Protein AF-0000000084460247 (afdb_homodimer)

Radius of gyration: 27.48 Å; Cα contacts (8 Å, |Δi|>4): 1563; chains: 2; bounding box: 56×88×72 Å

Organism: NCBI:txid458

Solvent-accessible surface area (backbone atoms only — not comparable to full-atom values): 35738 Å² total; per-residue (Å²): 128,86,71,79,63,74,90,69,46,42,48,32,32,41,36,27,16,28,26,54,42,41,45,51,18,54,56,51,49,74,68,36,86,52,44,43,71,75,30,36,29,19,20,28,38,36,36,52,22,66,37,10,37,25,32,49,51,37,50,30,58,66,68,67,41,83,84,51,49,64,23,38,36,39,69,45,34,77,76,51,73,68,58,39,40,34,26,64,42,28,23,87,48,13,36,55,73,69,58,46,87,65,86,66,83,84,46,52,62,54,23,27,56,55,54,35,51,50,26,61,76,37,72,57,28,34,37,42,40,71,22,33,38,40,40,59,27,48,19,42,70,76,35,47,77,40,34,40,52,30,34,35,39,35,62,38,51,40,60,37,35,77,82,44,58,30,40,66,52,33,11,71,27,18,43,54,18,26,59,18,50,46,47,47,45,74,37,80,39,46,40,32,31,55,30,74,35,45,56,48,81,47,53,40,50,60,68,60,51,50,55,59,42,64,71,40,82,52,69,57,40,47,57,52,58,70,35,44,60,64,33,49,37,40,71,42,65,66,48,95,56,72,42,62,53,58,41,35,53,50,44,49,48,70,72,39,57,83,35,55,71,39,72,48,69,20,32,57,51,58,32,77,49,95,55,82,54,20,11,29,57,33,29,22,56,45,69,68,52,35,42,58,63,71,46,53,68,64,59,44,19,53,48,30,56,54,39,70,69,36,90,82,52,51,67,57,61,53,52,49,58,56,40,74,73,57,65,70,35,32,32,33,34,60,34,54,43,55,68,60,53,45,50,53,60,69,67,55,82,75,135,130,85,70,80,63,75,91,69,46,42,50,32,32,41,36,27,15,29,26,54,42,41,47,52,19,52,55,50,50,74,68,38,88,51,44,43,69,73,30,36,29,20,19,27,38,38,36,53,22,66,38,10,37,24,31,49,52,37,51,29,59,64,68,67,42,82,84,51,50,62,23,37,33,39,69,48,35,78,76,50,75,68,57,39,40,34,25,62,43,27,22,89,50,14,37,55,75,71,57,43,90,67,85,64,84,83,46,52,62,55,23,28,57,54,56,35,53,51,26,60,76,36,72,57,30,35,35,42,39,70,22,32,39,40,39,58,28,47,19,41,70,75,35,45,78,41,34,40,53,30,35,35,39,35,61,39,50,40,62,36,33,78,81,44,59,29,41,67,50,33,9,69,27,18,43,54,17,26,60,17,50,45,46,46,44,74,37,78,41,47,42,33,31,55,30,75,36,45,55,49,81,47,53,39,51,58,68,61,52,51,53,60,42,64,73,41,82,51,70,57,40,47,56,51,57,70,34,45,60,66,34,48,36,40,72,44,63,67,46,94,57,73,41,63,53,60,40,34,53,52,43,50,49,69,72,37,55,83,35,55,71,39,72,46,68,20,31,58,52,59,31,78,51,94,55,81,54,19,11,29,57,32,28,20,58,44,68,68,51,35,42,58,63,72,47,54,68,67,59,43,18,52,48,29,55,50,41,71,69,36,91,80,53,51,64,62,60,53,50,48,59,55,42,73,73,58,66,70,36,34,31,35,35,59,36,54,44,55,68,60,53,45,50,52,59,68,68,56,84,73,133

Foldseek 3Di:
DPPPPPVQAAEEEEEAQAALLNLQLVLQQVPDPRYDYAAYEYEAFLHFLQLSQQNVVLSCVLSVNPVHAYEREYRAAPPDGADHCSCLQRNDSRQNPLGDHDDCPPHHYLLLVSVLVSLVVPPQHEYEYHAALRSVLVNCVVPVPSQLRYAYEYEFWDAPQPVVVDDTATDRNQLRHVVSVQSLLPGNHNAEYADHNQQNLQWDFLVVLLVLLVVDDRSSSVSSNVRSVSNVCSQQVNDGDTDDSDSNLRSCCVRPVVQQDDKDFFHKDADCDPDRRRSGMDTDRDLVSQLPVVDDPVVVVVVVVVQVVDPPHDPVVVSVVSSVVGDGRYMYRHHGNSVVSSVVVSVGRDD/DPDPPLVQAAEEEEEAQAALLNLQLVLQQVPDPRYDYAAYEYEAFLHFLQLSQQNVVLSCVLSVNPVHAYEREYRAAPPDGGDHCSCLQRNDSRQNPLGDHDDCPPHHYLLLVSVLVSLQVPPQHEYEYHAALRSVLVNCVVPVPSQLRYAYEYEFWDAPQPVVVDDTATDRNQLRHVVSVQSLLPGNHNAEYADHNQQNLQWDFLVVLLVLLVVDDRSSSVSSNVRSVSNVCSQQVNDGDTDDSDSNLRSCCVRPVVQQDDKDFFHKDADCDPDRRRSGMDTDRDLVSQLPVVDDPVVVVVVVVVQVVDPPRDPVVVSVVSSVVGDGRYMYRHHGNSVVSSVVVSVGRDD

Sequence (702 aa):
MVDADESETVKLFIDSDVGVDDALAIIWLAMQKNIRILGITTVSGNNTVEDATHNALTVLDVINRPDITVTMGASRPLFFAPIRFGQLIMGPDGLWGFQKKHNLDNLSTDAPAAIAEAARIYPGMMVIGLGPATNIAQAVQRFPEEMANVKIIMMVNLPTQKMRGAIQGAGFNAYVDPHAIDVLLNHGCDFTILGPGVIDEINVDPFDYIKNIAKKTDPVNQFILSFLKPYFDAETLGQRQPVIIYDLVLAIIAAKKETIKKTVSGFGKISLNDDFTAGEISVKIDPQGKIFLSYSKQYLSELADLTLTKQDFNLIQTMQKLLDKIPDNIRVILEVDVAQIKKVIEEGFGHMVDADESETVKLFIDSDVGVDDALAIIWLAMQKNIRILGITTVSGNNTVEDATHNALTVLDVINRPDITVTMGASRPLFFAPIRFGQLIMGPDGLWGFQKKHNLDNLSTDAPAAIAEAARIYPGMMVIGLGPATNIAQAVQRFPEEMANVKIIMMVNLPTQKMRGAIQGAGFNAYVDPHAIDVLLNHGCDFTILGPGVIDEINVDPFDYIKNIAKKTDPVNQFILSFLKPYFDAETLGQRQPVIIYDLVLAIIAAKKETIKKTVSGFGKISLNDDFTAGEISVKIDPQGKIFLSYSKQYLSELADLTLTKQDFNLIQTMQKLLDKIPDNIRVILEVDVAQIKKVIEEGFGH

Structure (mmCIF, N/CA/C/O backbone):
data_AF-0000000084460247-model_v1
#
loop_
_entity.id
_entity.type
_entity.pdbx_description
1 polymer 'Inosine-uridine preferring nucleoside hydrolase'
#
loop_
_atom_site.group_PDB
_atom_site.id
_atom_site.type_symbol
_atom_site.label_atom_id
_atom_site.label_alt_id
_atom_site.label_comp_id
_atom_site.label_asym_id
_atom_site.label_entity_id
_atom_site.label_seq_id
_atom_site.pdbx_PDB_ins_code
_atom_site.Cartn_x
_atom_site.Cartn_y
_atom_site.Cartn_z
_atom_site.occupancy
_atom_site.B_iso_or_equiv
_atom_site.auth_seq_id
_atom_site.auth_comp_id
_atom_site.auth_asym_id
_atom_site.auth_atom_id
_atom_site.pdbx_PDB_model_num
ATOM 1 N N . MET A 1 1 ? 7.98 -25.656 -43.625 1 21.14 1 MET A N 1
ATOM 2 C CA . MET A 1 1 ? 7.391 -25.109 -42.438 1 21.14 1 MET A CA 1
ATOM 3 C C . MET A 1 1 ? 8.469 -24.609 -41.469 1 21.14 1 MET A C 1
ATOM 5 O O . MET A 1 1 ? 9.344 -25.375 -41.062 1 21.14 1 MET A O 1
ATOM 9 N N . VAL A 1 2 ? 8.922 -23.422 -41.438 1 32.16 2 VAL A N 1
ATOM 10 C CA . VAL A 1 2 ? 10.141 -22.875 -40.875 1 32.16 2 VAL A CA 1
ATOM 11 C C . VAL A 1 2 ? 10.18 -23.188 -39.375 1 32.16 2 VAL A C 1
ATOM 13 O O . VAL A 1 2 ? 9.203 -22.984 -38.656 1 32.16 2 VAL A O 1
ATOM 16 N N . ASP A 1 3 ? 10.852 -24.094 -38.844 1 30.97 3 ASP A N 1
ATOM 17 C CA . ASP A 1 3 ? 11.18 -24.531 -37.5 1 30.97 3 ASP A CA 1
ATOM 18 C C . ASP A 1 3 ? 11.352 -23.328 -36.562 1 30.97 3 ASP A C 1
ATOM 20 O O . ASP A 1 3 ? 12.062 -22.375 -36.875 1 30.97 3 ASP A O 1
ATOM 24 N N . ALA A 1 4 ? 10.312 -22.969 -35.75 1 42.34 4 ALA A N 1
ATOM 25 C CA . ALA A 1 4 ? 10.516 -21.859 -34.812 1 42.34 4 ALA A CA 1
ATOM 26 C C . ALA A 1 4 ? 11.938 -21.859 -34.281 1 42.34 4 ALA A C 1
ATOM 28 O O . ALA A 1 4 ? 12.445 -22.891 -33.812 1 42.34 4 ALA A O 1
ATOM 29 N N . ASP A 1 5 ? 12.875 -21.141 -34.531 1 43.69 5 ASP A N 1
ATOM 30 C CA . ASP A 1 5 ? 14.273 -21.047 -34.125 1 43.69 5 ASP A CA 1
ATOM 31 C C . ASP A 1 5 ? 14.422 -21.219 -32.625 1 43.69 5 ASP A C 1
ATOM 33 O O . ASP A 1 5 ? 13.703 -20.578 -31.859 1 43.69 5 ASP A O 1
ATOM 37 N N . GLU A 1 6 ? 14.812 -22.406 -31.969 1 48.38 6 GLU A N 1
ATOM 38 C CA . GLU A 1 6 ? 15.18 -22.859 -30.625 1 48.38 6 GLU A CA 1
ATOM 39 C C . GLU A 1 6 ? 15.609 -21.672 -29.75 1 48.38 6 GLU A C 1
ATOM 41 O O . GLU A 1 6 ? 15.422 -21.688 -28.531 1 48.38 6 GLU A O 1
ATOM 46 N N . SER A 1 7 ? 16.234 -20.688 -30.266 1 51.41 7 SER A N 1
ATOM 47 C CA . SER A 1 7 ? 16.828 -19.547 -29.578 1 51.41 7 SER A CA 1
ATOM 48 C C . SER A 1 7 ? 15.758 -18.625 -29 1 51.41 7 SER A C 1
ATOM 50 O O . SER A 1 7 ? 15.992 -17.922 -28.016 1 51.41 7 SER A O 1
ATOM 52 N N . GLU A 1 8 ? 14.391 -18.906 -29.484 1 68.56 8 GLU A N 1
ATOM 53 C CA . GLU A 1 8 ? 13.344 -17.969 -29.109 1 68.56 8 GLU A CA 1
ATOM 54 C C . GLU A 1 8 ? 12.344 -18.609 -28.156 1 68.56 8 GLU A C 1
ATOM 56 O O . GLU A 1 8 ? 11.469 -17.922 -27.609 1 68.56 8 GLU A O 1
ATOM 61 N N . THR A 1 9 ? 12.641 -19.938 -27.812 1 87.56 9 THR A N 1
ATOM 62 C CA . THR A 1 9 ? 11.695 -20.641 -26.953 1 87.56 9 THR A CA 1
ATOM 63 C C . THR A 1 9 ? 11.984 -20.359 -25.484 1 87.56 9 THR A C 1
ATOM 65 O O . THR A 1 9 ? 13.125 -20.484 -25.031 1 87.56 9 THR A O 1
ATOM 68 N N . VAL A 1 10 ? 11.008 -20.062 -24.766 1 91.69 10 VAL A N 1
ATOM 69 C CA . VAL A 1 10 ? 11.109 -19.781 -23.328 1 91.69 10 VAL A CA 1
ATOM 70 C C . VAL A 1 10 ? 11.039 -21.078 -22.547 1 91.69 10 VAL A C 1
ATOM 72 O O . VAL A 1 10 ? 10.07 -21.844 -22.672 1 91.69 10 VAL A O 1
ATOM 75 N N . LYS A 1 11 ? 12.211 -21.406 -21.891 1 96.81 11 LYS A N 1
ATOM 76 C CA . LYS A 1 11 ? 12.219 -22.516 -20.953 1 96.81 11 LYS A CA 1
ATOM 77 C C . LYS A 1 11 ? 11.555 -22.141 -19.641 1 96.81 11 LYS A C 1
ATOM 79 O O . LYS A 1 11 ? 12.109 -21.359 -18.859 1 96.81 11 LYS A O 1
ATOM 84 N N . LEU A 1 12 ? 10.391 -22.719 -19.406 1 98.12 12 LEU A N 1
ATOM 85 C CA . LEU A 1 12 ? 9.539 -22.25 -18.312 1 98.12 12 LEU A CA 1
ATOM 86 C C . LEU A 1 12 ? 9.273 -23.375 -17.312 1 98.12 12 LEU A C 1
ATOM 88 O O . LEU A 1 12 ? 8.945 -24.5 -17.719 1 98.12 12 LEU A O 1
ATOM 92 N N . PHE A 1 13 ? 9.523 -23.141 -16.062 1 98.75 13 PHE A N 1
ATOM 93 C CA . PHE A 1 13 ? 9.125 -24 -14.961 1 98.75 13 PHE A CA 1
ATOM 94 C C . PHE A 1 13 ? 7.977 -23.391 -14.172 1 98.75 13 PHE A C 1
ATOM 96 O O . PHE A 1 13 ? 7.98 -22.188 -13.898 1 98.75 13 PHE A O 1
ATOM 103 N N . ILE A 1 14 ? 6.941 -24.188 -13.789 1 98.88 14 ILE A N 1
ATOM 104 C CA . ILE A 1 14 ? 5.754 -23.656 -13.141 1 98.88 14 ILE A CA 1
ATOM 105 C C . ILE A 1 14 ? 5.688 -24.141 -11.695 1 98.88 14 ILE A C 1
ATOM 107 O O . ILE A 1 14 ? 5.777 -25.359 -11.445 1 98.88 14 ILE A O 1
ATOM 111 N N . ASP A 1 15 ? 5.602 -23.297 -10.703 1 98.94 15 ASP A N 1
ATOM 112 C CA . ASP A 1 15 ? 5.273 -23.594 -9.32 1 98.94 15 ASP A CA 1
ATOM 113 C C . ASP A 1 15 ? 3.898 -23.047 -8.945 1 98.94 15 ASP A C 1
ATOM 115 O O . ASP A 1 15 ? 3.652 -21.844 -9.062 1 98.94 15 ASP A O 1
ATOM 119 N N . SER A 1 16 ? 2.982 -23.953 -8.453 1 98.75 16 SER A N 1
ATOM 120 C CA . SER A 1 16 ? 1.595 -23.5 -8.422 1 98.75 16 SER A CA 1
ATOM 121 C C . SER A 1 16 ? 0.812 -24.188 -7.312 1 98.75 16 SER A C 1
ATOM 123 O O . SER A 1 16 ? 1.153 -25.297 -6.898 1 98.75 16 SER A O 1
ATOM 125 N N . ASP A 1 17 ? -0.15 -23.547 -6.766 1 98.38 17 ASP A N 1
ATOM 126 C CA . ASP A 1 17 ? -1.199 -24.109 -5.922 1 98.38 17 ASP A CA 1
ATOM 127 C C . ASP A 1 17 ? -2.504 -24.266 -6.699 1 98.38 17 ASP A C 1
ATOM 129 O O . ASP A 1 17 ? -3.572 -23.891 -6.215 1 98.38 17 ASP A O 1
ATOM 133 N N . VAL A 1 18 ? -2.543 -24.891 -7.66 1 98.44 18 VAL A N 1
ATOM 134 C CA . VAL A 1 18 ? -3.438 -24.984 -8.812 1 98.44 18 VAL A CA 1
ATOM 135 C C . VAL A 1 18 ? -4.887 -24.844 -8.352 1 98.44 18 VAL A C 1
ATOM 137 O O . VAL A 1 18 ? -5.527 -25.844 -7.984 1 98.44 18 VAL A O 1
ATOM 140 N N . GLY A 1 19 ? -5.367 -23.641 -8.461 1 97.38 19 GLY A N 1
ATOM 141 C CA . GLY A 1 19 ? -6.781 -23.312 -8.469 1 97.38 19 GLY A CA 1
ATOM 142 C C . GLY A 1 19 ? -7.324 -23.031 -9.852 1 97.38 19 GLY A C 1
ATOM 143 O O . GLY A 1 19 ? -6.754 -23.484 -10.852 1 97.38 19 GLY A O 1
ATOM 144 N N . VAL A 1 20 ? -8.422 -22.344 -9.914 1 96.94 20 VAL A N 1
ATOM 145 C CA . VAL A 1 20 ? -9.125 -22.125 -11.172 1 96.94 20 VAL A CA 1
ATOM 146 C C . VAL A 1 20 ? -8.25 -21.281 -12.109 1 96.94 20 VAL A C 1
ATOM 148 O O . VAL A 1 20 ? -8 -21.672 -13.25 1 96.94 20 VAL A O 1
ATOM 151 N N . ASP A 1 21 ? -7.777 -20.141 -11.609 1 96.06 21 ASP A N 1
ATOM 152 C CA . ASP A 1 21 ? -7.035 -19.266 -12.516 1 96.06 21 ASP A CA 1
ATOM 153 C C . ASP A 1 21 ? -5.637 -19.828 -12.789 1 96.06 21 ASP A C 1
ATOM 155 O O . ASP A 1 21 ? -5.051 -19.547 -13.836 1 96.06 21 ASP A O 1
ATOM 159 N N . ASP A 1 22 ? -5.102 -20.672 -11.906 1 98.12 22 ASP A N 1
ATOM 160 C CA . ASP A 1 22 ? -3.893 -21.438 -12.211 1 98.12 22 ASP A CA 1
ATOM 161 C C . ASP A 1 22 ? -4.121 -22.391 -13.383 1 98.12 22 ASP A C 1
ATOM 163 O O . ASP A 1 22 ? -3.275 -22.5 -14.273 1 98.12 22 ASP A O 1
ATOM 167 N N . ALA A 1 23 ? -5.207 -23.109 -13.266 1 98.5 23 ALA A N 1
ATOM 168 C CA . ALA A 1 23 ? -5.539 -24.062 -14.32 1 98.5 23 ALA A CA 1
ATOM 169 C C . ALA A 1 23 ? -5.598 -23.375 -15.68 1 98.5 23 ALA A C 1
ATOM 171 O O . ALA A 1 23 ? -5.047 -23.875 -16.656 1 98.5 23 ALA A O 1
ATOM 172 N N . LEU A 1 24 ? -6.227 -22.219 -15.719 1 98.19 24 LEU A N 1
ATOM 173 C CA . LEU A 1 24 ? -6.301 -21.453 -16.953 1 98.19 24 LEU A CA 1
ATOM 174 C C . LEU A 1 24 ? -4.91 -21.062 -17.438 1 98.19 24 LEU A C 1
ATOM 176 O O . LEU A 1 24 ? -4.621 -21.109 -18.641 1 98.19 24 LEU A O 1
ATOM 180 N N . ALA A 1 25 ? -4.066 -20.688 -16.547 1 98.56 25 ALA A N 1
ATOM 181 C CA . ALA A 1 25 ? -2.697 -20.297 -16.875 1 98.56 25 ALA A CA 1
ATOM 182 C C . ALA A 1 25 ? -1.92 -21.469 -17.469 1 98.56 25 ALA A C 1
ATOM 184 O O . ALA A 1 25 ? -1.276 -21.344 -18.516 1 98.56 25 ALA A O 1
ATOM 185 N N . ILE A 1 26 ? -1.99 -22.609 -16.828 1 98.69 26 ILE A N 1
ATOM 186 C CA . ILE A 1 26 ? -1.259 -23.797 -17.25 1 98.69 26 ILE A CA 1
ATOM 187 C C . ILE A 1 26 ? -1.754 -24.25 -18.625 1 98.69 26 ILE A C 1
ATOM 189 O O . ILE A 1 26 ? -0.952 -24.547 -19.516 1 98.69 26 ILE A O 1
ATOM 193 N N . ILE A 1 27 ? -3.08 -24.25 -18.797 1 98.12 27 ILE A N 1
ATOM 194 C CA . ILE A 1 27 ? -3.666 -24.625 -20.078 1 98.12 27 ILE A CA 1
ATOM 195 C C . ILE A 1 27 ? -3.154 -23.703 -21.172 1 98.12 27 ILE A C 1
ATOM 197 O O . ILE A 1 27 ? -2.684 -24.156 -22.219 1 98.12 27 ILE A O 1
ATOM 201 N N . TRP A 1 28 ? -3.209 -22.422 -20.906 1 97.88 28 TRP A N 1
ATOM 202 C CA . TRP A 1 28 ? -2.816 -21.438 -21.906 1 97.88 28 TRP A CA 1
ATOM 203 C C . TRP A 1 28 ? -1.334 -21.562 -22.234 1 97.88 28 TRP A C 1
ATOM 205 O O . TRP A 1 28 ? -0.953 -21.578 -23.422 1 97.88 28 TRP A O 1
ATOM 215 N N . LEU A 1 29 ? -0.5 -21.688 -21.234 1 97.81 29 LEU A N 1
ATOM 216 C CA . LEU A 1 29 ? 0.94 -21.812 -21.438 1 97.81 29 LEU A CA 1
ATOM 217 C C . LEU A 1 29 ? 1.28 -23.047 -22.25 1 97.81 29 LEU A C 1
ATOM 219 O O . LEU A 1 29 ? 2.139 -23 -23.141 1 97.81 29 LEU A O 1
ATOM 223 N N . ALA A 1 30 ? 0.646 -24.156 -22 1 97 30 ALA A N 1
ATOM 224 C CA . ALA A 1 30 ? 0.926 -25.422 -22.672 1 97 30 ALA A CA 1
ATOM 225 C C . ALA A 1 30 ? 0.556 -25.359 -24.141 1 97 30 ALA A C 1
ATOM 227 O O . ALA A 1 30 ? 0.99 -26.188 -24.938 1 97 30 ALA A O 1
ATOM 228 N N . MET A 1 31 ? -0.227 -24.359 -24.5 1 94.25 31 MET A N 1
ATOM 229 C CA . MET A 1 31 ? -0.696 -24.234 -25.875 1 94.25 31 MET A CA 1
ATOM 230 C C . MET A 1 31 ? 0.195 -23.281 -26.656 1 94.25 31 MET A C 1
ATOM 232 O O . MET A 1 31 ? 0.026 -23.125 -27.875 1 94.25 31 MET A O 1
ATOM 236 N N . GLN A 1 32 ? 1.09 -22.656 -26 1 94.06 32 GLN A N 1
ATOM 237 C CA . GLN A 1 32 ? 1.957 -21.688 -26.672 1 94.06 32 GLN A CA 1
ATOM 238 C C . GLN A 1 32 ? 3.137 -22.391 -27.344 1 94.06 32 GLN A C 1
ATOM 240 O O . GLN A 1 32 ? 3.857 -23.156 -26.703 1 94.06 32 GLN A O 1
ATOM 245 N N . LYS A 1 33 ? 3.408 -22.047 -28.562 1 90.75 33 LYS A N 1
ATOM 246 C CA . LYS A 1 33 ? 4.465 -22.688 -29.359 1 90.75 33 LYS A CA 1
ATOM 247 C C . LYS A 1 33 ? 5.844 -22.219 -28.891 1 90.75 33 LYS A C 1
ATOM 249 O O . LYS A 1 33 ? 6.824 -22.969 -29 1 90.75 33 LYS A O 1
ATOM 254 N N . ASN A 1 34 ? 5.898 -21.109 -28.391 1 91.38 34 ASN A N 1
ATOM 255 C CA . ASN A 1 34 ? 7.188 -20.547 -28 1 91.38 34 ASN A CA 1
ATOM 256 C C . ASN A 1 34 ? 7.52 -20.859 -26.547 1 91.38 34 ASN A C 1
ATOM 258 O O . ASN A 1 34 ? 8.469 -20.312 -25.984 1 91.38 34 ASN A O 1
ATOM 262 N N . ILE A 1 35 ? 6.773 -21.766 -25.875 1 95.94 35 ILE A N 1
ATOM 263 C CA . ILE A 1 35 ? 6.996 -22.109 -24.484 1 95.94 35 ILE A CA 1
ATOM 264 C C . ILE A 1 35 ? 7.289 -23.594 -24.344 1 95.94 35 ILE A C 1
ATOM 266 O O . ILE A 1 35 ? 6.555 -24.422 -24.891 1 95.94 35 ILE A O 1
ATOM 270 N N . ARG A 1 36 ? 8.352 -23.875 -23.734 1 97 36 ARG A N 1
ATOM 271 C CA . ARG A 1 36 ? 8.633 -25.234 -23.281 1 97 36 ARG A CA 1
ATOM 272 C C . ARG A 1 36 ? 8.484 -25.359 -21.766 1 97 36 ARG A C 1
ATOM 274 O O . ARG A 1 36 ? 9.289 -24.812 -21.016 1 97 36 ARG A O 1
ATOM 281 N N . ILE A 1 37 ? 7.512 -26.094 -21.359 1 98.44 37 ILE A N 1
ATOM 282 C CA . ILE A 1 37 ? 7.316 -26.312 -19.938 1 98.44 37 ILE A CA 1
ATOM 283 C C . ILE A 1 37 ? 8.234 -27.438 -19.469 1 98.44 37 ILE A C 1
ATOM 285 O O . ILE A 1 37 ? 8.125 -28.578 -19.922 1 98.44 37 ILE A O 1
ATOM 289 N N . LEU A 1 38 ? 9.094 -27.094 -18.516 1 98.44 38 LEU A N 1
ATOM 290 C CA . LEU A 1 38 ? 10.133 -28.016 -18.062 1 98.44 38 LEU A CA 1
ATOM 291 C C . LEU A 1 38 ? 9.617 -28.922 -16.953 1 98.44 38 LEU A C 1
ATOM 293 O O . LEU A 1 38 ? 10.172 -30 -16.719 1 98.44 38 LEU A O 1
ATOM 297 N N . GLY A 1 39 ? 8.617 -28.547 -16.25 1 98.69 39 GLY A N 1
ATOM 298 C CA . GLY A 1 39 ? 8 -29.25 -15.141 1 98.69 39 GLY A CA 1
ATOM 299 C C . GLY A 1 39 ? 7.055 -28.375 -14.336 1 98.69 39 GLY A C 1
ATOM 300 O O . GLY A 1 39 ? 7 -27.156 -14.531 1 98.69 39 GLY A O 1
ATOM 301 N N . ILE A 1 40 ? 6.27 -29.047 -13.523 1 98.88 40 ILE A N 1
ATOM 302 C CA . ILE A 1 40 ? 5.348 -28.375 -12.609 1 98.88 40 ILE A CA 1
ATOM 303 C C . ILE A 1 40 ? 5.578 -28.875 -11.188 1 98.88 40 ILE A C 1
ATOM 305 O O . ILE A 1 40 ? 5.676 -30.078 -10.945 1 98.88 40 ILE A O 1
ATOM 309 N N . THR A 1 41 ? 5.766 -27.969 -10.289 1 98.94 41 THR A N 1
ATOM 310 C CA . THR A 1 41 ? 5.711 -28.297 -8.867 1 98.94 41 THR A CA 1
ATOM 311 C C . THR A 1 41 ? 4.453 -27.703 -8.227 1 98.94 41 THR A C 1
ATOM 313 O O . THR A 1 41 ? 3.984 -26.641 -8.641 1 98.94 41 THR A O 1
ATOM 316 N N . THR A 1 42 ? 3.912 -28.453 -7.266 1 98.88 42 THR A N 1
ATOM 317 C CA . THR A 1 42 ? 2.703 -27.984 -6.59 1 98.88 42 THR A CA 1
ATOM 318 C C . THR A 1 42 ? 3.006 -27.594 -5.145 1 98.88 42 THR A C 1
ATOM 320 O O . THR A 1 42 ? 3.959 -28.109 -4.547 1 98.88 42 THR A O 1
ATOM 323 N N . VAL A 1 43 ? 2.252 -26.672 -4.602 1 98.75 43 VAL A N 1
ATOM 324 C CA . VAL A 1 43 ? 2.434 -26.125 -3.258 1 98.75 43 VAL A CA 1
ATOM 325 C C . VAL A 1 43 ? 1.072 -25.844 -2.625 1 98.75 43 VAL A C 1
ATOM 327 O O . VAL A 1 43 ? 0.098 -25.578 -3.33 1 98.75 43 VAL A O 1
ATOM 330 N N . SER A 1 44 ? 0.99 -25.969 -1.326 1 97.5 44 SER A N 1
ATOM 331 C CA . SER A 1 44 ? -0.238 -25.625 -0.618 1 97.5 44 SER A CA 1
ATOM 332 C C . SER A 1 44 ? -0.504 -24.125 -0.677 1 97.5 44 SER A C 1
ATOM 334 O O . SER A 1 44 ? 0.425 -23.312 -0.577 1 97.5 44 SER A O 1
ATOM 336 N N . GLY A 1 45 ? -1.729 -23.719 -0.836 1 95.31 45 GLY A N 1
ATOM 337 C CA . GLY A 1 45 ? -2.18 -22.344 -0.895 1 95.31 45 GLY A CA 1
ATOM 338 C 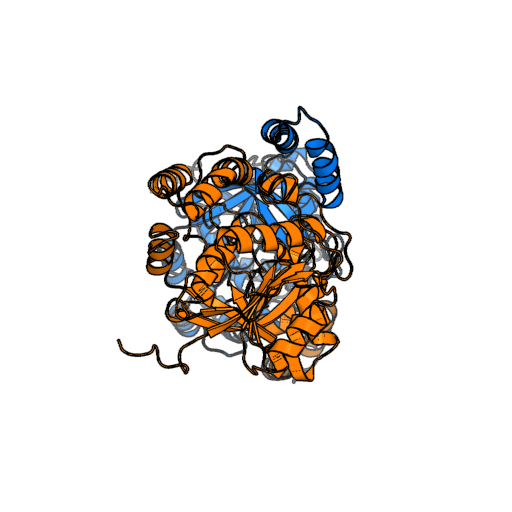C . GLY A 1 45 ? -3.686 -22.219 -1.021 1 95.31 45 GLY A C 1
ATOM 339 O O . GLY A 1 45 ? -4.398 -22.203 -0.015 1 95.31 45 GLY A O 1
ATOM 340 N N . ASN A 1 46 ? -4.133 -22.25 -2.299 1 92.94 46 ASN A N 1
ATOM 341 C CA . ASN A 1 46 ? -5.574 -22.234 -2.533 1 92.94 46 ASN A CA 1
ATOM 342 C C . ASN A 1 46 ? -6.273 -23.375 -1.801 1 92.94 46 ASN A C 1
ATOM 344 O O . ASN A 1 46 ? -7.367 -23.203 -1.263 1 92.94 46 ASN A O 1
ATOM 348 N N . ASN A 1 47 ? -5.703 -24.484 -1.835 1 92.56 47 ASN A N 1
ATOM 349 C CA . ASN A 1 47 ? -6.109 -25.703 -1.162 1 92.56 47 ASN A CA 1
ATOM 350 C C . ASN A 1 47 ? -4.906 -26.5 -0.656 1 92.56 47 ASN A C 1
ATOM 352 O O . ASN A 1 47 ? -3.828 -25.938 -0.461 1 92.56 47 ASN A O 1
ATOM 356 N N . THR A 1 48 ? -5.164 -27.812 -0.227 1 95.06 48 THR A N 1
ATOM 357 C CA . THR A 1 48 ? -4.043 -28.641 0.203 1 95.06 48 THR A CA 1
ATOM 358 C C . THR A 1 48 ? -3.113 -28.938 -0.968 1 95.06 48 THR A C 1
ATOM 360 O O . THR A 1 48 ? -3.5 -28.797 -2.129 1 95.06 48 THR A O 1
ATOM 363 N N . VAL A 1 49 ? -1.87 -29.312 -0.615 1 97.88 49 VAL A N 1
ATOM 364 C CA . VAL A 1 49 ? -0.923 -29.625 -1.68 1 97.88 49 VAL A CA 1
ATOM 365 C C . VAL A 1 49 ? -1.402 -30.844 -2.455 1 97.88 49 VAL A C 1
ATOM 367 O O . VAL A 1 49 ? -1.193 -30.953 -3.666 1 97.88 49 VAL A O 1
ATOM 370 N N . GLU A 1 50 ? -2.078 -31.766 -1.832 1 97.75 50 GLU A N 1
ATOM 371 C CA . GLU A 1 50 ? -2.65 -32.938 -2.521 1 97.75 50 GLU A CA 1
ATOM 372 C C . GLU A 1 50 ? -3.688 -32.5 -3.555 1 97.75 50 GLU A C 1
ATOM 374 O O . GLU A 1 50 ? -3.67 -32.969 -4.695 1 97.75 50 GLU A O 1
ATOM 379 N N . ASP A 1 51 ? -4.586 -31.594 -3.117 1 97.12 51 ASP A N 1
ATOM 380 C CA . ASP A 1 51 ? -5.574 -31.062 -4.055 1 97.12 51 ASP A CA 1
ATOM 381 C C . ASP A 1 51 ? -4.898 -30.375 -5.23 1 97.12 51 ASP A C 1
ATOM 383 O O . ASP A 1 51 ? -5.277 -30.578 -6.387 1 97.12 51 ASP A O 1
ATOM 387 N N . ALA A 1 52 ? -3.924 -29.547 -4.906 1 98.31 52 ALA A N 1
ATOM 388 C CA . ALA A 1 52 ? -3.195 -28.844 -5.961 1 98.31 52 ALA A CA 1
ATOM 389 C C . ALA A 1 52 ? -2.557 -29.828 -6.934 1 98.31 52 ALA A C 1
ATOM 391 O O . ALA A 1 52 ? -2.533 -29.594 -8.141 1 98.31 52 ALA A O 1
ATOM 392 N N . THR A 1 53 ? -2.057 -30.953 -6.43 1 98.75 53 THR A N 1
ATOM 393 C CA . THR A 1 53 ? -1.398 -31.953 -7.254 1 98.75 53 THR A CA 1
ATOM 394 C C . THR A 1 53 ? -2.416 -32.688 -8.125 1 98.75 53 THR A C 1
ATOM 396 O O . THR A 1 53 ? -2.199 -32.875 -9.32 1 98.75 53 THR A O 1
ATOM 399 N N . HIS A 1 54 ? -3.496 -33.062 -7.52 1 98.62 54 HIS A N 1
ATOM 400 C CA . HIS A 1 54 ? -4.578 -33.625 -8.312 1 98.62 54 HIS A CA 1
ATOM 401 C C . HIS A 1 54 ? -5.008 -32.688 -9.422 1 98.62 54 HIS A C 1
ATOM 403 O O . HIS A 1 54 ? -5.254 -33.125 -10.555 1 98.62 54 HIS A O 1
ATOM 409 N N . ASN A 1 55 ? -5.125 -31.422 -9.078 1 98.69 55 ASN A N 1
ATOM 410 C CA . ASN A 1 55 ? -5.582 -30.438 -10.047 1 98.69 55 ASN A CA 1
ATOM 411 C C . ASN A 1 55 ? -4.586 -30.266 -11.195 1 98.69 55 ASN A C 1
ATOM 413 O O . ASN A 1 55 ? -4.98 -30.156 -12.359 1 98.69 55 ASN A O 1
ATOM 417 N N . ALA A 1 56 ? -3.279 -30.25 -10.844 1 98.75 56 ALA A N 1
ATOM 418 C CA . ALA A 1 56 ? -2.264 -30.188 -11.891 1 98.75 56 ALA A CA 1
ATOM 419 C C . ALA A 1 56 ? -2.373 -31.375 -12.844 1 98.75 56 ALA A C 1
ATOM 421 O O . ALA A 1 56 ? -2.373 -31.203 -14.062 1 98.75 56 ALA A O 1
ATOM 422 N N . LEU A 1 57 ? -2.506 -32.531 -12.281 1 98.62 57 LEU A N 1
ATOM 423 C CA . LEU A 1 57 ? -2.602 -33.75 -13.078 1 98.62 57 LEU A CA 1
ATOM 424 C C . LEU A 1 57 ? -3.898 -33.781 -13.883 1 98.62 57 LEU A C 1
ATOM 426 O O . LEU A 1 57 ? -3.91 -34.219 -15.031 1 98.62 57 LEU A O 1
ATOM 430 N N . THR A 1 58 ? -4.977 -33.312 -13.281 1 98.56 58 THR A N 1
ATOM 431 C CA . THR A 1 58 ? -6.254 -33.219 -13.977 1 98.56 58 THR A CA 1
ATOM 432 C C . THR A 1 58 ? -6.129 -32.312 -15.211 1 98.56 58 THR A C 1
ATOM 434 O O . THR A 1 58 ? -6.566 -32.688 -16.297 1 98.56 58 THR A O 1
ATOM 437 N N . VAL A 1 59 ? -5.547 -31.172 -15.031 1 98.5 59 VAL A N 1
ATOM 438 C CA . VAL A 1 59 ? -5.355 -30.234 -16.125 1 98.5 59 VAL A CA 1
ATOM 439 C C . VAL A 1 59 ? -4.52 -30.875 -17.234 1 98.5 59 VAL A C 1
ATOM 441 O O . VAL A 1 59 ? -4.871 -30.797 -18.406 1 98.5 59 VAL A O 1
ATOM 444 N N . LEU A 1 60 ? -3.43 -31.531 -16.844 1 98.19 60 LEU A N 1
ATOM 445 C CA . LEU A 1 60 ? -2.535 -32.125 -17.828 1 98.19 60 LEU A CA 1
ATOM 446 C C . LEU A 1 60 ? -3.236 -33.281 -18.578 1 98.19 60 LEU A C 1
ATOM 448 O O . LEU A 1 60 ? -2.996 -33.469 -19.766 1 98.19 60 LEU A O 1
ATOM 452 N N . ASP A 1 61 ? -4.086 -34.031 -17.906 1 97.81 61 ASP A N 1
ATOM 453 C CA . ASP A 1 61 ? -4.898 -35.031 -18.562 1 97.81 61 ASP A CA 1
ATOM 454 C C . ASP A 1 61 ? -5.793 -34.438 -19.641 1 97.81 61 ASP A C 1
ATOM 456 O O . ASP A 1 61 ? -5.863 -34.938 -20.75 1 97.81 61 ASP A O 1
ATOM 460 N N . VAL A 1 62 ? -6.434 -33.375 -19.297 1 97 62 VAL A N 1
ATOM 461 C CA . VAL A 1 62 ? -7.426 -32.75 -20.172 1 97 62 VAL A CA 1
ATOM 462 C C . VAL A 1 62 ? -6.742 -32.219 -21.422 1 97 62 VAL A C 1
ATOM 464 O O . VAL A 1 62 ? -7.301 -32.312 -22.516 1 97 62 VAL A O 1
ATOM 467 N N . ILE A 1 63 ? -5.559 -31.703 -21.25 1 96.56 63 ILE A N 1
ATOM 468 C CA . ILE A 1 63 ? -4.898 -31.094 -22.391 1 96.56 63 ILE A CA 1
ATOM 469 C C . ILE A 1 63 ? -3.945 -32.094 -23.031 1 96.56 63 ILE A C 1
ATOM 471 O O . ILE A 1 63 ? -3.195 -31.75 -23.953 1 96.56 63 ILE A O 1
ATOM 475 N N . ASN A 1 64 ? -3.891 -33.312 -22.578 1 96.69 64 ASN A N 1
ATOM 476 C CA . ASN A 1 64 ? -3.115 -34.438 -23.109 1 96.69 64 ASN A CA 1
ATOM 477 C C . ASN A 1 64 ? -1.622 -34.125 -23.141 1 96.69 64 ASN A C 1
ATOM 479 O O . ASN A 1 64 ? -0.978 -34.219 -24.172 1 96.69 64 ASN A O 1
ATOM 483 N N . ARG A 1 65 ? -1.119 -33.75 -22.016 1 97.19 65 ARG A N 1
ATOM 484 C CA . ARG A 1 65 ? 0.305 -33.469 -21.875 1 97.19 65 ARG A CA 1
ATOM 485 C C . ARG A 1 65 ? 0.916 -34.281 -20.734 1 97.19 65 ARG A C 1
ATOM 487 O O . ARG A 1 65 ? 1.429 -33.719 -19.766 1 97.19 65 ARG A O 1
ATOM 494 N N . PRO A 1 66 ? 0.884 -35.594 -20.859 1 94.88 66 PRO A N 1
ATOM 495 C CA . PRO A 1 66 ? 1.472 -36.469 -19.828 1 94.88 66 PRO A CA 1
ATOM 496 C C . PRO A 1 66 ? 2.994 -36.344 -19.766 1 94.88 66 PRO A C 1
ATOM 498 O O . PRO A 1 66 ? 3.615 -36.875 -18.828 1 94.88 66 PRO A O 1
ATOM 501 N N . ASP A 1 67 ? 3.58 -35.688 -20.719 1 96.31 67 ASP A N 1
ATOM 502 C CA . ASP A 1 67 ? 5.027 -35.531 -20.797 1 96.31 67 ASP A CA 1
ATOM 503 C C . ASP A 1 67 ? 5.543 -34.531 -19.75 1 96.31 67 ASP A C 1
ATOM 505 O O . ASP A 1 67 ? 6.734 -34.531 -19.438 1 96.31 67 ASP A O 1
ATOM 509 N N . ILE A 1 68 ? 4.723 -33.719 -19.281 1 97.94 68 ILE A N 1
ATOM 510 C CA . ILE A 1 68 ? 5.121 -32.719 -18.281 1 97.94 68 ILE A CA 1
ATOM 511 C C . ILE A 1 68 ? 5.113 -33.375 -16.891 1 97.94 68 ILE A C 1
ATOM 513 O O . ILE A 1 68 ? 4.066 -33.812 -16.406 1 97.94 68 ILE A O 1
ATOM 517 N N . THR A 1 69 ? 6.242 -33.375 -16.234 1 98 69 THR A N 1
ATOM 518 C CA . THR A 1 69 ? 6.367 -34 -14.922 1 98 69 THR A CA 1
ATOM 519 C C . THR A 1 69 ? 5.789 -33.094 -13.836 1 98 69 THR A C 1
ATOM 521 O O . THR A 1 69 ? 5.996 -31.891 -13.844 1 98 69 THR A O 1
ATOM 524 N N . VAL A 1 70 ? 5.105 -33.719 -12.898 1 98.69 70 VAL A N 1
ATOM 525 C CA . VAL A 1 70 ? 4.57 -33.031 -11.734 1 98.69 70 VAL A CA 1
ATOM 526 C C . VAL A 1 70 ? 5.242 -33.531 -10.461 1 98.69 70 VAL A C 1
ATOM 528 O O . VAL A 1 70 ? 5.355 -34.75 -10.258 1 98.69 70 VAL A O 1
ATOM 531 N N . THR A 1 71 ? 5.762 -32.656 -9.68 1 98.81 71 THR A N 1
ATOM 532 C CA . THR A 1 71 ? 6.324 -33 -8.375 1 98.81 71 THR A CA 1
ATOM 533 C C . THR A 1 71 ? 5.52 -32.312 -7.258 1 98.81 71 THR A C 1
ATOM 535 O O . THR A 1 71 ? 5.277 -31.109 -7.297 1 98.81 71 THR A O 1
ATOM 538 N N . MET A 1 72 ? 5.055 -33.125 -6.32 1 98.62 72 MET A N 1
ATOM 539 C CA . MET A 1 72 ? 4.316 -32.594 -5.184 1 98.62 72 MET A CA 1
ATOM 540 C C . MET A 1 72 ? 5.266 -31.922 -4.188 1 98.62 72 MET A C 1
ATOM 542 O O . MET A 1 72 ? 6.285 -32.5 -3.814 1 98.62 72 MET A O 1
ATOM 546 N N . GLY A 1 73 ? 4.941 -30.672 -3.805 1 98.56 73 GLY A N 1
ATOM 547 C CA . GLY A 1 73 ? 5.871 -29.906 -2.996 1 98.56 73 GLY A CA 1
ATOM 548 C C . GLY A 1 73 ? 5.379 -29.672 -1.581 1 98.56 73 GLY A C 1
ATOM 549 O O . GLY A 1 73 ? 4.906 -30.594 -0.921 1 98.56 73 GLY A O 1
ATOM 550 N N . ALA A 1 74 ? 5.516 -28.469 -1.031 1 98.44 74 ALA A N 1
ATOM 551 C CA . ALA A 1 74 ? 5.32 -28.125 0.372 1 98.44 74 ALA A CA 1
ATOM 552 C C . ALA A 1 74 ? 3.842 -28.141 0.743 1 98.44 74 ALA A C 1
ATOM 554 O O . ALA A 1 74 ? 3.012 -27.562 0.033 1 98.44 74 ALA A O 1
ATOM 555 N N . SER A 1 75 ? 3.553 -28.734 1.86 1 97.75 75 SER A N 1
ATOM 556 C CA . SER A 1 75 ? 2.182 -28.828 2.35 1 97.75 75 SER A CA 1
ATOM 557 C C . SER A 1 75 ? 1.854 -27.672 3.287 1 97.75 75 SER A C 1
ATOM 559 O O . SER A 1 75 ? 0.714 -27.531 3.738 1 97.75 75 SER A O 1
ATOM 561 N N . ARG A 1 76 ? 2.844 -26.828 3.531 1 96.94 76 ARG A N 1
ATOM 562 C CA . ARG A 1 76 ? 2.643 -25.688 4.43 1 96.94 76 ARG A CA 1
ATOM 563 C C . ARG A 1 76 ? 3.639 -24.578 4.137 1 96.94 76 ARG A C 1
ATOM 565 O O . ARG A 1 76 ? 4.719 -24.828 3.598 1 96.94 76 ARG A O 1
ATOM 572 N N . PRO A 1 77 ? 3.268 -23.281 4.496 1 97.44 77 PRO A N 1
ATOM 573 C CA . PRO A 1 77 ? 4.234 -22.188 4.406 1 97.44 77 PRO A CA 1
ATOM 574 C C . PRO A 1 77 ? 5.469 -22.422 5.277 1 97.44 77 PRO A C 1
ATOM 576 O O . PRO A 1 77 ? 5.484 -23.328 6.102 1 97.44 77 PRO A O 1
ATOM 579 N N . LEU A 1 78 ? 6.449 -21.625 5.004 1 97.56 78 LEU A N 1
ATOM 580 C CA . LEU A 1 78 ? 7.699 -21.781 5.734 1 97.56 78 LEU A CA 1
ATOM 581 C C . LEU A 1 78 ? 7.484 -21.578 7.234 1 97.56 78 LEU A C 1
ATOM 583 O O . LEU A 1 78 ? 8.094 -22.281 8.047 1 97.56 78 LEU A O 1
ATOM 587 N N . PHE A 1 79 ? 6.633 -20.609 7.617 1 95.69 79 PHE A N 1
ATOM 588 C CA . PHE A 1 79 ? 6.504 -20.297 9.039 1 95.69 79 PHE A CA 1
ATOM 589 C C . PHE A 1 79 ? 5.039 -20.234 9.445 1 95.69 79 PHE A C 1
ATOM 591 O O . PHE A 1 79 ? 4.652 -20.766 10.484 1 95.69 79 PHE A O 1
ATOM 598 N N . PHE A 1 80 ? 4.168 -19.656 8.672 1 94.75 80 PHE A N 1
ATOM 599 C CA . PHE A 1 80 ? 2.762 -19.469 9.016 1 94.75 80 PHE A CA 1
ATOM 600 C C . PHE A 1 80 ? 2.01 -20.797 8.945 1 94.75 80 PHE A C 1
ATOM 602 O O . PHE A 1 80 ? 2.451 -21.734 8.273 1 94.75 80 PHE A O 1
ATOM 609 N N . ALA A 1 81 ? 0.892 -20.859 9.633 1 92.56 81 ALA A N 1
ATOM 610 C CA . ALA A 1 81 ? -0.043 -21.969 9.43 1 92.56 81 ALA A CA 1
ATOM 611 C C . ALA A 1 81 ? -0.667 -21.906 8.039 1 92.56 81 ALA A C 1
ATOM 613 O O . ALA A 1 81 ? -0.814 -20.844 7.457 1 92.56 81 ALA A O 1
ATOM 614 N N . PRO A 1 82 ? -0.944 -23.094 7.496 1 92.12 82 PRO A N 1
ATOM 615 C CA . PRO A 1 82 ? -1.638 -23.094 6.207 1 92.12 82 PRO A CA 1
ATOM 616 C C . PRO A 1 82 ? -2.986 -22.391 6.262 1 92.12 82 PRO A C 1
ATOM 618 O O . PRO A 1 82 ? -3.695 -22.469 7.27 1 92.12 82 PRO A O 1
ATOM 621 N N . ILE A 1 83 ? -3.258 -21.672 5.207 1 90.81 83 ILE A N 1
ATOM 622 C CA . ILE A 1 83 ? -4.57 -21.047 5.098 1 90.81 83 ILE A CA 1
ATOM 623 C C . ILE A 1 83 ? -5.531 -21.984 4.363 1 90.81 83 ILE A C 1
ATOM 625 O O . ILE A 1 83 ? -5.105 -22.766 3.52 1 90.81 83 ILE A O 1
ATOM 629 N N . ARG A 1 84 ? -6.848 -21.828 4.68 1 88.38 84 ARG A N 1
ATOM 630 C CA . ARG A 1 84 ? -7.824 -22.703 4.047 1 88.38 84 ARG A CA 1
ATOM 631 C C . ARG A 1 84 ? -8.945 -21.906 3.391 1 88.38 84 ARG A C 1
ATOM 633 O O . ARG A 1 84 ? -9.844 -22.469 2.779 1 88.38 84 ARG A O 1
ATOM 640 N N . PHE A 1 85 ? -8.844 -20.625 3.447 1 87.19 85 PHE A N 1
ATOM 641 C CA . PHE A 1 85 ? -9.984 -19.844 2.973 1 87.19 85 PHE A CA 1
ATOM 642 C C . PHE A 1 85 ? -9.922 -19.656 1.463 1 87.19 85 PHE A C 1
ATOM 644 O O . PHE A 1 85 ? -10.859 -19.125 0.858 1 87.19 85 PHE A O 1
ATOM 651 N N . GLY A 1 86 ? -8.82 -20.156 0.82 1 88.44 86 GLY A N 1
ATOM 652 C CA . GLY A 1 86 ? -8.82 -20.219 -0.632 1 88.44 86 GLY A CA 1
ATOM 653 C C . GLY A 1 86 ? -9.969 -21.031 -1.198 1 88.44 86 GLY A C 1
ATOM 654 O O . GLY A 1 86 ? -10.445 -20.75 -2.301 1 88.44 86 GLY A O 1
ATOM 655 N N . GLN A 1 87 ? -10.375 -21.922 -0.454 1 88.69 87 GLN A N 1
ATOM 656 C CA . GLN A 1 87 ? -11.469 -22.797 -0.857 1 88.69 87 GLN A CA 1
ATOM 657 C C . GLN A 1 87 ? -12.766 -22.016 -1.045 1 88.69 87 GLN A C 1
ATOM 659 O O . GLN A 1 87 ? -13.656 -22.453 -1.776 1 88.69 87 GLN A O 1
ATOM 664 N N . LEU A 1 88 ? -12.859 -20.922 -0.336 1 86.56 88 LEU A N 1
ATOM 665 C CA . LEU A 1 88 ? -14.062 -20.094 -0.454 1 86.56 88 LEU A CA 1
ATOM 666 C C . LEU A 1 88 ? -14.188 -19.516 -1.858 1 86.56 88 LEU A C 1
ATOM 668 O O . LEU A 1 88 ? -15.289 -19.234 -2.326 1 86.56 88 LEU A O 1
ATOM 672 N N . ILE A 1 89 ? -13.047 -19.375 -2.514 1 88.25 89 ILE A N 1
ATOM 673 C CA . ILE A 1 89 ? -13.023 -18.781 -3.84 1 88.25 89 ILE A CA 1
ATOM 674 C C . ILE A 1 89 ? -12.844 -19.859 -4.898 1 88.25 89 ILE A C 1
ATOM 676 O O . ILE A 1 89 ? -13.523 -19.859 -5.93 1 88.25 89 ILE A O 1
ATOM 680 N N . MET A 1 90 ? -11.977 -20.844 -4.602 1 92.06 90 MET A N 1
ATOM 681 C CA . MET A 1 90 ? -11.57 -21.828 -5.598 1 92.06 90 MET A CA 1
ATOM 682 C C . MET A 1 90 ? -12.438 -23.078 -5.508 1 92.06 90 MET A C 1
ATOM 684 O O . MET A 1 90 ? -12.398 -23.938 -6.395 1 92.06 90 MET A O 1
ATOM 688 N N . GLY A 1 91 ? -13.234 -23.172 -4.523 1 89.38 91 GLY A N 1
ATOM 689 C CA . GLY A 1 91 ? -14.047 -24.375 -4.324 1 89.38 91 GLY A CA 1
ATOM 690 C C . GLY A 1 91 ? -13.367 -25.406 -3.449 1 89.38 91 GLY A C 1
ATOM 691 O O . GLY A 1 91 ? -12.203 -25.25 -3.082 1 89.38 91 GLY A O 1
ATOM 692 N N . PRO A 1 92 ? -14.078 -26.453 -3.156 1 88.56 92 PRO A N 1
ATOM 693 C CA . PRO A 1 92 ? -13.625 -27.406 -2.143 1 88.56 92 PRO A CA 1
ATOM 694 C C . PRO A 1 92 ? -12.367 -28.156 -2.566 1 88.56 92 PRO A C 1
ATOM 696 O O . PRO A 1 92 ? -11.586 -28.594 -1.714 1 88.56 92 PRO A O 1
ATOM 699 N N . ASP A 1 93 ? -12.219 -28.344 -3.902 1 92.94 93 ASP A N 1
ATOM 700 C CA . ASP A 1 93 ? -11.062 -29.078 -4.379 1 92.94 93 ASP A CA 1
ATOM 701 C C . ASP A 1 93 ? -10.164 -28.203 -5.25 1 92.94 93 ASP A C 1
ATOM 703 O O . ASP A 1 93 ? -9.266 -28.703 -5.934 1 92.94 93 ASP A O 1
ATOM 707 N N . GLY A 1 94 ? -10.461 -26.938 -5.32 1 94.44 94 GLY A N 1
ATOM 708 C CA . GLY A 1 94 ? -9.672 -25.984 -6.102 1 94.44 94 GLY A CA 1
ATOM 709 C C . GLY A 1 94 ? -10.156 -25.859 -7.535 1 94.44 94 GLY A C 1
ATOM 710 O O . GLY A 1 94 ? -9.688 -24.984 -8.273 1 94.44 94 GLY A O 1
ATOM 711 N N . LEU A 1 95 ? -11.07 -26.734 -7.93 1 96.81 95 LEU A N 1
ATOM 712 C CA . LEU A 1 95 ? -11.609 -26.688 -9.281 1 96.81 95 LEU A CA 1
ATOM 713 C C . LEU A 1 95 ? -13.125 -26.844 -9.273 1 96.81 95 LEU A C 1
ATOM 715 O O . LEU A 1 95 ? -13.703 -27.391 -10.219 1 96.81 95 LEU A O 1
ATOM 719 N N . TRP A 1 96 ? -13.703 -26.562 -8.148 1 93.56 96 TRP A N 1
ATOM 720 C CA . TRP A 1 96 ? -15.156 -26.531 -7.965 1 93.56 96 TRP A CA 1
ATOM 721 C C . TRP A 1 96 ? -15.781 -27.875 -8.328 1 93.56 96 TRP A C 1
ATOM 723 O O . TRP A 1 96 ? -16.812 -27.922 -9.008 1 93.56 96 TRP A O 1
ATOM 733 N N . GLY A 1 97 ? -15.141 -28.906 -7.941 1 93.12 97 GLY A N 1
ATOM 734 C CA . GLY A 1 97 ? -15.719 -30.25 -8.055 1 93.12 97 GLY A CA 1
ATOM 735 C C . GLY A 1 97 ? -15.32 -30.953 -9.336 1 93.12 97 GLY A C 1
ATOM 736 O O . GLY A 1 97 ? -15.719 -32.094 -9.562 1 93.12 97 GLY A O 1
ATOM 737 N N . PHE A 1 98 ? -14.469 -30.391 -10.125 1 95.69 98 PHE A N 1
ATOM 738 C CA . PHE A 1 98 ? -14.125 -30.984 -11.406 1 95.69 98 PHE A CA 1
ATOM 739 C C . PHE A 1 98 ? -12.719 -31.578 -11.367 1 95.69 98 PHE A C 1
ATOM 741 O O . PHE A 1 98 ? -12.117 -31.828 -12.414 1 95.69 98 PHE A O 1
ATOM 748 N N . GLN A 1 99 ? -12.219 -31.75 -10.234 1 96.75 99 GLN A N 1
ATOM 749 C CA . GLN A 1 99 ? -10.945 -32.438 -10.008 1 96.75 99 GLN A CA 1
ATOM 750 C C . GLN A 1 99 ? -11.086 -33.938 -10.227 1 96.75 99 GLN A C 1
ATOM 752 O O . GLN A 1 99 ? -12.078 -34.531 -9.828 1 96.75 99 GLN A O 1
ATOM 757 N N . LYS A 1 100 ? -10.117 -34.531 -10.898 1 97.38 100 LYS A N 1
ATOM 758 C CA . LYS A 1 100 ? -9.953 -35.969 -10.945 1 97.38 100 LYS A CA 1
ATOM 759 C C . LYS A 1 100 ? -8.914 -36.438 -9.93 1 97.38 100 LYS A C 1
ATOM 761 O O . LYS A 1 100 ? -7.871 -35.812 -9.766 1 97.38 100 LYS A O 1
ATOM 766 N N . LYS A 1 101 ? -9.227 -37.531 -9.273 1 97.38 101 LYS A N 1
ATOM 767 C CA . LYS A 1 101 ? -8.273 -38.094 -8.312 1 97.38 101 LYS A CA 1
ATOM 768 C C . LYS A 1 101 ? -7.223 -38.938 -9.023 1 97.38 101 LYS A C 1
ATOM 770 O O . LYS A 1 101 ? -7.539 -39.688 -9.953 1 97.38 101 LYS A O 1
ATOM 775 N N . HIS A 1 102 ? -6.055 -38.719 -8.656 1 97.69 102 HIS A N 1
ATOM 776 C CA . HIS A 1 102 ? -4.918 -39.469 -9.188 1 97.69 102 HIS A CA 1
ATOM 777 C C . HIS A 1 102 ? -4.176 -40.219 -8.07 1 97.69 102 HIS A C 1
ATOM 779 O O . HIS A 1 102 ? -4.375 -39.906 -6.891 1 97.69 102 HIS A O 1
ATOM 785 N N . ASN A 1 103 ? -3.457 -41.281 -8.469 1 96.69 103 ASN A N 1
ATOM 786 C CA . ASN A 1 103 ? -2.537 -41.906 -7.527 1 96.69 103 ASN A CA 1
ATOM 787 C C . ASN A 1 103 ? -1.286 -41.062 -7.32 1 96.69 103 ASN A C 1
ATOM 789 O O . ASN A 1 103 ? -0.455 -40.938 -8.219 1 96.69 103 ASN A O 1
ATOM 793 N N . LEU A 1 104 ? -1.176 -40.531 -6.141 1 96.56 104 LEU A N 1
ATOM 794 C CA . LEU A 1 104 ? -0.086 -39.594 -5.871 1 96.56 104 LEU A CA 1
ATOM 795 C C . LEU A 1 104 ? 1.117 -40.312 -5.281 1 96.56 104 LEU A C 1
ATOM 797 O O . LEU A 1 104 ? 2.188 -39.719 -5.121 1 96.56 104 LEU A O 1
ATOM 801 N N . ASP A 1 105 ? 1.02 -41.562 -5.008 1 92.81 105 ASP A N 1
ATOM 802 C CA . ASP A 1 105 ? 2.031 -42.344 -4.277 1 92.81 105 ASP A CA 1
ATOM 803 C C . ASP A 1 105 ? 3.334 -42.406 -5.07 1 92.81 105 ASP A C 1
ATOM 805 O O . ASP A 1 105 ? 4.414 -42.5 -4.488 1 92.81 105 ASP A O 1
ATOM 809 N N . ASN A 1 106 ? 3.262 -42.406 -6.352 1 90.62 106 ASN A N 1
ATOM 810 C CA . ASN A 1 106 ? 4.449 -42.625 -7.18 1 90.62 106 ASN A CA 1
ATOM 811 C C . ASN A 1 106 ? 5.059 -41.281 -7.602 1 90.62 106 ASN A C 1
ATOM 813 O O . ASN A 1 106 ? 6.07 -41.25 -8.312 1 90.62 106 ASN A O 1
ATOM 817 N N . LEU A 1 107 ? 4.547 -40.219 -7.09 1 94.19 107 LEU A N 1
ATOM 818 C CA . LEU A 1 107 ? 5.082 -38.906 -7.477 1 94.19 107 LEU A CA 1
ATOM 819 C C . LEU A 1 107 ? 6.258 -38.531 -6.586 1 94.19 107 LEU A C 1
ATOM 821 O O . LEU A 1 107 ? 6.266 -38.844 -5.391 1 94.19 107 LEU A O 1
ATOM 825 N N . SER A 1 108 ? 7.246 -37.875 -7.227 1 93.31 108 SER A N 1
ATOM 826 C CA . SER A 1 108 ? 8.289 -37.25 -6.414 1 93.31 108 SER A CA 1
ATOM 827 C C . SER A 1 108 ? 7.715 -36.188 -5.512 1 93.31 108 SER A C 1
ATOM 829 O O . SER A 1 108 ? 6.738 -35.5 -5.875 1 93.31 108 SER A O 1
ATOM 831 N N . THR A 1 109 ? 8.398 -36 -4.312 1 94.69 109 THR A N 1
ATOM 832 C CA . THR A 1 109 ? 7.855 -35.062 -3.344 1 94.69 109 THR A CA 1
ATOM 833 C C . THR A 1 109 ? 8.891 -34 -2.984 1 94.69 109 THR A C 1
ATOM 835 O O . THR A 1 109 ? 8.711 -33.25 -2.02 1 94.69 109 THR A O 1
ATOM 838 N N . ASP A 1 110 ? 9.961 -33.969 -3.709 1 97.75 110 ASP A N 1
ATOM 839 C CA . ASP A 1 110 ? 10.984 -32.969 -3.445 1 97.75 110 ASP A CA 1
ATOM 840 C C . ASP A 1 110 ? 10.969 -31.859 -4.512 1 97.75 110 ASP A C 1
ATOM 842 O O . ASP A 1 110 ? 11.875 -31.781 -5.344 1 97.75 110 ASP A O 1
ATOM 846 N N . ALA A 1 111 ? 9.977 -30.984 -4.359 1 98.75 111 ALA A N 1
ATOM 847 C CA . ALA A 1 111 ? 9.758 -29.922 -5.328 1 98.75 111 ALA A CA 1
ATOM 848 C C . ALA A 1 111 ? 10.984 -29.016 -5.438 1 98.75 111 ALA A C 1
ATOM 850 O O . ALA A 1 111 ? 11.438 -28.703 -6.543 1 98.75 111 ALA A O 1
ATOM 851 N N . PRO A 1 112 ? 11.633 -28.609 -4.328 1 98.5 112 PRO A N 1
ATOM 852 C CA . PRO A 1 112 ? 12.844 -27.781 -4.445 1 98.5 112 PRO A CA 1
ATOM 853 C C . PRO A 1 112 ? 13.93 -28.438 -5.281 1 98.5 112 PRO A C 1
ATOM 855 O O . PRO A 1 112 ? 14.555 -27.781 -6.117 1 98.5 112 PRO A O 1
ATOM 858 N N . ALA A 1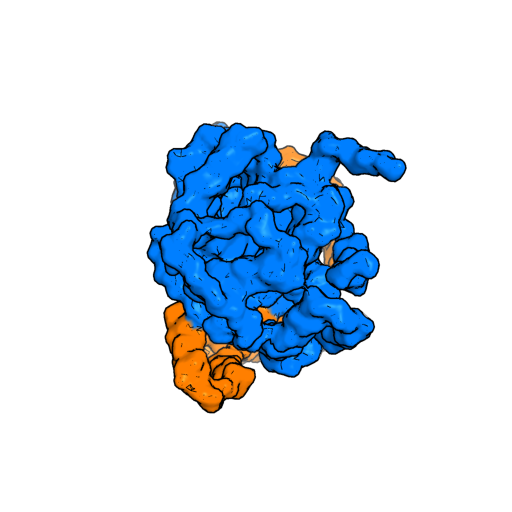 113 ? 14.117 -29.688 -5.125 1 98.5 113 ALA A N 1
ATOM 859 C CA . ALA A 1 113 ? 15.133 -30.406 -5.898 1 98.5 113 ALA A CA 1
ATOM 860 C C . ALA A 1 113 ? 14.75 -30.469 -7.375 1 98.5 113 ALA A C 1
ATOM 862 O O . ALA A 1 113 ? 15.617 -30.375 -8.25 1 98.5 113 ALA A O 1
ATOM 863 N N . ALA A 1 114 ? 13.5 -30.672 -7.641 1 98.75 114 ALA A N 1
ATOM 864 C CA . ALA A 1 114 ? 13.039 -30.703 -9.023 1 98.75 114 ALA A CA 1
ATOM 865 C C . ALA A 1 114 ? 13.312 -29.391 -9.734 1 98.75 114 ALA A C 1
ATOM 867 O O . ALA A 1 114 ? 13.773 -29.375 -10.883 1 98.75 114 ALA A O 1
ATOM 868 N N . ILE A 1 115 ? 13.055 -28.297 -9.062 1 98.69 115 ILE A N 1
ATOM 869 C CA . ILE A 1 115 ? 13.312 -26.969 -9.617 1 98.69 115 ILE A CA 1
ATOM 870 C C . ILE A 1 115 ? 14.805 -26.797 -9.867 1 98.69 115 ILE A C 1
ATOM 872 O O . ILE A 1 115 ? 15.219 -26.391 -10.953 1 98.69 115 ILE A O 1
ATOM 876 N N . ALA A 1 116 ? 15.57 -27.203 -8.914 1 98.12 116 ALA A N 1
ATOM 877 C CA . ALA A 1 116 ? 17.016 -27.031 -9 1 98.12 116 ALA A CA 1
ATOM 878 C C . ALA A 1 116 ? 17.594 -27.906 -10.117 1 98.12 116 ALA A C 1
ATOM 880 O O . ALA A 1 116 ? 18.547 -27.484 -10.805 1 98.12 116 ALA A O 1
ATOM 881 N N . GLU A 1 117 ? 17.109 -29.062 -10.258 1 98.25 117 GLU A N 1
ATOM 882 C CA . GLU A 1 117 ? 17.578 -29.953 -11.312 1 98.25 117 GLU A CA 1
ATOM 883 C C . GLU A 1 117 ? 17.312 -29.359 -12.695 1 98.25 117 GLU A C 1
ATOM 885 O O . GLU A 1 117 ? 18.172 -29.391 -13.57 1 98.25 117 GLU A O 1
ATOM 890 N N . ALA A 1 118 ? 16.125 -28.812 -12.844 1 98.31 118 ALA A N 1
ATOM 891 C CA . ALA A 1 118 ? 15.805 -28.125 -14.102 1 98.31 118 ALA A CA 1
ATOM 892 C C . ALA A 1 118 ? 16.75 -26.953 -14.336 1 98.31 118 ALA A C 1
ATOM 894 O O . ALA A 1 118 ? 17.219 -26.734 -15.453 1 98.31 118 ALA A O 1
ATOM 895 N N . ALA A 1 119 ? 17 -26.219 -13.273 1 97.38 119 ALA A N 1
ATOM 896 C CA . ALA A 1 119 ? 17.875 -25.062 -13.367 1 97.38 119 ALA A CA 1
ATOM 897 C C . ALA A 1 119 ? 19.297 -25.469 -13.734 1 97.38 119 ALA A C 1
ATOM 899 O O . ALA A 1 119 ? 20 -24.719 -14.414 1 97.38 119 ALA A O 1
ATOM 900 N N . ARG A 1 120 ? 19.688 -26.609 -13.258 1 97.12 120 ARG A N 1
ATOM 901 C CA . ARG A 1 120 ? 21.016 -27.125 -13.586 1 97.12 120 ARG A CA 1
ATOM 902 C C . ARG A 1 120 ? 21.125 -27.438 -15.078 1 97.12 120 ARG A C 1
ATOM 904 O O . ARG A 1 120 ? 22.141 -27.156 -15.703 1 97.12 120 ARG A O 1
ATOM 911 N N . ILE A 1 121 ? 20.125 -27.984 -15.656 1 97.19 121 ILE A N 1
ATOM 912 C CA . ILE A 1 121 ? 20.078 -28.359 -17.062 1 97.19 121 ILE A CA 1
ATOM 913 C C . ILE A 1 121 ? 19.906 -27.109 -17.938 1 97.19 121 ILE A C 1
ATOM 915 O O . ILE A 1 121 ? 20.5 -27 -19 1 97.19 121 ILE A O 1
ATOM 919 N N . TYR A 1 122 ? 19.109 -26.203 -17.531 1 96.62 122 TYR A N 1
ATOM 920 C CA . TYR A 1 122 ? 18.812 -24.984 -18.281 1 96.62 122 TYR A CA 1
ATOM 921 C C . TYR A 1 122 ? 19.078 -23.75 -17.422 1 96.62 122 TYR A C 1
ATOM 923 O O . TYR A 1 122 ? 18.141 -23.094 -16.938 1 96.62 122 TYR A O 1
ATOM 931 N N . PRO A 1 123 ? 20.375 -23.406 -17.484 1 92 123 PRO A N 1
ATOM 932 C CA . PRO A 1 123 ? 20.672 -22.188 -16.734 1 92 123 PRO A CA 1
ATOM 933 C C . PRO A 1 123 ? 19.969 -20.953 -17.328 1 92 123 PRO A C 1
ATOM 935 O O . PRO A 1 123 ? 19.828 -20.844 -18.547 1 92 123 PRO A O 1
ATOM 938 N N . GLY A 1 124 ? 19.328 -20.203 -16.688 1 92.12 124 GLY A N 1
ATOM 939 C CA . GLY A 1 124 ? 18.641 -19.016 -17.156 1 92.12 124 GLY A CA 1
ATOM 940 C C . GLY A 1 124 ? 17.156 -19.234 -17.375 1 92.12 124 GLY A C 1
ATOM 941 O O . GLY A 1 124 ? 16.469 -18.328 -17.859 1 92.12 124 GLY A O 1
ATOM 942 N N . MET A 1 125 ? 16.703 -20.406 -17.047 1 96.44 125 MET A N 1
ATOM 943 C CA . MET A 1 125 ? 15.266 -20.688 -17.172 1 96.44 125 MET A CA 1
ATOM 944 C C . MET A 1 125 ? 14.453 -19.688 -16.359 1 96.44 125 MET A C 1
ATOM 946 O O . MET A 1 125 ? 15 -18.969 -15.516 1 96.44 125 MET A O 1
ATOM 950 N N . MET A 1 126 ? 13.219 -19.641 -16.75 1 97.62 126 MET A N 1
ATOM 951 C CA . MET A 1 126 ? 12.258 -18.859 -15.984 1 97.62 126 MET A CA 1
ATOM 952 C C . MET A 1 126 ? 11.414 -19.75 -15.086 1 97.62 126 MET A C 1
ATOM 954 O O . MET A 1 126 ? 11.031 -20.844 -15.484 1 97.62 126 MET A O 1
ATOM 958 N N . VAL A 1 127 ? 11.234 -19.312 -13.898 1 98.56 127 VAL A N 1
ATOM 959 C CA . VAL A 1 127 ? 10.242 -19.906 -13 1 98.56 127 VAL A CA 1
ATOM 960 C C . VAL A 1 127 ? 9.07 -18.938 -12.812 1 98.56 127 VAL A C 1
ATOM 962 O O . VAL A 1 127 ? 9.266 -17.797 -12.414 1 98.56 127 VAL A O 1
ATOM 965 N N . ILE A 1 128 ? 7.91 -19.391 -13.148 1 98.69 128 ILE A N 1
ATOM 966 C CA . ILE A 1 128 ? 6.703 -18.625 -12.844 1 98.69 128 ILE A CA 1
ATOM 967 C C . ILE A 1 128 ? 6.062 -19.172 -11.57 1 98.69 128 ILE A C 1
ATOM 969 O O . ILE A 1 128 ? 5.703 -20.359 -11.5 1 98.69 128 ILE A O 1
ATOM 973 N N . GLY A 1 129 ? 6.031 -18.312 -10.547 1 98.56 129 GLY A N 1
ATOM 974 C CA . GLY A 1 129 ? 5.34 -18.672 -9.312 1 98.56 129 GLY A CA 1
ATOM 975 C C . GLY A 1 129 ? 3.883 -18.25 -9.312 1 98.56 129 GLY A C 1
ATOM 976 O O . GLY A 1 129 ? 3.568 -17.062 -9.164 1 98.56 129 GLY A O 1
ATOM 977 N N . LEU A 1 130 ? 3.016 -19.234 -9.391 1 98.38 130 LEU A N 1
ATOM 978 C CA . LEU A 1 130 ? 1.583 -18.953 -9.414 1 98.38 130 LEU A CA 1
ATOM 979 C C . LEU A 1 130 ? 0.966 -19.156 -8.039 1 98.38 130 LEU A C 1
ATOM 981 O O . LEU A 1 130 ? -0.157 -18.719 -7.781 1 98.38 130 LEU A O 1
ATOM 985 N N . GLY A 1 131 ? 1.619 -19.859 -7.219 1 97.94 131 GLY A N 1
ATOM 986 C CA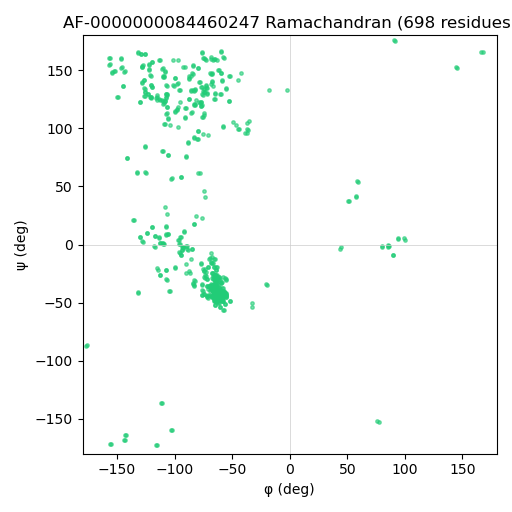 . GLY A 1 131 ? 1.234 -20.047 -5.832 1 97.94 131 GLY A CA 1
ATOM 987 C C . GLY A 1 131 ? 2.236 -19.469 -4.848 1 97.94 131 GLY A C 1
ATOM 988 O O . GLY A 1 131 ? 3.152 -18.75 -5.242 1 97.94 131 GLY A O 1
ATOM 989 N N . PRO A 1 132 ? 2.006 -19.766 -3.512 1 98.06 132 PRO A N 1
ATOM 990 C CA . PRO A 1 132 ? 2.998 -19.344 -2.52 1 98.06 132 PRO A CA 1
ATOM 991 C C . PRO A 1 132 ? 4.41 -19.812 -2.865 1 98.06 132 PRO A C 1
ATOM 993 O O . PRO A 1 132 ? 4.598 -20.922 -3.357 1 98.06 132 PRO A O 1
ATOM 996 N N . ALA A 1 133 ? 5.398 -19.031 -2.572 1 98.5 133 ALA A N 1
ATOM 997 C CA . ALA A 1 133 ? 6.754 -19.219 -3.078 1 98.5 133 ALA A CA 1
ATOM 998 C C . ALA A 1 133 ? 7.52 -20.234 -2.24 1 98.5 133 ALA A C 1
ATOM 1000 O O . ALA A 1 133 ? 8.75 -20.312 -2.309 1 98.5 133 ALA A O 1
ATOM 1001 N N . THR A 1 134 ? 6.867 -21.047 -1.467 1 98.62 134 THR A N 1
ATOM 1002 C CA . THR A 1 134 ? 7.496 -21.953 -0.501 1 98.62 134 THR A CA 1
ATOM 1003 C C . THR A 1 134 ? 8.508 -22.859 -1.188 1 98.62 134 THR A C 1
ATOM 1005 O O . THR A 1 134 ? 9.664 -22.938 -0.767 1 98.62 134 THR A O 1
ATOM 1008 N N . ASN A 1 135 ? 8.125 -23.516 -2.252 1 98.88 135 ASN A N 1
ATOM 1009 C CA . ASN A 1 135 ? 9.031 -24.406 -2.98 1 98.88 135 ASN A CA 1
ATOM 1010 C C . ASN A 1 135 ? 10.227 -23.641 -3.537 1 98.88 135 ASN A C 1
ATOM 1012 O O . ASN A 1 135 ? 11.367 -24.109 -3.438 1 98.88 135 ASN A O 1
ATOM 1016 N N . ILE A 1 136 ? 9.977 -22.531 -4.121 1 98.75 136 ILE A N 1
ATOM 1017 C CA . ILE A 1 136 ? 11.008 -21.719 -4.758 1 98.75 136 ILE A CA 1
ATOM 1018 C C . ILE A 1 136 ? 12.008 -21.234 -3.707 1 98.75 136 ILE A C 1
ATOM 1020 O O . ILE A 1 136 ? 13.219 -21.281 -3.924 1 98.75 136 ILE A O 1
ATOM 1024 N N . ALA A 1 137 ? 11.461 -20.766 -2.576 1 98.56 137 ALA A N 1
ATOM 1025 C CA . ALA A 1 137 ? 12.32 -20.328 -1.483 1 98.56 137 ALA A CA 1
ATOM 1026 C C . ALA A 1 137 ? 13.211 -21.453 -0.985 1 98.56 137 ALA A C 1
ATOM 1028 O O . ALA A 1 137 ? 14.406 -21.266 -0.762 1 98.56 137 ALA A O 1
ATOM 1029 N N . GLN A 1 138 ? 12.609 -22.594 -0.837 1 98.25 138 GLN A N 1
ATOM 1030 C CA . GLN A 1 138 ? 13.391 -23.75 -0.396 1 98.25 138 GLN A CA 1
ATOM 1031 C C . GLN A 1 138 ? 14.445 -24.125 -1.428 1 98.25 138 GLN A C 1
ATOM 1033 O O . GLN A 1 138 ? 15.547 -24.547 -1.069 1 98.25 138 GLN A O 1
ATOM 1038 N N . ALA A 1 139 ? 14.125 -24.031 -2.656 1 98.5 139 ALA A N 1
ATOM 1039 C CA . ALA A 1 139 ? 15.102 -24.297 -3.711 1 98.5 139 ALA A CA 1
ATOM 1040 C C . ALA A 1 139 ? 16.281 -23.328 -3.631 1 98.5 139 ALA A C 1
ATOM 1042 O O . ALA A 1 139 ? 17.438 -23.75 -3.732 1 98.5 139 ALA A O 1
ATOM 1043 N N . VAL A 1 140 ? 15.992 -22.078 -3.436 1 97.5 140 VAL A N 1
ATOM 1044 C CA . VAL A 1 140 ? 17.016 -21.047 -3.35 1 97.5 140 VAL A CA 1
ATOM 1045 C C . VAL A 1 140 ? 17.922 -21.312 -2.146 1 97.5 140 VAL A C 1
ATOM 1047 O O . VAL A 1 140 ? 19.141 -21.125 -2.217 1 97.5 140 VAL A O 1
ATOM 1050 N N . GLN A 1 141 ? 17.359 -21.734 -1.097 1 96.38 141 GLN A N 1
ATOM 1051 C CA . GLN A 1 141 ? 18.109 -21.984 0.133 1 96.38 141 GLN A CA 1
ATOM 1052 C C . GLN A 1 141 ? 18.938 -23.25 0.021 1 96.38 141 GLN A C 1
ATOM 1054 O O . GLN A 1 141 ? 20.109 -23.266 0.437 1 96.38 141 GLN A O 1
ATOM 1059 N N . ARG A 1 142 ? 18.391 -24.266 -0.527 1 96.81 142 ARG A N 1
ATOM 1060 C CA . ARG A 1 142 ? 19.047 -25.562 -0.561 1 96.81 142 ARG A CA 1
ATOM 1061 C C . ARG A 1 142 ? 20.031 -25.656 -1.716 1 96.81 142 ARG A C 1
ATOM 1063 O O . ARG A 1 142 ? 21.031 -26.375 -1.632 1 96.81 142 ARG A O 1
ATOM 1070 N N . PHE A 1 143 ? 19.797 -24.984 -2.801 1 96.81 143 PHE A N 1
ATOM 1071 C CA . PHE A 1 143 ? 20.578 -25.062 -4.023 1 96.81 143 PHE A CA 1
ATOM 1072 C C . PHE A 1 143 ? 20.906 -23.672 -4.547 1 96.81 143 PHE A C 1
ATOM 1074 O O . PHE A 1 143 ? 20.609 -23.344 -5.699 1 96.81 143 PHE A O 1
ATOM 1081 N N . PRO A 1 144 ? 21.609 -22.875 -3.824 1 95.81 144 PRO A N 1
ATOM 1082 C CA . PRO A 1 144 ? 21.844 -21.469 -4.184 1 95.81 144 PRO A CA 1
ATOM 1083 C C . PRO A 1 144 ? 22.625 -21.312 -5.484 1 95.81 144 PRO A C 1
ATOM 1085 O O . PRO A 1 144 ? 22.391 -20.375 -6.238 1 95.81 144 PRO A O 1
ATOM 1088 N N . GLU A 1 145 ? 23.531 -22.203 -5.797 1 95.69 145 GLU A N 1
ATOM 1089 C CA . GLU A 1 145 ? 24.312 -22.094 -7.02 1 95.69 145 GLU A CA 1
ATOM 1090 C C . GLU A 1 145 ? 23.453 -22.344 -8.258 1 95.69 145 GLU A C 1
ATOM 1092 O O . GLU A 1 145 ? 23.547 -21.594 -9.234 1 95.69 145 GLU A O 1
ATOM 1097 N N . GLU A 1 146 ? 22.625 -23.344 -8.195 1 96 146 GLU A N 1
ATOM 1098 C CA . GLU A 1 146 ? 21.75 -23.656 -9.32 1 96 146 GLU A CA 1
ATOM 1099 C C . GLU A 1 146 ? 20.734 -22.547 -9.555 1 96 146 GLU A C 1
ATOM 1101 O O . GLU A 1 146 ? 20.359 -22.266 -10.695 1 96 146 GLU A O 1
ATOM 1106 N N . MET A 1 147 ? 20.312 -21.938 -8.453 1 96.56 147 MET A N 1
ATOM 1107 C CA . MET A 1 147 ? 19.203 -20.984 -8.523 1 96.56 147 MET A CA 1
ATOM 1108 C C . MET A 1 147 ? 19.703 -19.578 -8.82 1 96.56 147 MET A C 1
ATOM 1110 O O . MET A 1 147 ? 18.906 -18.688 -9.102 1 96.56 147 MET A O 1
ATOM 1114 N N . ALA A 1 148 ? 20.938 -19.359 -8.883 1 93.31 148 ALA A N 1
ATOM 1115 C CA . ALA A 1 148 ? 21.547 -18.031 -8.961 1 93.31 148 ALA A CA 1
ATOM 1116 C C . ALA A 1 148 ? 21.188 -17.344 -10.273 1 93.31 148 ALA A C 1
ATOM 1118 O O . ALA A 1 148 ? 21.062 -16.109 -10.32 1 93.31 148 ALA A O 1
ATOM 1119 N N . ASN A 1 149 ? 20.922 -18.109 -11.289 1 91 149 ASN A N 1
ATOM 1120 C CA . ASN A 1 149 ? 20.688 -17.5 -12.586 1 91 149 ASN A CA 1
ATOM 1121 C C . ASN A 1 149 ? 19.25 -17.703 -13.047 1 91 149 ASN A C 1
ATOM 1123 O O . ASN A 1 149 ? 18.906 -17.422 -14.195 1 91 149 ASN A O 1
ATOM 1127 N N . VAL A 1 150 ? 18.453 -18.266 -12.211 1 96.12 150 VAL A N 1
ATOM 1128 C CA . VAL A 1 150 ? 17.047 -18.484 -12.531 1 96.12 150 VAL A CA 1
ATOM 1129 C C . VAL A 1 150 ? 16.281 -17.172 -12.453 1 96.12 150 VAL A C 1
ATOM 1131 O O . VAL A 1 150 ? 16.484 -16.375 -11.531 1 96.12 150 VAL A O 1
ATOM 1134 N N . LYS A 1 151 ? 15.469 -16.922 -13.469 1 96.75 151 LYS A N 1
ATOM 1135 C CA . LYS A 1 151 ? 14.57 -15.766 -13.453 1 96.75 151 LYS A CA 1
ATOM 1136 C C . LYS A 1 151 ? 13.219 -16.141 -12.859 1 96.75 151 LYS A C 1
ATOM 1138 O O . LYS A 1 151 ? 12.508 -17 -13.391 1 96.75 151 LYS A O 1
ATOM 1143 N N . ILE A 1 152 ? 12.93 -15.5 -11.773 1 98.12 152 ILE A N 1
ATOM 1144 C CA . ILE A 1 152 ? 11.68 -15.781 -11.086 1 98.12 152 ILE A CA 1
ATOM 1145 C C . ILE A 1 152 ? 10.695 -14.633 -11.297 1 98.12 152 ILE A C 1
ATOM 1147 O O . ILE A 1 152 ? 11.047 -13.469 -11.094 1 98.12 152 ILE A O 1
ATOM 1151 N N . ILE A 1 153 ? 9.484 -14.953 -11.727 1 97.75 153 ILE A N 1
ATOM 1152 C CA . ILE A 1 153 ? 8.438 -13.945 -11.875 1 97.75 153 ILE A CA 1
ATOM 1153 C C . ILE A 1 153 ? 7.195 -14.375 -11.094 1 97.75 153 ILE A C 1
ATOM 1155 O O . ILE A 1 153 ? 6.781 -15.531 -11.156 1 97.75 153 ILE A O 1
ATOM 1159 N N . MET A 1 154 ? 6.641 -13.445 -10.289 1 96.69 154 MET A N 1
ATOM 1160 C CA . MET A 1 154 ? 5.473 -13.734 -9.461 1 96.69 154 MET A CA 1
ATOM 1161 C C . MET A 1 154 ? 4.59 -12.5 -9.32 1 96.69 154 MET A C 1
ATOM 1163 O O . MET A 1 154 ? 5.035 -11.375 -9.578 1 96.69 154 MET A O 1
ATOM 1167 N N . MET A 1 155 ? 3.381 -12.766 -8.969 1 92 155 MET A N 1
ATOM 1168 C CA . MET A 1 155 ? 2.486 -11.727 -8.461 1 92 155 MET A CA 1
ATOM 1169 C C . MET A 1 155 ? 2.422 -11.758 -6.938 1 92 155 MET A C 1
ATOM 1171 O O . MET A 1 155 ? 1.897 -12.711 -6.355 1 92 155 MET A O 1
ATOM 1175 N N . VAL A 1 156 ? 2.906 -10.703 -6.309 1 88.75 156 VAL A N 1
ATOM 1176 C CA . VAL A 1 156 ? 3.023 -10.688 -4.852 1 88.75 156 VAL A CA 1
ATOM 1177 C C . VAL A 1 156 ? 2.098 -9.617 -4.273 1 88.75 156 VAL A C 1
ATOM 1179 O O . VAL A 1 156 ? 1.757 -9.656 -3.09 1 88.75 156 VAL A O 1
ATOM 1182 N N . ASN A 1 157 ? 1.736 -8.688 -5.102 1 77.44 157 ASN A N 1
ATOM 1183 C CA . ASN A 1 157 ? 0.851 -7.617 -4.656 1 77.44 157 ASN A CA 1
ATOM 1184 C C . ASN A 1 157 ? -0.504 -7.684 -5.355 1 77.44 157 ASN A C 1
ATOM 1186 O O . ASN A 1 157 ? -0.647 -8.359 -6.379 1 77.44 157 ASN A O 1
ATOM 1190 N N . LEU A 1 158 ? -1.45 -7.02 -4.652 1 67.88 158 LEU A N 1
ATOM 1191 C CA . LEU A 1 158 ? -2.77 -6.887 -5.258 1 67.88 158 LEU A CA 1
ATOM 1192 C C . LEU A 1 158 ? -2.816 -5.688 -6.199 1 67.88 158 LEU A C 1
ATOM 1194 O O . LEU A 1 158 ? -2.062 -4.727 -6.023 1 67.88 158 LEU A O 1
ATOM 1198 N N . PRO A 1 159 ? -3.656 -5.863 -7.277 1 59.34 159 PRO A N 1
ATOM 1199 C CA . PRO A 1 159 ? -3.924 -4.664 -8.07 1 59.34 159 PRO A CA 1
ATOM 1200 C C . PRO A 1 159 ? -4.473 -3.51 -7.238 1 59.34 159 PRO A C 1
ATOM 1202 O O . PRO A 1 159 ? -5.086 -3.738 -6.191 1 59.34 159 PRO A O 1
ATOM 1205 N N . THR A 1 160 ? -3.924 -2.303 -7.465 1 59.66 160 THR A N 1
ATOM 1206 C CA . THR A 1 160 ? -4.43 -1.095 -6.824 1 59.66 160 THR A CA 1
ATOM 1207 C C . THR A 1 160 ? -5.68 -0.588 -7.535 1 59.66 160 THR A C 1
ATOM 1209 O O . THR A 1 160 ? -5.613 -0.16 -8.688 1 59.66 160 THR A O 1
ATOM 1212 N N . GLN A 1 161 ? -6.75 -1.373 -7.578 1 51.19 161 GLN A N 1
ATOM 1213 C CA . GLN A 1 161 ? -7.848 -0.867 -8.398 1 51.19 161 GLN A CA 1
ATOM 1214 C C . GLN A 1 161 ? -8.172 0.583 -8.047 1 51.19 161 GLN A C 1
ATOM 1216 O O . GLN A 1 161 ? -8.367 0.918 -6.879 1 51.19 161 GLN A O 1
ATOM 1221 N N . LYS A 1 162 ? -7.766 1.497 -8.938 1 45.81 162 LYS A N 1
ATOM 1222 C CA . LYS A 1 162 ? -8.281 2.852 -8.758 1 45.81 162 LYS A CA 1
ATOM 1223 C C . LYS A 1 162 ? -9.695 2.832 -8.18 1 45.81 162 LYS A C 1
ATOM 1225 O O . LYS A 1 162 ? -10.055 3.691 -7.375 1 45.81 162 LYS A O 1
ATOM 1230 N N . MET A 1 163 ? -10.492 2.104 -8.883 1 38.72 163 MET A N 1
ATOM 1231 C CA . MET A 1 163 ? -11.906 2.111 -8.508 1 38.72 163 MET A CA 1
ATOM 1232 C C . MET A 1 163 ? -12.102 1.461 -7.145 1 38.72 163 MET A C 1
ATOM 1234 O O . MET A 1 163 ? -13.133 1.672 -6.496 1 38.72 163 MET A O 1
ATOM 1238 N N . ARG A 1 164 ? -11.461 0.387 -7.043 1 40.25 164 ARG A N 1
ATOM 1239 C CA . ARG A 1 164 ? -11.844 -0.244 -5.781 1 40.25 164 ARG A CA 1
ATOM 1240 C C . ARG A 1 164 ? -11.172 0.445 -4.598 1 40.25 164 ARG A C 1
ATOM 1242 O O . ARG A 1 164 ? -11.398 0.07 -3.445 1 40.25 164 ARG A O 1
ATOM 1249 N N . GLY A 1 165 ? -10.789 1.747 -4.855 1 36.22 165 GLY A N 1
ATOM 1250 C CA . GLY A 1 165 ? -10.328 2.619 -3.789 1 36.22 165 GLY A CA 1
ATOM 1251 C C . GLY A 1 165 ? -9.367 1.937 -2.834 1 36.22 165 GLY A C 1
ATOM 1252 O O . GLY A 1 165 ? -9.305 2.291 -1.655 1 36.22 165 GLY A O 1
ATOM 1253 N N . ALA A 1 166 ? -9.133 0.568 -3.061 1 43.31 166 ALA A N 1
ATOM 1254 C CA . ALA A 1 166 ? -8.484 -0.199 -1.998 1 43.31 166 ALA A CA 1
ATOM 1255 C C . ALA A 1 166 ? -7.016 0.183 -1.861 1 43.31 166 ALA A C 1
ATOM 1257 O O . ALA A 1 166 ? -6.277 0.197 -2.85 1 43.31 166 ALA A O 1
ATOM 1258 N N . ILE A 1 167 ? -6.82 1.126 -0.916 1 45.81 167 ILE A N 1
ATOM 1259 C CA . ILE A 1 167 ? -5.438 1.223 -0.456 1 45.81 167 ILE A CA 1
ATOM 1260 C C . ILE A 1 167 ? -4.855 -0.178 -0.277 1 45.81 167 ILE A C 1
ATOM 1262 O O . ILE A 1 167 ? -5.562 -1.103 0.133 1 45.81 167 ILE A O 1
ATOM 1266 N N . GLN A 1 168 ? -3.697 -0.609 -0.43 1 57.16 168 GLN A N 1
ATOM 1267 C CA . GLN A 1 168 ? -2.559 -1.521 -0.491 1 57.16 168 GLN A CA 1
ATOM 1268 C C . GLN A 1 168 ? -2.852 -2.818 0.257 1 57.16 168 GLN A C 1
ATOM 1270 O O . GLN A 1 168 ? -3.723 -2.854 1.129 1 57.16 168 GLN A O 1
ATOM 1275 N N . GLY A 1 169 ? -2.59 -3.887 -0.298 1 64.81 169 GLY A N 1
ATOM 1276 C CA . GLY A 1 169 ? -2.602 -5.16 0.399 1 64.81 169 GLY A CA 1
ATOM 1277 C C . GLY A 1 169 ? -1.752 -6.219 -0.277 1 64.81 169 GLY A C 1
ATOM 1278 O O . GLY A 1 169 ? -1.334 -6.047 -1.424 1 64.81 169 GLY A O 1
ATOM 1279 N N . ALA A 1 170 ? -1.446 -7.145 0.466 1 78.06 170 ALA A N 1
ATOM 1280 C CA . ALA A 1 170 ? -0.658 -8.273 -0.022 1 78.06 170 ALA A CA 1
ATOM 1281 C C . ALA A 1 170 ? -1.455 -9.109 -1.02 1 78.06 170 ALA A C 1
ATOM 1283 O O . ALA A 1 170 ? -2.664 -9.297 -0.857 1 78.06 170 ALA A O 1
ATOM 1284 N N . GLY A 1 171 ? -0.806 -9.516 -2.072 1 88.75 171 GLY A N 1
ATOM 1285 C CA . GLY A 1 171 ? -1.372 -10.586 -2.873 1 88.75 171 GLY A CA 1
ATOM 1286 C C . GLY A 1 171 ? -1.462 -11.906 -2.129 1 88.75 171 GLY A C 1
ATOM 1287 O O . GLY A 1 171 ? -0.751 -12.117 -1.144 1 88.75 171 GLY A O 1
ATOM 1288 N N . PHE A 1 172 ? -2.309 -12.742 -2.621 1 91 172 PHE A N 1
ATOM 1289 C CA . PHE A 1 172 ? -2.592 -14.016 -1.964 1 91 172 PHE A CA 1
ATOM 1290 C C . PHE A 1 172 ? -1.303 -14.773 -1.671 1 91 172 PHE A C 1
ATOM 1292 O O . PHE A 1 172 ? -1.098 -15.25 -0.553 1 91 172 PHE A O 1
ATOM 1299 N N . ASN A 1 173 ? -0.414 -14.906 -2.633 1 95.44 173 ASN A N 1
ATOM 1300 C CA . ASN A 1 173 ? 0.798 -15.703 -2.496 1 95.44 173 ASN A CA 1
ATOM 1301 C C . ASN A 1 173 ? 1.71 -15.156 -1.401 1 95.44 173 ASN A C 1
ATOM 1303 O O . ASN A 1 173 ? 2.252 -15.922 -0.602 1 95.44 173 ASN A O 1
ATOM 1307 N N . ALA A 1 174 ? 1.859 -13.875 -1.368 1 94.94 174 ALA A N 1
ATOM 1308 C CA . ALA A 1 174 ? 2.666 -13.234 -0.33 1 94.94 174 ALA A CA 1
ATOM 1309 C C . ALA A 1 174 ? 1.961 -13.289 1.022 1 94.94 174 ALA A C 1
ATOM 1311 O O . ALA A 1 174 ? 2.611 -13.422 2.062 1 94.94 174 ALA A O 1
ATOM 1312 N N . TYR A 1 175 ? 0.687 -13.172 0.958 1 93.31 175 TYR A N 1
ATOM 1313 C CA . TYR A 1 175 ? -0.106 -13.227 2.182 1 93.31 175 TYR A CA 1
ATOM 1314 C C . TYR A 1 175 ? 0.013 -14.602 2.84 1 93.31 175 TYR A C 1
ATOM 1316 O O . TYR A 1 175 ? 0.069 -14.703 4.066 1 93.31 175 TYR A O 1
ATOM 1324 N N . VAL A 1 176 ? 0.088 -15.609 2.057 1 95 176 VAL A N 1
ATOM 1325 C CA . VAL A 1 176 ? 0.128 -16.984 2.535 1 95 176 VAL A CA 1
ATOM 1326 C C . VAL A 1 176 ? 1.516 -17.312 3.09 1 95 176 VAL A C 1
ATOM 1328 O O . VAL A 1 176 ? 1.643 -17.906 4.156 1 95 176 VAL A O 1
ATOM 1331 N N . ASP A 1 177 ? 2.521 -16.891 2.389 1 97.19 177 ASP A N 1
ATOM 1332 C CA . ASP A 1 177 ? 3.867 -17.234 2.834 1 97.19 177 ASP A CA 1
ATOM 1333 C C . ASP A 1 177 ? 4.832 -16.062 2.623 1 97.19 177 ASP A C 1
ATOM 1335 O O . ASP A 1 177 ? 5.738 -16.141 1.792 1 97.19 177 ASP A O 1
ATOM 1339 N N . PRO A 1 178 ? 4.715 -15.031 3.479 1 97 178 PRO A N 1
ATOM 1340 C CA . PRO A 1 178 ? 5.621 -13.883 3.348 1 97 178 PRO A CA 1
ATOM 1341 C C . PRO A 1 178 ? 7.078 -14.258 3.621 1 97 178 PRO A C 1
ATOM 1343 O O . PRO A 1 178 ? 7.988 -13.641 3.062 1 97 178 PRO A O 1
ATOM 1346 N N . HIS A 1 179 ? 7.32 -15.273 4.391 1 98.12 179 HIS A N 1
ATOM 1347 C CA . HIS A 1 179 ? 8.68 -15.68 4.719 1 98.12 179 HIS A CA 1
ATOM 1348 C C . HIS A 1 179 ? 9.398 -16.25 3.496 1 98.12 179 HIS A C 1
ATOM 1350 O O . HIS A 1 179 ? 10.609 -16.062 3.346 1 98.12 179 HIS A O 1
ATOM 1356 N N . ALA A 1 180 ? 8.633 -16.906 2.678 1 98.44 180 ALA A N 1
ATOM 1357 C CA . ALA A 1 180 ? 9.219 -17.406 1.436 1 98.44 180 ALA A CA 1
ATOM 1358 C C . ALA A 1 180 ? 9.68 -16.266 0.547 1 98.44 180 ALA A C 1
ATOM 1360 O O . ALA A 1 180 ? 10.766 -16.312 -0.036 1 98.44 180 ALA A O 1
ATOM 1361 N N . ILE A 1 181 ? 8.883 -15.242 0.42 1 97.56 181 ILE A N 1
ATOM 1362 C CA . ILE A 1 181 ? 9.242 -14.062 -0.367 1 97.56 181 ILE A CA 1
ATOM 1363 C C . ILE A 1 181 ? 10.453 -13.375 0.259 1 97.56 181 ILE A C 1
ATOM 1365 O O . ILE A 1 181 ? 11.336 -12.891 -0.452 1 97.56 181 ILE A O 1
ATOM 1369 N N . ASP A 1 182 ? 10.453 -13.312 1.57 1 97.69 182 ASP A N 1
ATOM 1370 C CA . ASP A 1 182 ? 11.594 -12.727 2.273 1 97.69 182 ASP A CA 1
ATOM 1371 C C . ASP A 1 182 ? 12.891 -13.453 1.917 1 97.69 182 ASP A C 1
ATOM 1373 O O . ASP A 1 182 ? 13.938 -12.82 1.755 1 97.69 182 ASP A O 1
ATOM 1377 N N . VAL A 1 183 ? 12.828 -14.742 1.811 1 97.81 183 VAL A N 1
ATOM 1378 C CA . VAL A 1 183 ? 13.977 -15.531 1.394 1 97.81 183 VAL A CA 1
ATOM 1379 C C . VAL A 1 183 ? 14.43 -15.094 0.001 1 97.81 183 VAL A C 1
ATOM 1381 O O . VAL A 1 183 ? 15.625 -14.906 -0.24 1 97.81 183 VAL A O 1
ATOM 1384 N N . LEU A 1 184 ? 13.547 -14.938 -0.926 1 97.56 184 LEU A N 1
ATOM 1385 C CA . LEU A 1 184 ? 13.883 -14.531 -2.287 1 97.56 184 LEU A CA 1
ATOM 1386 C C . LEU A 1 184 ? 14.516 -13.148 -2.307 1 97.56 184 LEU A C 1
ATOM 1388 O O . LEU A 1 184 ? 15.43 -12.891 -3.09 1 97.56 184 LEU A O 1
ATOM 1392 N N . LEU A 1 185 ? 14.016 -12.234 -1.469 1 96.19 185 LEU A N 1
ATOM 1393 C CA . LEU A 1 185 ? 14.531 -10.867 -1.405 1 96.19 185 LEU A CA 1
ATOM 1394 C C . LEU A 1 185 ? 15.945 -10.844 -0.847 1 96.19 185 LEU A C 1
ATOM 1396 O O . LEU A 1 185 ? 16.719 -9.922 -1.125 1 96.19 185 LEU A O 1
ATOM 1400 N N . ASN A 1 186 ? 16.266 -11.836 -0.099 1 94.94 186 ASN A N 1
ATOM 1401 C CA . ASN A 1 186 ? 17.531 -11.812 0.608 1 94.94 186 ASN A CA 1
ATOM 1402 C C . ASN A 1 186 ? 18.547 -12.75 -0.03 1 94.94 186 ASN A C 1
ATOM 1404 O O . ASN A 1 186 ? 19.625 -13 0.535 1 94.94 186 ASN A O 1
ATOM 1408 N N . HIS A 1 187 ? 18.141 -13.211 -1.127 1 88.56 187 HIS A N 1
ATOM 1409 C CA . HIS A 1 187 ? 19.062 -14.086 -1.843 1 88.56 187 HIS A CA 1
ATOM 1410 C C . HIS A 1 187 ? 19.359 -13.555 -3.24 1 88.56 187 HIS A C 1
ATOM 1412 O O . HIS A 1 187 ? 18.641 -12.672 -3.736 1 88.56 187 HIS A O 1
ATOM 1418 N N . GLY A 1 188 ? 20.5 -13.898 -3.805 1 78.75 188 GLY A N 1
ATOM 1419 C CA . GLY A 1 188 ? 20.984 -13.391 -5.078 1 78.75 188 GLY A CA 1
ATOM 1420 C C . GLY A 1 188 ? 20.234 -13.969 -6.27 1 78.75 188 GLY A C 1
ATOM 1421 O O . GLY A 1 188 ? 20.844 -14.211 -7.32 1 78.75 188 GLY A O 1
ATOM 1422 N N . CYS A 1 189 ? 18.922 -14.148 -6.281 1 85.19 189 CYS A N 1
ATOM 1423 C CA . CYS A 1 189 ? 18.188 -14.594 -7.457 1 85.19 189 CYS A CA 1
ATOM 1424 C C . CYS A 1 189 ? 17.578 -13.398 -8.203 1 85.19 189 CYS A C 1
ATOM 1426 O O . CYS A 1 189 ? 17.531 -12.289 -7.668 1 85.19 189 CYS A O 1
ATOM 1428 N N . ASP A 1 190 ? 17.281 -13.594 -9.469 1 94.69 190 ASP A N 1
ATOM 1429 C CA . ASP A 1 190 ? 16.609 -12.586 -10.281 1 94.69 190 ASP A CA 1
ATOM 1430 C C . ASP A 1 190 ? 15.094 -12.641 -10.078 1 94.69 190 ASP A C 1
ATOM 1432 O O . ASP A 1 190 ? 14.398 -13.406 -10.742 1 94.69 190 ASP A O 1
ATOM 1436 N N . PHE A 1 191 ? 14.633 -11.844 -9.141 1 96.81 191 PHE A N 1
ATOM 1437 C CA . PHE A 1 191 ? 13.25 -11.891 -8.672 1 96.81 191 PHE A CA 1
ATOM 1438 C C . PHE A 1 191 ? 12.469 -10.688 -9.18 1 96.81 191 PHE A C 1
ATOM 1440 O O . PHE A 1 191 ? 12.781 -9.547 -8.828 1 96.81 191 PHE A O 1
ATOM 1447 N N . THR A 1 192 ? 11.414 -10.945 -9.984 1 96.5 192 THR A N 1
ATOM 1448 C CA . THR A 1 192 ? 10.594 -9.914 -10.602 1 96.5 192 THR A CA 1
ATOM 1449 C C . THR A 1 192 ? 9.141 -10.047 -10.148 1 96.5 192 THR A C 1
ATOM 1451 O O . THR A 1 192 ? 8.594 -11.148 -10.102 1 96.5 192 THR A O 1
ATOM 1454 N N . ILE A 1 193 ? 8.539 -8.906 -9.805 1 94.44 193 ILE A N 1
ATOM 1455 C CA . ILE A 1 193 ? 7.117 -8.906 -9.469 1 94.44 193 ILE A CA 1
ATOM 1456 C C . ILE A 1 193 ? 6.383 -7.879 -10.328 1 94.44 193 ILE A C 1
ATOM 1458 O O . ILE A 1 193 ? 7.012 -7.047 -10.992 1 94.44 193 ILE A O 1
ATOM 1462 N N . LEU A 1 194 ? 5.055 -8.016 -10.352 1 91.81 194 LEU A N 1
ATOM 1463 C CA . LEU A 1 194 ? 4.219 -6.992 -10.961 1 91.81 194 LEU A CA 1
ATOM 1464 C C . LEU A 1 194 ? 4.078 -5.785 -10.039 1 91.81 194 LEU A C 1
ATOM 1466 O O . LEU A 1 194 ? 3.889 -5.941 -8.828 1 91.81 194 LEU A O 1
ATOM 1470 N N . GLY A 1 195 ? 4.203 -4.629 -10.641 1 86.44 195 GLY A N 1
ATOM 1471 C CA . GLY A 1 195 ? 4.035 -3.402 -9.875 1 86.44 195 GLY A CA 1
ATOM 1472 C C . GLY A 1 195 ? 2.582 -3.086 -9.562 1 86.44 195 GLY A C 1
ATOM 1473 O O . GLY A 1 195 ? 1.675 -3.695 -10.133 1 86.44 195 GLY A O 1
ATOM 1474 N N . PRO A 1 196 ? 2.41 -2.164 -8.633 1 78.19 196 PRO A N 1
ATOM 1475 C CA . PRO A 1 196 ? 1.044 -1.786 -8.266 1 78.19 196 PRO A CA 1
ATOM 1476 C C . PRO A 1 196 ? 0.252 -1.215 -9.438 1 78.19 196 PRO A C 1
ATOM 1478 O O . PRO A 1 196 ? 0.764 -0.374 -10.18 1 78.19 196 PRO A O 1
ATOM 1481 N N . GLY A 1 197 ? -0.926 -1.766 -9.617 1 77.56 197 GLY A N 1
ATOM 1482 C CA . GLY A 1 197 ? -1.878 -1.208 -10.562 1 77.56 197 GLY A CA 1
ATOM 1483 C C . GLY A 1 197 ? -1.594 -1.604 -12 1 77.56 197 GLY A C 1
ATOM 1484 O O . GLY A 1 197 ? -2.336 -1.229 -12.914 1 77.56 197 GLY A O 1
ATOM 1485 N N . VAL A 1 198 ? -0.556 -2.346 -12.242 1 85.94 198 VAL A N 1
ATOM 1486 C CA . VAL A 1 198 ? -0.09 -2.623 -13.602 1 85.94 198 VAL A CA 1
ATOM 1487 C C . VAL A 1 198 ? -1.144 -3.432 -14.352 1 85.94 198 VAL A C 1
ATOM 1489 O O . VAL A 1 198 ? -1.286 -3.297 -15.57 1 85.94 198 VAL A O 1
ATOM 1492 N N . ILE A 1 199 ? -1.947 -4.188 -13.586 1 89.12 199 ILE A N 1
ATOM 1493 C CA . ILE A 1 199 ? -2.85 -5.086 -14.305 1 89.12 199 ILE A CA 1
ATOM 1494 C C . ILE A 1 199 ? -4.297 -4.738 -13.961 1 89.12 199 ILE A C 1
ATOM 1496 O O . ILE A 1 199 ? -5.207 -5.527 -14.227 1 89.12 199 ILE A O 1
ATOM 1500 N N . ASP A 1 200 ? -4.512 -3.588 -13.383 1 86.25 200 ASP A N 1
ATOM 1501 C CA . ASP A 1 200 ? -5.824 -3.211 -12.867 1 86.25 200 ASP A CA 1
ATOM 1502 C C . ASP A 1 200 ? -6.867 -3.207 -13.984 1 86.25 200 ASP A C 1
ATOM 1504 O O . ASP A 1 200 ? -8.031 -3.547 -13.75 1 86.25 200 ASP A O 1
ATOM 1508 N N . GLU A 1 201 ? -6.426 -2.857 -15.18 1 89.56 201 GLU A N 1
ATOM 1509 C CA . GLU A 1 201 ? -7.375 -2.695 -16.281 1 89.56 201 GLU A CA 1
ATOM 1510 C C . GLU A 1 201 ? -7.516 -3.984 -17.078 1 89.56 201 GLU A C 1
ATOM 1512 O O . GLU A 1 201 ? -8.312 -4.051 -18.016 1 89.56 201 GLU A O 1
ATOM 1517 N N . ILE A 1 202 ? -6.75 -4.941 -16.703 1 94.62 202 ILE A N 1
ATOM 1518 C CA . ILE A 1 202 ? -6.797 -6.207 -17.422 1 94.62 202 ILE A CA 1
ATOM 1519 C C . ILE A 1 202 ? -7.836 -7.129 -16.781 1 94.62 202 ILE A C 1
ATOM 1521 O O . ILE A 1 202 ? -7.484 -8.062 -16.062 1 94.62 202 ILE A O 1
ATOM 1525 N N . ASN A 1 203 ? -9.062 -6.812 -17.062 1 93.12 203 ASN A N 1
ATOM 1526 C CA . ASN A 1 203 ? -10.172 -7.578 -16.5 1 93.12 203 ASN A CA 1
ATOM 1527 C C . ASN A 1 203 ? -11.156 -8.008 -17.578 1 93.12 203 ASN A C 1
ATOM 1529 O O . ASN A 1 203 ? -11.07 -7.555 -18.719 1 93.12 203 ASN A O 1
ATOM 1533 N N . VAL A 1 204 ? -11.984 -8.953 -17.219 1 93.94 204 VAL A N 1
ATOM 1534 C CA . VAL A 1 204 ? -13.016 -9.438 -18.125 1 93.94 204 VAL A CA 1
ATOM 1535 C C . VAL A 1 204 ? -14.391 -9.266 -17.484 1 93.94 204 VAL A C 1
ATOM 1537 O O . VAL A 1 204 ? -14.508 -9.258 -16.25 1 93.94 204 VAL A O 1
ATOM 1540 N N . ASP A 1 205 ? -15.336 -9.086 -18.344 1 93.31 205 ASP A N 1
ATOM 1541 C CA . ASP A 1 205 ? -16.703 -9.273 -17.891 1 93.31 205 ASP A CA 1
ATOM 1542 C C . ASP A 1 205 ? -17.047 -10.758 -17.781 1 93.31 205 ASP A C 1
ATOM 1544 O O . ASP A 1 205 ? -17 -11.492 -18.766 1 93.31 205 ASP A O 1
ATOM 1548 N N . PRO A 1 206 ? -17.391 -11.18 -16.578 1 93.5 206 PRO A N 1
ATOM 1549 C CA . PRO A 1 206 ? -17.609 -12.617 -16.375 1 93.5 206 PRO A CA 1
ATOM 1550 C C . PRO A 1 206 ? -18.656 -13.195 -17.328 1 93.5 206 PRO A C 1
ATOM 1552 O O . PRO A 1 206 ? -18.453 -14.289 -17.859 1 93.5 206 PRO A O 1
ATOM 1555 N N . PHE A 1 207 ? -19.703 -12.508 -17.547 1 92.5 207 PHE A N 1
ATOM 1556 C CA . PHE A 1 207 ? -20.766 -13 -18.406 1 92.5 207 PHE A CA 1
ATOM 1557 C C . PHE A 1 207 ? -20.281 -13.125 -19.844 1 92.5 207 PHE A C 1
ATOM 1559 O O . PHE A 1 207 ? -20.484 -14.156 -20.484 1 92.5 207 PHE A O 1
ATOM 1566 N N . ASP A 1 208 ? -19.656 -12.109 -20.328 1 94.06 208 ASP A N 1
ATOM 1567 C CA . ASP A 1 208 ? -19.156 -12.125 -21.688 1 94.06 208 ASP A CA 1
ATOM 1568 C C . ASP A 1 208 ? -18.062 -13.18 -21.859 1 94.06 208 ASP A C 1
ATOM 1570 O O . ASP A 1 208 ? -18 -13.844 -22.906 1 94.06 208 ASP A O 1
ATOM 1574 N N . TYR A 1 209 ? -17.281 -13.305 -20.906 1 94.88 209 TYR A N 1
ATOM 1575 C CA . TYR A 1 209 ? -16.172 -14.266 -20.969 1 94.88 209 TYR A CA 1
ATOM 1576 C C . TYR A 1 209 ? -16.703 -15.695 -21.047 1 94.88 209 TYR A C 1
ATOM 1578 O O . TYR A 1 209 ? -16.266 -16.484 -21.875 1 94.88 209 TYR A O 1
ATOM 1586 N N . ILE A 1 210 ? -17.672 -16.031 -20.234 1 94.19 210 ILE A N 1
ATOM 1587 C CA . ILE A 1 210 ? -18.281 -17.344 -20.219 1 94.19 210 ILE A CA 1
ATOM 1588 C C . ILE A 1 210 ? -18.969 -17.625 -21.562 1 94.19 210 ILE A C 1
ATOM 1590 O O . ILE A 1 210 ? -18.828 -18.719 -22.109 1 94.19 210 ILE A O 1
ATOM 1594 N N . LYS A 1 211 ? -19.641 -16.641 -22.016 1 94.25 211 LYS A N 1
ATOM 1595 C CA . LYS A 1 211 ? -20.344 -16.781 -23.297 1 94.25 211 LYS A CA 1
ATOM 1596 C C . LYS A 1 211 ? -19.359 -17.109 -24.406 1 94.25 211 LYS A C 1
ATOM 1598 O O . LYS A 1 211 ? -19.641 -17.953 -25.266 1 94.25 211 LYS A O 1
ATOM 1603 N N . ASN A 1 212 ? -18.281 -16.453 -24.422 1 94 212 ASN A N 1
ATOM 1604 C CA . ASN A 1 212 ? -17.266 -16.672 -25.453 1 94 212 ASN A CA 1
ATOM 1605 C C . ASN A 1 212 ? -16.656 -18.062 -25.359 1 94 212 ASN A C 1
ATOM 1607 O O . ASN A 1 212 ? -16.422 -18.703 -26.375 1 94 212 ASN A O 1
ATOM 1611 N N . ILE A 1 213 ? -16.391 -18.516 -24.156 1 93.69 213 ILE A N 1
ATOM 1612 C CA . ILE A 1 213 ? -15.828 -19.844 -23.953 1 93.69 213 ILE A CA 1
ATOM 1613 C C . ILE A 1 213 ? -16.859 -20.906 -24.359 1 93.69 213 ILE A C 1
ATOM 1615 O O . ILE A 1 213 ? -16.5 -21.922 -24.953 1 93.69 213 ILE A O 1
ATOM 1619 N N . ALA A 1 214 ? -18.078 -20.656 -24.078 1 92.81 214 ALA A N 1
ATOM 1620 C CA . ALA A 1 214 ? -19.172 -21.609 -24.312 1 92.81 214 ALA A CA 1
ATOM 1621 C C . ALA A 1 214 ? -19.359 -21.844 -25.812 1 92.81 214 ALA A C 1
ATOM 1623 O O . ALA A 1 214 ? -19.953 -22.859 -26.203 1 92.81 214 ALA A O 1
ATOM 1624 N N . LYS A 1 215 ? -18.891 -20.984 -26.625 1 93.12 215 LYS A N 1
ATOM 1625 C CA . LYS A 1 215 ? -19 -21.141 -28.078 1 93.12 215 LYS A CA 1
ATOM 1626 C C . LYS A 1 215 ? -18.094 -22.266 -28.594 1 93.12 215 LYS A C 1
ATOM 1628 O O . LYS A 1 215 ? -18.297 -22.781 -29.688 1 93.12 215 LYS A O 1
ATOM 1633 N N . LYS A 1 216 ? -17.172 -22.594 -27.844 1 91.06 216 LYS A N 1
ATOM 1634 C CA . LYS A 1 216 ? -16.219 -23.625 -28.219 1 91.06 216 LYS A CA 1
ATOM 1635 C C . LYS A 1 216 ? -16.625 -24.984 -27.641 1 91.06 216 LYS A C 1
ATOM 1637 O O . LYS A 1 216 ? -16.938 -25.078 -26.453 1 91.06 216 LYS A O 1
ATOM 1642 N N . THR A 1 217 ? -16.578 -25.984 -28.5 1 90.62 217 THR A N 1
ATOM 1643 C CA . THR A 1 217 ? -17.156 -27.25 -28.062 1 90.62 217 THR A CA 1
ATOM 1644 C C . THR A 1 217 ? -16.062 -28.281 -27.844 1 90.62 217 THR A C 1
ATOM 1646 O O . THR A 1 217 ? -16.344 -29.438 -27.484 1 90.62 217 THR A O 1
ATOM 1649 N N . ASP A 1 218 ? -14.828 -27.922 -28.031 1 93.12 218 ASP A N 1
ATOM 1650 C CA . ASP A 1 218 ? -13.742 -28.875 -27.781 1 93.12 218 ASP A CA 1
ATOM 1651 C C . ASP A 1 218 ? -13.609 -29.188 -26.297 1 93.12 218 ASP A C 1
ATOM 1653 O O . ASP A 1 218 ? -14.117 -28.453 -25.453 1 93.12 218 ASP A O 1
ATOM 1657 N N . PRO A 1 219 ? -12.961 -30.266 -25.938 1 93.62 219 PRO A N 1
ATOM 1658 C CA . PRO A 1 219 ? -12.914 -30.766 -24.547 1 93.62 219 PRO A CA 1
ATOM 1659 C C . PRO A 1 219 ? -12.258 -29.766 -23.594 1 93.62 219 PRO A C 1
ATOM 1661 O O . PRO A 1 219 ? -12.664 -29.656 -22.438 1 93.62 219 PRO A O 1
ATOM 1664 N N . VAL A 1 220 ? -11.242 -29.141 -24.016 1 95.94 220 VAL A N 1
ATOM 1665 C CA . VAL A 1 220 ? -10.516 -28.203 -23.156 1 95.94 220 VAL A CA 1
ATOM 1666 C C . VAL A 1 220 ? -11.445 -27.062 -22.734 1 95.94 220 VAL A C 1
ATOM 1668 O O . VAL A 1 220 ? -11.57 -26.766 -21.547 1 95.94 220 VAL A O 1
ATOM 1671 N N . ASN A 1 221 ? -12.133 -26.422 -23.656 1 95.81 221 ASN A N 1
ATOM 1672 C CA . ASN A 1 221 ? -13.039 -25.312 -23.359 1 95.81 221 ASN A CA 1
ATOM 1673 C C . ASN A 1 221 ? -14.242 -25.781 -22.547 1 95.81 221 ASN A C 1
ATOM 1675 O O . ASN A 1 221 ? -14.742 -25.047 -21.688 1 95.81 221 ASN A O 1
ATOM 1679 N N . GLN A 1 222 ? -14.68 -26.969 -22.859 1 95.25 222 GLN A N 1
ATOM 1680 C CA . GLN A 1 222 ? -15.766 -27.516 -22.047 1 95.25 222 GLN A CA 1
ATOM 1681 C C . GLN A 1 222 ? -15.328 -27.734 -20.609 1 95.25 222 GLN A C 1
ATOM 1683 O O . GLN A 1 222 ? -16.109 -27.516 -19.672 1 95.25 222 GLN A O 1
ATOM 1688 N N . PHE A 1 223 ? -14.172 -28.234 -20.406 1 96.19 223 PHE A N 1
ATOM 1689 C CA . PHE A 1 223 ? -13.594 -28.375 -19.078 1 96.19 223 PHE A CA 1
ATOM 1690 C C . PHE A 1 223 ? -13.516 -27.031 -18.375 1 96.19 223 PHE A C 1
ATOM 1692 O O . PHE A 1 223 ? -13.938 -26.906 -17.219 1 96.19 223 PHE A O 1
ATOM 1699 N N . ILE A 1 224 ? -13.047 -26 -19.031 1 96.81 224 ILE A N 1
ATOM 1700 C CA . ILE A 1 224 ? -12.922 -24.641 -18.484 1 96.81 224 ILE A CA 1
ATOM 1701 C C . ILE A 1 224 ? -14.297 -24.109 -18.094 1 96.81 224 ILE A C 1
ATOM 1703 O O . ILE A 1 224 ? -14.469 -23.562 -17 1 96.81 224 ILE A O 1
ATOM 1707 N N . LEU A 1 225 ? -15.242 -24.297 -18.906 1 95.12 225 LEU A N 1
ATOM 1708 C CA . LEU A 1 225 ? -16.594 -23.797 -18.703 1 95.12 225 LEU A CA 1
ATOM 1709 C C . LEU A 1 225 ? -17.188 -24.375 -17.422 1 95.12 225 LEU A C 1
ATOM 1711 O O . LEU A 1 225 ? -17.969 -23.719 -16.734 1 95.12 225 LEU A O 1
ATOM 1715 N N . SER A 1 226 ? -16.828 -25.547 -17.078 1 94.75 226 SER A N 1
ATOM 1716 C CA . SER A 1 226 ? -17.422 -26.297 -15.984 1 94.75 226 SER A CA 1
ATOM 1717 C C . SER A 1 226 ? -17.172 -25.625 -14.648 1 94.75 226 SER A C 1
ATOM 1719 O O . SER A 1 226 ? -17.969 -25.734 -13.719 1 94.75 226 SER A O 1
ATOM 1721 N N . PHE A 1 227 ? -16.047 -24.922 -14.531 1 94.75 227 PHE A N 1
ATOM 1722 C CA . PHE A 1 227 ? -15.734 -24.375 -13.219 1 94.75 227 PHE A CA 1
ATOM 1723 C C . PHE A 1 227 ? -15.695 -22.844 -13.258 1 94.75 227 PHE A C 1
ATOM 1725 O O . PHE A 1 227 ? -15.539 -22.203 -12.227 1 94.75 227 PHE A O 1
ATOM 1732 N N . LEU A 1 228 ? -15.891 -22.219 -14.375 1 93.88 228 LEU A N 1
ATOM 1733 C CA . LEU A 1 228 ? -15.727 -20.781 -14.5 1 93.88 228 LEU A CA 1
ATOM 1734 C C . LEU A 1 228 ? -16.844 -20.047 -13.781 1 93.88 228 LEU A C 1
ATOM 1736 O O . LEU A 1 228 ? -16.609 -19.047 -13.102 1 93.88 228 LEU A O 1
ATOM 1740 N N . LYS A 1 229 ? -18.062 -20.484 -13.984 1 90.12 229 LYS A N 1
ATOM 1741 C CA . LYS A 1 229 ? -19.203 -19.766 -13.422 1 90.12 229 LYS A CA 1
ATOM 1742 C C . LYS A 1 229 ? -19.125 -19.703 -11.898 1 90.12 229 LYS A C 1
ATOM 1744 O O . LYS A 1 229 ? -19.203 -18.625 -11.312 1 90.12 229 LYS A O 1
ATOM 1749 N N . PRO A 1 230 ? -18.969 -20.906 -11.242 1 90.19 230 PRO A N 1
ATOM 1750 C CA . PRO A 1 230 ? -18.891 -20.812 -9.781 1 90.19 230 PRO A CA 1
ATOM 1751 C C . PRO A 1 230 ? -17.672 -20.016 -9.312 1 90.19 230 PRO A C 1
ATOM 1753 O O . PRO A 1 230 ? -17.734 -19.359 -8.266 1 90.19 230 PRO A O 1
ATOM 1756 N N . TYR A 1 231 ? -16.641 -20 -10.031 1 92.81 231 TYR A N 1
ATOM 1757 C CA . TYR A 1 231 ? -15.453 -19.219 -9.703 1 92.81 231 TYR A CA 1
ATOM 1758 C C . TYR A 1 231 ? -15.766 -17.719 -9.75 1 92.81 231 TYR A C 1
ATOM 1760 O O . TYR A 1 231 ? -15.469 -16.984 -8.805 1 92.81 231 TYR A O 1
ATOM 1768 N N . PHE A 1 232 ? -16.406 -17.266 -10.805 1 91.81 232 PHE A N 1
ATOM 1769 C CA . PHE A 1 232 ? -16.734 -15.852 -10.953 1 91.81 232 PHE A CA 1
ATOM 1770 C C . PHE A 1 232 ? -17.75 -15.422 -9.898 1 91.81 232 PHE A C 1
ATOM 1772 O O . PHE A 1 232 ? -17.672 -14.305 -9.375 1 91.81 232 PHE A O 1
ATOM 1779 N N . ASP A 1 233 ? -18.672 -16.297 -9.586 1 87.56 233 ASP A N 1
ATOM 1780 C CA . ASP A 1 233 ? -19.656 -15.992 -8.547 1 87.56 233 ASP A CA 1
ATOM 1781 C C . ASP A 1 233 ? -18.969 -15.781 -7.195 1 87.56 233 ASP A C 1
ATOM 1783 O O . ASP A 1 233 ? -19.328 -14.875 -6.445 1 87.56 233 ASP A O 1
ATOM 1787 N N . ALA A 1 234 ? -18.047 -16.641 -6.918 1 86.12 234 ALA A N 1
ATOM 1788 C CA . ALA A 1 234 ? -17.312 -16.547 -5.656 1 86.12 234 ALA A CA 1
ATOM 1789 C C . ALA A 1 234 ? -16.438 -15.297 -5.629 1 86.12 234 ALA A C 1
ATOM 1791 O O . ALA A 1 234 ? -16.391 -14.578 -4.625 1 86.12 234 ALA A O 1
ATOM 1792 N N . GLU A 1 235 ? -15.734 -15.047 -6.727 1 84.81 235 GLU A N 1
ATOM 1793 C CA . GLU A 1 235 ? -14.805 -13.922 -6.828 1 84.81 235 GLU A CA 1
ATOM 1794 C C . GLU A 1 235 ? -15.531 -12.594 -6.641 1 84.81 235 GLU A C 1
ATOM 1796 O O . GLU A 1 235 ? -14.961 -11.633 -6.121 1 84.81 235 GLU A O 1
ATOM 1801 N N . THR A 1 236 ? -16.75 -12.516 -7.004 1 83.19 236 THR A N 1
ATOM 1802 C CA . THR A 1 236 ? -17.469 -11.242 -6.996 1 83.19 236 THR A CA 1
ATOM 1803 C C . THR A 1 236 ? -18.516 -11.219 -5.887 1 83.19 236 THR A C 1
ATOM 1805 O O . THR A 1 236 ? -19.234 -10.242 -5.734 1 83.19 236 THR A O 1
ATOM 1808 N N . LEU A 1 237 ? -18.578 -12.305 -5.16 1 82.06 237 LEU A N 1
ATOM 1809 C CA . LEU A 1 237 ? -19.641 -12.484 -4.176 1 82.06 237 LEU A CA 1
ATOM 1810 C C . LEU A 1 237 ? -21.016 -12.242 -4.805 1 82.06 237 LEU A C 1
ATOM 1812 O O . LEU A 1 237 ? -21.844 -11.531 -4.238 1 82.06 237 LEU A O 1
ATOM 1816 N N . GLY A 1 238 ? -21.109 -12.664 -5.977 1 78.44 238 GLY A N 1
ATOM 1817 C CA . GLY A 1 238 ? -22.391 -12.625 -6.68 1 78.44 238 GLY A CA 1
ATOM 1818 C C . GLY A 1 238 ? -22.656 -11.297 -7.363 1 78.44 238 GLY A C 1
ATOM 1819 O O . GLY A 1 238 ? -23.672 -11.141 -8.047 1 78.44 238 GLY A O 1
ATOM 1820 N N . GLN A 1 239 ? -21.734 -10.398 -7.219 1 78.25 239 GLN A N 1
ATOM 1821 C CA . GLN A 1 239 ? -21.938 -9.094 -7.832 1 78.25 239 GLN A CA 1
ATOM 1822 C C . GLN A 1 239 ? -21.438 -9.086 -9.281 1 78.25 239 GLN A C 1
ATOM 1824 O O . GLN A 1 239 ? -20.547 -9.852 -9.641 1 78.25 239 GLN A O 1
ATOM 1829 N N . ARG A 1 240 ? -22.188 -8.32 -10.078 1 80.06 240 ARG A N 1
ATOM 1830 C CA . ARG A 1 240 ? -21.734 -8.156 -11.453 1 80.06 240 ARG A CA 1
ATOM 1831 C C . ARG A 1 240 ? -20.609 -7.121 -11.539 1 80.06 240 ARG A C 1
ATOM 1833 O O . ARG A 1 240 ? -20.859 -5.914 -11.539 1 80.06 240 ARG A O 1
ATOM 1840 N N . GLN A 1 241 ? -19.406 -7.594 -11.57 1 85.56 241 GLN A N 1
ATOM 1841 C CA . GLN A 1 241 ? -18.25 -6.723 -11.688 1 85.56 241 GLN A CA 1
ATOM 1842 C C . GLN A 1 241 ? -17.141 -7.398 -12.492 1 85.56 241 GLN A C 1
ATOM 1844 O O . GLN A 1 241 ? -17.078 -8.625 -12.57 1 85.56 241 GLN A O 1
ATOM 1849 N N . PRO A 1 242 ? -16.359 -6.551 -13.117 1 89.69 242 PRO A N 1
ATOM 1850 C CA . PRO A 1 242 ? -15.227 -7.121 -13.844 1 89.69 242 PRO A CA 1
ATOM 1851 C C . PRO A 1 242 ? -14.281 -7.91 -12.945 1 89.69 242 PRO A C 1
ATOM 1853 O O . PRO A 1 242 ? -14.133 -7.578 -11.766 1 89.69 242 PRO A O 1
ATOM 1856 N N . VAL A 1 243 ? -13.703 -8.953 -13.57 1 90.94 243 VAL A N 1
ATOM 1857 C CA . VAL A 1 243 ? -12.82 -9.828 -12.805 1 90.94 243 VAL A CA 1
ATOM 1858 C C . VAL A 1 243 ? -11.469 -9.938 -13.5 1 90.94 243 VAL A C 1
ATOM 1860 O O . VAL A 1 243 ? -11.398 -10.039 -14.727 1 90.94 243 VAL A O 1
ATOM 1863 N N . ILE A 1 244 ? -10.438 -9.812 -12.727 1 92.38 244 ILE A N 1
ATOM 1864 C CA . ILE A 1 244 ? -9.094 -10.125 -13.211 1 92.38 244 ILE A CA 1
ATOM 1865 C C . ILE A 1 244 ? -8.805 -11.609 -13 1 92.38 244 ILE A C 1
ATOM 1867 O O . ILE A 1 244 ? -9.016 -12.141 -11.914 1 92.38 244 ILE A O 1
ATOM 1871 N N . ILE A 1 245 ? -8.438 -12.312 -14.039 1 95.19 245 ILE A N 1
ATOM 1872 C CA . ILE A 1 245 ? -7.973 -13.688 -13.922 1 95.19 245 ILE A CA 1
ATOM 1873 C C . ILE A 1 245 ? -6.461 -13.703 -13.688 1 95.19 245 ILE A C 1
ATOM 1875 O O . ILE A 1 245 ? -5.684 -13.82 -14.641 1 95.19 245 ILE A O 1
ATOM 1879 N N . TYR A 1 246 ? -6.066 -13.617 -12.539 1 94.31 246 TYR A N 1
ATOM 1880 C CA . TYR A 1 246 ? -4.746 -13.188 -12.094 1 94.31 246 TYR A CA 1
ATOM 1881 C C . TYR A 1 246 ? -3.654 -14.062 -12.711 1 94.31 246 TYR A C 1
ATOM 1883 O O . TYR A 1 246 ? -2.791 -13.562 -13.438 1 94.31 246 TYR A O 1
ATOM 1891 N N . ASP A 1 247 ? -3.732 -15.32 -12.523 1 97.25 247 ASP A N 1
ATOM 1892 C CA . ASP A 1 247 ? -2.629 -16.188 -12.93 1 97.25 247 ASP A CA 1
ATOM 1893 C C . ASP A 1 247 ? -2.555 -16.297 -14.445 1 97.25 247 ASP A C 1
ATOM 1895 O O . ASP A 1 247 ? -1.472 -16.469 -15.016 1 97.25 247 ASP A O 1
ATOM 1899 N N . LEU A 1 248 ? -3.686 -16.188 -15.133 1 97.88 248 LEU A N 1
ATOM 1900 C CA . LEU A 1 248 ? -3.656 -16.141 -16.594 1 97.88 248 LEU A CA 1
ATOM 1901 C C . LEU A 1 248 ? -2.945 -14.883 -17.078 1 97.88 248 LEU A C 1
ATOM 1903 O O . LEU A 1 248 ? -2.139 -14.945 -18.016 1 97.88 248 LEU A O 1
ATOM 1907 N N . VAL A 1 249 ? -3.234 -13.766 -16.438 1 97.12 249 VAL A N 1
ATOM 1908 C CA . VAL A 1 249 ? -2.588 -12.508 -16.797 1 97.12 249 VAL A CA 1
ATOM 1909 C C . VAL A 1 249 ? -1.078 -12.633 -16.625 1 97.12 249 VAL A C 1
ATOM 1911 O O . VAL A 1 249 ? -0.305 -12.266 -17.516 1 97.12 249 VAL A O 1
ATOM 1914 N N . LEU A 1 250 ? -0.669 -13.188 -15.523 1 97.25 250 LEU A N 1
ATOM 1915 C CA . LEU A 1 250 ? 0.758 -13.352 -15.273 1 97.25 250 LEU A CA 1
ATOM 1916 C C . LEU A 1 250 ? 1.389 -14.281 -16.312 1 97.25 250 LEU A C 1
ATOM 1918 O O . LEU A 1 250 ? 2.496 -14.023 -16.781 1 97.25 250 LEU A O 1
ATOM 1922 N N . ALA A 1 251 ? 0.696 -15.352 -16.641 1 98.12 251 ALA A N 1
ATOM 1923 C CA . ALA A 1 251 ? 1.189 -16.297 -17.625 1 98.12 251 ALA A CA 1
ATOM 1924 C C . ALA A 1 251 ? 1.421 -15.617 -18.984 1 98.12 251 ALA A C 1
ATOM 1926 O O . ALA A 1 251 ? 2.449 -15.836 -19.625 1 98.12 251 ALA A O 1
ATOM 1927 N N . ILE A 1 252 ? 0.495 -14.797 -19.359 1 97.5 252 ILE A N 1
ATOM 1928 C CA . ILE A 1 252 ? 0.591 -14.094 -20.641 1 97.5 252 ILE A CA 1
ATOM 1929 C C . ILE A 1 252 ? 1.771 -13.133 -20.609 1 97.5 252 ILE A C 1
ATOM 1931 O O . ILE A 1 252 ? 2.562 -13.078 -21.547 1 97.5 252 ILE A O 1
ATOM 1935 N N . ILE A 1 253 ? 1.944 -12.43 -19.516 1 96.56 253 ILE A N 1
ATOM 1936 C CA . ILE A 1 253 ? 3.043 -11.477 -19.375 1 96.56 253 ILE A CA 1
ATOM 1937 C C . ILE A 1 253 ? 4.375 -12.219 -19.422 1 96.56 253 ILE A C 1
ATOM 1939 O O . ILE A 1 253 ? 5.316 -11.781 -20.094 1 96.56 253 ILE A O 1
ATOM 1943 N N . ALA A 1 254 ? 4.426 -13.367 -18.781 1 95.62 254 ALA A N 1
ATOM 1944 C CA . ALA A 1 254 ? 5.648 -14.164 -18.75 1 95.62 254 ALA A CA 1
ATOM 1945 C C . ALA A 1 254 ? 5.992 -14.719 -20.125 1 95.62 254 ALA A C 1
ATOM 1947 O O . ALA A 1 254 ? 7.164 -14.773 -20.516 1 95.62 254 ALA A O 1
ATOM 1948 N N . ALA A 1 255 ? 5.035 -15.086 -20.844 1 95.56 255 ALA A N 1
ATOM 1949 C CA . ALA A 1 255 ? 5.234 -15.734 -22.141 1 95.56 255 ALA A CA 1
ATOM 1950 C C . ALA A 1 255 ? 5.477 -14.711 -23.25 1 95.56 255 ALA A C 1
ATOM 1952 O O . ALA A 1 255 ? 6.195 -14.977 -24.203 1 95.56 255 ALA A O 1
ATOM 1953 N N . LYS A 1 256 ? 4.797 -13.617 -23.109 1 94.88 256 LYS A N 1
ATOM 1954 C CA . LYS A 1 256 ? 4.883 -12.562 -24.125 1 94.88 256 LYS A CA 1
ATOM 1955 C C . LYS A 1 256 ? 5.625 -11.344 -23.578 1 94.88 256 LYS A C 1
ATOM 1957 O O . LYS A 1 256 ? 5.031 -10.281 -23.406 1 94.88 256 LYS A O 1
ATOM 1962 N N . LYS A 1 257 ? 6.891 -11.453 -23.594 1 93.75 257 LYS A N 1
ATOM 1963 C CA . LYS A 1 257 ? 7.762 -10.469 -22.953 1 93.75 257 LYS A CA 1
ATOM 1964 C C . LYS A 1 257 ? 7.637 -9.109 -23.625 1 93.75 257 LYS A C 1
ATOM 1966 O O . LYS A 1 257 ? 7.926 -8.078 -23.016 1 93.75 257 LYS A O 1
ATOM 1971 N N . GLU A 1 258 ? 7.191 -9.133 -24.812 1 95.31 258 GLU A N 1
ATOM 1972 C CA . GLU A 1 258 ? 7.043 -7.875 -25.547 1 95.31 258 GLU A CA 1
ATOM 1973 C C . GLU A 1 258 ? 5.941 -7.012 -24.953 1 95.31 258 GLU A C 1
ATOM 1975 O O . GLU A 1 258 ? 5.863 -5.812 -25.234 1 95.31 258 GLU A O 1
ATOM 1980 N N . THR A 1 259 ? 5.078 -7.625 -24.109 1 96.94 259 THR A N 1
ATOM 1981 C CA . THR A 1 259 ? 4.023 -6.852 -23.453 1 96.94 259 THR A CA 1
ATOM 1982 C C . THR A 1 259 ? 4.586 -6.031 -22.297 1 96.94 259 THR A C 1
ATOM 1984 O O . THR A 1 259 ? 3.93 -5.109 -21.812 1 96.94 259 THR A O 1
ATOM 1987 N N . ILE A 1 260 ? 5.758 -6.375 -21.859 1 96.75 260 ILE A N 1
ATOM 1988 C CA . ILE A 1 260 ? 6.395 -5.617 -20.797 1 96.75 260 ILE A CA 1
ATOM 1989 C C . ILE A 1 260 ? 7 -4.332 -21.359 1 96.75 260 ILE A C 1
ATOM 1991 O O . ILE A 1 260 ? 7.875 -4.379 -22.219 1 96.75 260 ILE A O 1
ATOM 1995 N N . LYS A 1 261 ? 6.574 -3.242 -20.828 1 96.44 261 LYS A N 1
ATOM 1996 C CA . LYS A 1 261 ? 6.984 -1.964 -21.391 1 96.44 261 LYS A CA 1
ATOM 1997 C C . LYS A 1 261 ? 7.996 -1.257 -20.5 1 96.44 261 LYS A C 1
ATOM 1999 O O . LYS A 1 261 ? 8.82 -0.475 -20.969 1 96.44 261 LYS A O 1
ATOM 2004 N N . LYS A 1 262 ? 7.918 -1.459 -19.25 1 93.44 262 LYS A N 1
ATOM 2005 C CA . LYS A 1 262 ? 8.836 -0.807 -18.312 1 93.44 262 LYS A CA 1
ATOM 2006 C C . LYS A 1 262 ? 9.094 -1.683 -17.094 1 93.44 262 LYS A C 1
ATOM 2008 O O . LYS A 1 262 ? 8.148 -2.174 -16.469 1 93.44 262 LYS A O 1
ATOM 2013 N N . THR A 1 263 ? 10.328 -1.907 -16.812 1 93.31 263 THR A N 1
ATOM 2014 C CA . THR A 1 263 ? 10.781 -2.605 -15.602 1 93.31 263 THR A CA 1
ATOM 2015 C C . THR A 1 263 ? 11.844 -1.792 -14.875 1 93.31 263 THR A C 1
ATOM 2017 O O . THR A 1 263 ? 12.703 -1.178 -15.508 1 93.31 263 THR A O 1
ATOM 2020 N N . VAL A 1 264 ? 11.758 -1.771 -13.562 1 91.38 264 VAL A N 1
ATOM 2021 C CA . VAL A 1 264 ? 12.766 -1.078 -12.766 1 91.38 264 VAL A CA 1
ATOM 2022 C C . VAL A 1 264 ? 13.312 -2.012 -11.688 1 91.38 264 VAL A C 1
ATOM 2024 O O . VAL A 1 264 ? 12.672 -3.01 -11.344 1 91.38 264 VAL A O 1
ATOM 2027 N N . SER A 1 265 ? 14.508 -1.732 -11.297 1 93.06 265 SER A N 1
ATOM 2028 C CA . SER A 1 265 ? 15.094 -2.402 -10.148 1 93.06 265 SER A CA 1
ATOM 2029 C C . SER A 1 265 ? 15.008 -1.532 -8.898 1 93.06 265 SER A C 1
ATOM 2031 O O . SER A 1 265 ? 15.094 -0.306 -8.984 1 93.06 265 SER A O 1
ATOM 2033 N N . GLY A 1 266 ? 14.773 -2.164 -7.742 1 92.12 266 GLY A N 1
ATOM 2034 C CA . GLY A 1 266 ? 14.703 -1.429 -6.488 1 92.12 266 GLY A CA 1
ATOM 2035 C C . GLY A 1 266 ? 15.008 -2.285 -5.277 1 92.12 266 GLY A C 1
ATOM 2036 O O . GLY A 1 266 ? 15.562 -3.379 -5.406 1 92.12 266 GLY A O 1
ATOM 2037 N N . PHE A 1 267 ? 14.773 -1.681 -4.082 1 93.69 267 PHE A N 1
ATOM 2038 C CA . PHE A 1 267 ? 14.938 -2.355 -2.801 1 93.69 267 PHE A CA 1
ATOM 2039 C C . PHE A 1 267 ? 13.586 -2.648 -2.162 1 93.69 267 PHE A C 1
ATOM 2041 O O . PHE A 1 267 ? 12.781 -1.738 -1.963 1 93.69 267 PHE A O 1
ATOM 2048 N N . GLY A 1 268 ? 13.406 -3.979 -1.891 1 92.56 268 GLY A N 1
ATOM 2049 C CA . GLY A 1 268 ? 12.117 -4.379 -1.342 1 92.56 268 GLY A CA 1
ATOM 2050 C C . GLY A 1 268 ? 12.234 -5.055 0.013 1 92.56 268 GLY A C 1
ATOM 2051 O O . GLY A 1 268 ? 13.219 -5.746 0.287 1 92.56 268 GLY A O 1
ATOM 2052 N N . LYS A 1 269 ? 11.219 -4.785 0.843 1 93 269 LYS A N 1
ATOM 2053 C CA . LYS A 1 269 ? 10.992 -5.504 2.092 1 93 269 LYS A CA 1
ATOM 2054 C C . LYS A 1 269 ? 9.555 -6.02 2.174 1 93 269 LYS A C 1
ATOM 2056 O O . LYS A 1 269 ? 8.641 -5.422 1.599 1 93 269 LYS A O 1
ATOM 2061 N N . ILE A 1 270 ? 9.398 -7.074 2.891 1 94.06 270 ILE A N 1
ATOM 2062 C CA . ILE A 1 270 ? 8.07 -7.672 3.018 1 94.06 270 ILE A CA 1
ATOM 2063 C C . ILE A 1 270 ? 7.715 -7.828 4.496 1 94.06 270 ILE A C 1
ATOM 2065 O O . ILE A 1 270 ? 8.57 -8.172 5.312 1 94.06 270 ILE A O 1
ATOM 2069 N N . SER A 1 271 ? 6.457 -7.582 4.836 1 94.25 271 SER A N 1
ATOM 2070 C CA . SER A 1 271 ? 6 -7.723 6.215 1 94.25 271 SER A CA 1
ATOM 2071 C C . SER A 1 271 ? 5.867 -9.188 6.605 1 94.25 271 SER A C 1
ATOM 2073 O O . SER A 1 271 ? 5.191 -9.961 5.918 1 94.25 271 SER A O 1
ATOM 2075 N N . LEU A 1 272 ? 6.422 -9.5 7.738 1 96.44 272 LEU A N 1
ATOM 2076 C CA . LEU A 1 272 ? 6.352 -10.859 8.273 1 96.44 272 LEU A CA 1
ATOM 2077 C C . LEU A 1 272 ? 5.402 -10.922 9.469 1 96.44 272 LEU A C 1
ATOM 2079 O O . LEU A 1 272 ? 5.34 -11.938 10.164 1 96.44 272 LEU A O 1
ATOM 2083 N N . ASN A 1 273 ? 4.703 -9.82 9.672 1 94.19 273 ASN A N 1
ATOM 2084 C CA . ASN A 1 273 ? 3.742 -9.773 10.766 1 94.19 273 ASN A CA 1
ATOM 2085 C C . ASN A 1 273 ? 2.553 -10.688 10.516 1 94.19 273 ASN A C 1
ATOM 2087 O O . ASN A 1 273 ? 2.121 -10.852 9.375 1 94.19 273 ASN A O 1
ATOM 2091 N N . ASP A 1 274 ? 2.008 -11.258 11.594 1 92.06 274 ASP A N 1
ATOM 2092 C CA . ASP A 1 274 ? 0.839 -12.117 11.461 1 92.06 274 ASP A CA 1
ATOM 2093 C C . ASP A 1 274 ? -0.452 -11.336 11.68 1 92.06 274 ASP A C 1
ATOM 2095 O O . ASP A 1 274 ? -1.212 -11.633 12.609 1 92.06 274 ASP A O 1
ATOM 2099 N N . ASP A 1 275 ? -0.676 -10.336 10.922 1 91.94 275 ASP A N 1
ATOM 2100 C CA . ASP A 1 275 ? -1.872 -9.5 10.906 1 91.94 275 ASP A CA 1
ATOM 2101 C C . ASP A 1 275 ? -2.24 -9.102 9.477 1 91.94 275 ASP A C 1
ATOM 2103 O O . ASP A 1 275 ? -1.846 -9.766 8.516 1 91.94 275 ASP A O 1
ATOM 2107 N N . PHE A 1 276 ? -3.076 -8.109 9.297 1 89 276 PHE A N 1
ATOM 2108 C CA . PHE A 1 276 ? -3.59 -7.77 7.977 1 89 276 PHE A CA 1
ATOM 2109 C C . PHE A 1 276 ? -2.469 -7.285 7.066 1 89 276 PHE A C 1
ATOM 2111 O O . PHE A 1 276 ? -2.643 -7.195 5.848 1 89 276 PHE A O 1
ATOM 2118 N N . THR A 1 277 ? -1.247 -6.98 7.66 1 90.31 277 THR A N 1
ATOM 2119 C CA . THR A 1 277 ? -0.14 -6.5 6.844 1 90.31 277 THR A CA 1
ATOM 2120 C C . THR A 1 277 ? 0.701 -7.664 6.328 1 90.31 277 THR A C 1
ATOM 2122 O O . THR A 1 277 ? 1.665 -7.461 5.59 1 90.31 277 THR A O 1
ATOM 2125 N N . ALA A 1 278 ? 0.325 -8.844 6.715 1 92.12 278 ALA A N 1
ATOM 2126 C CA . ALA A 1 278 ? 1.102 -10 6.289 1 92.12 278 ALA A CA 1
ATOM 2127 C C . ALA A 1 278 ? 1.282 -10.016 4.773 1 92.12 278 ALA A C 1
ATOM 2129 O O . ALA A 1 278 ? 0.309 -9.898 4.023 1 92.12 278 ALA A O 1
ATOM 2130 N N . GLY A 1 279 ? 2.545 -10.047 4.379 1 93.12 279 GLY A N 1
ATOM 2131 C CA . GLY A 1 279 ? 2.834 -10.195 2.961 1 93.12 279 GLY A CA 1
ATOM 2132 C C . GLY A 1 279 ? 2.822 -8.883 2.205 1 93.12 279 GLY A C 1
ATOM 2133 O O . GLY A 1 279 ? 3.041 -8.859 0.991 1 93.12 279 GLY A O 1
ATOM 2134 N N . GLU A 1 280 ? 2.533 -7.812 2.887 1 89.25 280 GLU A N 1
ATOM 2135 C CA . GLU A 1 280 ? 2.658 -6.52 2.223 1 89.25 280 GLU A CA 1
ATOM 2136 C C . GLU A 1 280 ? 4.113 -6.219 1.868 1 89.25 280 GLU A C 1
ATOM 2138 O O . GLU A 1 280 ? 4.988 -6.262 2.734 1 89.25 280 GLU A O 1
ATOM 2143 N N . ILE A 1 281 ? 4.316 -5.945 0.621 1 89.62 281 ILE A N 1
ATOM 2144 C CA . ILE A 1 281 ? 5.672 -5.691 0.147 1 89.62 281 ILE A CA 1
ATOM 2145 C C . ILE A 1 281 ? 5.84 -4.203 -0.159 1 89.62 281 ILE A C 1
ATOM 2147 O O . ILE A 1 281 ? 4.945 -3.576 -0.735 1 89.62 281 ILE A O 1
ATOM 2151 N N . SER A 1 282 ? 6.863 -3.604 0.349 1 88.06 282 SER A N 1
ATOM 2152 C CA . SER A 1 282 ? 7.27 -2.248 -0.005 1 88.06 282 SER A CA 1
ATOM 2153 C C . SER A 1 282 ? 8.531 -2.254 -0.861 1 88.06 282 SER A C 1
ATOM 2155 O O . SER A 1 282 ? 9.523 -2.908 -0.517 1 88.06 282 SER A O 1
ATOM 2157 N N . VAL A 1 283 ? 8.438 -1.586 -1.999 1 89.62 283 VAL A N 1
ATOM 2158 C CA . VAL A 1 283 ? 9.594 -1.472 -2.887 1 89.62 283 VAL A CA 1
ATOM 2159 C C . VAL A 1 283 ? 9.906 0.001 -3.137 1 89.62 283 VAL A C 1
ATOM 2161 O O . VAL A 1 283 ? 9.016 0.787 -3.459 1 89.62 283 VAL A O 1
ATOM 2164 N N . LYS A 1 284 ? 11.117 0.34 -2.943 1 88.31 284 LYS A N 1
ATOM 2165 C CA . LYS A 1 284 ? 11.562 1.713 -3.172 1 88.31 284 LYS A CA 1
ATOM 2166 C C . LYS A 1 284 ? 12.664 1.768 -4.227 1 88.31 284 LYS A C 1
ATOM 2168 O O . LYS A 1 284 ? 13.562 0.922 -4.234 1 88.31 284 LYS A O 1
ATOM 2173 N N . ILE A 1 285 ? 12.508 2.766 -5.09 1 87.31 285 ILE A N 1
ATOM 2174 C CA . ILE A 1 285 ? 13.477 2.906 -6.172 1 87.31 285 ILE A CA 1
ATOM 2175 C C . ILE A 1 285 ? 14.297 4.18 -5.973 1 87.31 285 ILE A C 1
ATOM 2177 O O . ILE A 1 285 ? 15.422 4.285 -6.457 1 87.31 285 ILE A O 1
ATOM 2181 N N . ASP A 1 286 ? 13.68 5.191 -5.262 1 83.31 286 ASP A N 1
ATOM 2182 C CA . ASP A 1 286 ? 14.375 6.449 -5.027 1 83.31 286 ASP A CA 1
ATOM 2183 C C . ASP A 1 286 ? 15.297 6.352 -3.812 1 83.31 286 ASP A C 1
ATOM 2185 O O . ASP A 1 286 ? 15.039 5.574 -2.891 1 83.31 286 ASP A O 1
ATOM 2189 N N . PRO A 1 287 ? 16.344 7.164 -3.797 1 85.81 287 PRO A N 1
ATOM 2190 C CA . PRO A 1 287 ? 17.344 7.082 -2.73 1 85.81 287 PRO A CA 1
ATOM 2191 C C . PRO A 1 287 ? 16.734 7.277 -1.341 1 85.81 287 PRO A C 1
ATOM 2193 O O . PRO A 1 287 ? 17.031 6.504 -0.425 1 85.81 287 PRO A O 1
ATOM 2196 N N . GLN A 1 288 ? 15.938 8.281 -1.118 1 84 288 GLN A N 1
ATOM 2197 C CA . GLN A 1 288 ? 15.367 8.57 0.195 1 84 288 GLN A CA 1
ATOM 2198 C C . GLN A 1 288 ? 14.461 7.43 0.659 1 84 288 GLN A C 1
ATOM 2200 O O . GLN A 1 288 ? 14.539 7 1.812 1 84 288 GLN A O 1
ATOM 2205 N N . GLY A 1 289 ? 13.641 6.98 -0.273 1 85.56 289 GLY A N 1
ATOM 2206 C CA . GLY A 1 289 ? 12.773 5.859 0.042 1 85.56 289 GLY A CA 1
ATOM 2207 C C . GLY A 1 289 ? 13.531 4.609 0.439 1 85.56 289 GLY A C 1
ATOM 2208 O O . GLY A 1 289 ? 13.148 3.918 1.385 1 85.56 289 GLY A O 1
ATOM 2209 N N . LYS A 1 290 ? 14.602 4.328 -0.289 1 89.69 290 LYS A N 1
ATOM 2210 C CA . LYS A 1 290 ? 15.422 3.164 0.028 1 89.69 290 LYS A CA 1
ATOM 2211 C C . LYS A 1 290 ? 16 3.27 1.437 1 89.69 290 LYS A C 1
ATOM 2213 O O . LYS A 1 290 ? 15.984 2.297 2.193 1 89.69 290 LYS A O 1
ATOM 2218 N N . ILE A 1 291 ? 16.469 4.438 1.799 1 89.81 291 ILE A N 1
ATOM 2219 C CA . ILE A 1 291 ? 17.078 4.656 3.102 1 89.81 291 ILE A CA 1
ATOM 2220 C C . ILE A 1 291 ? 16.047 4.488 4.203 1 89.81 291 ILE A C 1
ATOM 2222 O O . ILE A 1 291 ? 16.266 3.764 5.176 1 89.81 291 ILE A O 1
ATOM 2226 N N . PHE A 1 292 ? 14.906 5.043 4.023 1 85.81 292 PHE A N 1
ATOM 2227 C CA . PHE A 1 292 ? 13.891 5.016 5.066 1 85.81 292 PHE A CA 1
ATOM 2228 C C . PHE A 1 292 ? 13.273 3.625 5.188 1 85.81 292 PHE A C 1
ATOM 2230 O O . PHE A 1 292 ? 12.797 3.246 6.258 1 85.81 292 PHE A O 1
ATOM 2237 N N . LEU A 1 293 ? 13.289 2.873 4.121 1 90.19 293 LEU A N 1
ATOM 2238 C CA . LEU A 1 293 ? 12.797 1.499 4.172 1 90.19 293 LEU A CA 1
ATOM 2239 C C . LEU A 1 293 ? 13.82 0.583 4.844 1 90.19 293 LEU A C 1
ATOM 2241 O O . LEU A 1 293 ? 13.445 -0.339 5.57 1 90.19 293 LEU A O 1
ATOM 2245 N N . SER A 1 294 ? 15.07 0.89 4.617 1 93.31 294 SER A N 1
ATOM 2246 C CA . SER A 1 294 ? 16.125 -0.009 5.059 1 93.31 294 SER A CA 1
ATOM 2247 C C . SER A 1 294 ? 16.484 0.228 6.523 1 93.31 294 SER A C 1
ATOM 2249 O O . SER A 1 294 ? 16.828 -0.71 7.242 1 93.31 294 SER A O 1
ATOM 2251 N N . TYR A 1 295 ? 16.406 1.45 6.992 1 91.94 295 TYR A N 1
ATOM 2252 C CA . TYR A 1 295 ? 16.875 1.778 8.336 1 91.94 295 TYR A CA 1
ATOM 2253 C C . TYR A 1 295 ? 15.703 2.053 9.266 1 91.94 295 TYR A C 1
ATOM 2255 O O . TYR A 1 295 ? 14.688 2.615 8.852 1 91.94 295 TYR A O 1
ATOM 2263 N N . SER A 1 296 ? 15.859 1.757 10.547 1 90.19 296 SER A N 1
ATOM 2264 C CA . SER A 1 296 ? 14.805 1.911 11.539 1 90.19 296 SER A CA 1
ATOM 2265 C C . SER A 1 296 ? 14.602 3.377 11.906 1 90.19 296 SER A C 1
ATOM 2267 O O . SER A 1 296 ? 15.5 4.203 11.711 1 90.19 296 SER A O 1
ATOM 2269 N N . LYS A 1 297 ? 13.438 3.643 12.461 1 86.88 297 LYS A N 1
ATOM 2270 C CA . LYS A 1 297 ? 13.133 4.969 12.992 1 86.88 297 LYS A CA 1
ATOM 2271 C C . LYS A 1 297 ? 14.172 5.41 14.008 1 86.88 297 LYS A C 1
ATOM 2273 O O . LYS A 1 297 ? 14.617 6.562 14 1 86.88 297 LYS A O 1
ATOM 2278 N N . GLN A 1 298 ? 14.461 4.48 14.844 1 89 298 GLN A N 1
ATOM 2279 C CA . GLN A 1 298 ? 15.398 4.773 15.922 1 89 298 GLN A CA 1
ATOM 2280 C C . GLN A 1 298 ? 16.766 5.152 15.367 1 89 298 GLN A C 1
ATOM 2282 O O . GLN A 1 298 ? 17.359 6.156 15.773 1 89 298 GLN A O 1
ATOM 2287 N N . TYR A 1 299 ? 17.25 4.387 14.438 1 90.62 299 TYR A N 1
ATOM 2288 C CA . TYR A 1 299 ? 18.562 4.652 13.844 1 90.62 299 TYR A CA 1
ATOM 2289 C C . TYR A 1 299 ? 18.578 6.016 13.164 1 90.62 299 TYR A C 1
ATOM 2291 O O . TYR A 1 299 ? 19.516 6.801 13.367 1 90.62 299 TYR A O 1
ATOM 2299 N N . LEU A 1 300 ? 17.578 6.316 12.406 1 89 300 LEU A N 1
ATOM 2300 C CA . LEU A 1 300 ? 17.531 7.566 11.656 1 89 300 LEU A CA 1
ATOM 2301 C C . LEU A 1 300 ? 17.375 8.758 12.602 1 89 300 LEU A C 1
ATOM 2303 O O . LEU A 1 300 ? 17.906 9.836 12.328 1 89 300 LEU A O 1
ATOM 2307 N N . SER A 1 301 ? 16.641 8.547 13.648 1 88.38 301 SER A N 1
ATOM 2308 C CA . SER A 1 301 ? 16.484 9.602 14.648 1 88.38 301 SER A CA 1
ATOM 2309 C C . SER A 1 301 ? 17.812 9.898 15.344 1 88.38 301 SER A C 1
ATOM 2311 O O . SER A 1 301 ? 18.156 11.062 15.555 1 88.38 301 SER A O 1
ATOM 2313 N N . GLU A 1 302 ? 18.484 8.852 15.68 1 87.94 302 GLU A N 1
ATOM 2314 C CA . GLU A 1 302 ? 19.797 9.016 16.297 1 87.94 302 GLU A CA 1
ATOM 2315 C C . GLU A 1 302 ? 20.781 9.688 15.336 1 87.94 302 GLU A C 1
ATOM 2317 O O . GLU A 1 302 ? 21.578 10.523 15.75 1 87.94 302 GLU A O 1
ATOM 2322 N N . LEU A 1 303 ? 20.656 9.312 14.133 1 86.56 303 LEU A N 1
ATOM 2323 C CA . LEU A 1 303 ? 21.484 9.93 13.109 1 86.56 303 LEU A CA 1
ATOM 2324 C C . LEU A 1 303 ? 21.188 11.422 13 1 86.56 303 LEU A C 1
ATOM 2326 O O . LEU A 1 303 ? 22.109 12.234 12.867 1 86.56 303 LEU A O 1
ATOM 2330 N N . ALA A 1 304 ? 19.953 11.758 13.008 1 85.06 304 ALA A N 1
ATOM 2331 C CA . ALA A 1 304 ? 19.531 13.156 12.938 1 85.06 304 ALA A CA 1
ATOM 2332 C C . ALA A 1 304 ? 20.094 13.953 14.117 1 85.06 304 ALA A C 1
ATOM 2334 O O . ALA A 1 304 ? 20.578 15.07 13.945 1 85.06 304 ALA A O 1
ATOM 2335 N N . ASP A 1 305 ? 20.016 13.422 15.258 1 83.38 305 ASP A N 1
ATOM 2336 C CA . ASP A 1 305 ? 20.547 14.07 16.453 1 83.38 305 ASP A CA 1
ATOM 2337 C C . ASP A 1 305 ? 22.047 14.328 16.312 1 83.38 305 ASP A C 1
ATOM 2339 O O . ASP A 1 305 ? 22.547 15.391 16.719 1 83.38 305 ASP A O 1
ATOM 2343 N N . LEU A 1 306 ? 22.688 13.359 15.789 1 79.69 306 LEU A N 1
ATOM 2344 C CA . LEU A 1 306 ? 24.141 13.461 15.641 1 79.69 306 LEU A CA 1
ATOM 2345 C C . LEU A 1 306 ? 24.5 14.5 14.578 1 79.69 306 LEU A C 1
ATOM 2347 O O . LEU A 1 306 ? 25.453 15.258 14.75 1 79.69 306 LEU A O 1
ATOM 2351 N N . THR A 1 307 ? 23.781 14.539 13.508 1 73.81 307 THR A N 1
ATOM 2352 C CA . THR A 1 307 ? 24.078 15.398 12.367 1 73.81 307 THR A CA 1
ATOM 2353 C C . THR A 1 307 ? 23.812 16.859 12.703 1 73.81 307 THR A C 1
ATOM 2355 O O . THR A 1 307 ? 24.578 17.75 12.305 1 73.81 307 THR A O 1
ATOM 2358 N N . LEU A 1 308 ? 22.875 17.109 13.367 1 70.19 308 LEU A N 1
ATOM 2359 C CA . LEU A 1 308 ? 22.484 18.5 13.586 1 70.19 308 LEU A CA 1
ATOM 2360 C C . LEU A 1 308 ? 23.25 19.109 14.75 1 70.19 308 LEU A C 1
ATOM 2362 O O . LEU A 1 308 ? 23.25 20.328 14.922 1 70.19 308 LEU A O 1
ATOM 2366 N N . THR A 1 309 ? 23.859 18.297 15.453 1 67.38 309 THR A N 1
ATOM 2367 C CA . THR A 1 309 ? 24.703 18.797 16.531 1 67.38 309 THR A CA 1
ATOM 2368 C C . THR A 1 309 ? 26.125 19.047 16.047 1 67.38 309 THR A C 1
ATOM 2370 O O . THR A 1 309 ? 26.891 19.766 16.672 1 67.38 309 THR A O 1
ATOM 2373 N N . LYS A 1 310 ? 26.375 18.469 14.938 1 65.69 310 LYS A N 1
ATOM 2374 C CA . LYS A 1 310 ? 27.734 18.656 14.422 1 65.69 310 LYS A CA 1
ATOM 2375 C C . LYS A 1 310 ? 27.797 19.797 13.43 1 65.69 310 LYS A C 1
ATOM 2377 O O . LYS A 1 310 ? 26.953 19.906 12.539 1 65.69 310 LYS A O 1
ATOM 2382 N N . GLN A 1 311 ? 28.578 20.672 13.703 1 61.62 311 GLN A N 1
ATOM 2383 C CA . GLN A 1 311 ? 28.75 21.875 12.883 1 61.62 311 GLN A CA 1
ATOM 2384 C C . GLN A 1 311 ? 29.078 21.516 11.438 1 61.62 311 GLN A C 1
ATOM 2386 O O . GLN A 1 311 ? 28.641 22.188 10.508 1 61.62 311 GLN A O 1
ATOM 2391 N N . ASP A 1 312 ? 29.75 20.359 11.219 1 66.81 312 ASP A N 1
ATOM 2392 C CA . ASP A 1 312 ? 30.219 20.031 9.875 1 66.81 312 ASP A CA 1
ATOM 2393 C C . ASP A 1 312 ? 29.406 18.891 9.266 1 66.81 312 ASP A C 1
ATOM 2395 O O . ASP A 1 312 ? 29.906 18.156 8.406 1 66.81 312 ASP A O 1
ATOM 2399 N N . PHE A 1 313 ? 28.203 18.922 9.664 1 71.38 313 PHE A N 1
ATOM 2400 C CA . PHE A 1 313 ? 27.438 17.797 9.164 1 71.38 313 PHE A CA 1
ATOM 2401 C C . PHE A 1 313 ? 26.953 18.047 7.742 1 71.38 313 PHE A C 1
ATOM 2403 O O . PHE A 1 313 ? 26.406 19.109 7.449 1 71.38 313 PHE A O 1
ATOM 2410 N N . ASN A 1 314 ? 27.344 17.062 6.906 1 80.94 314 ASN A N 1
ATOM 2411 C CA . ASN A 1 314 ? 26.875 17.062 5.527 1 80.94 314 ASN A CA 1
ATOM 2412 C C . ASN A 1 314 ? 25.781 16.016 5.309 1 80.94 314 ASN A C 1
ATOM 2414 O O . ASN A 1 314 ? 26.078 14.828 5.184 1 80.94 314 ASN A O 1
ATOM 2418 N N . LEU A 1 315 ? 24.578 16.469 5.25 1 79.44 315 LEU A N 1
ATOM 2419 C CA . LEU A 1 315 ? 23.406 15.594 5.129 1 79.44 315 LEU A CA 1
ATOM 2420 C C . LEU A 1 315 ? 23.516 14.734 3.875 1 79.44 315 LEU A C 1
ATOM 2422 O O . LEU A 1 315 ? 23.297 13.523 3.932 1 79.44 315 LEU A O 1
ATOM 2426 N N . ILE A 1 316 ? 23.875 15.289 2.814 1 82.94 316 ILE A N 1
ATOM 2427 C CA . ILE A 1 316 ? 23.891 14.609 1.523 1 82.94 316 ILE A CA 1
ATOM 2428 C C . ILE A 1 316 ? 24.938 13.484 1.55 1 82.94 316 ILE A C 1
ATOM 2430 O O . ILE A 1 316 ? 24.656 12.359 1.118 1 82.94 316 ILE A O 1
ATOM 2434 N N . GLN A 1 317 ? 26.031 13.805 2.088 1 85.69 317 GLN A N 1
ATOM 2435 C CA . GLN A 1 317 ? 27.094 12.805 2.16 1 85.69 317 GLN A CA 1
ATOM 2436 C C . GLN A 1 317 ? 26.703 11.656 3.086 1 85.69 317 GLN A C 1
ATOM 2438 O O . GLN A 1 317 ? 27 10.5 2.799 1 85.69 317 GLN A O 1
ATOM 2443 N N . THR A 1 318 ? 26.156 12.008 4.164 1 85.81 318 THR A N 1
ATOM 2444 C CA . THR A 1 318 ? 25.719 11.008 5.133 1 85.81 318 THR A CA 1
ATOM 2445 C C . THR A 1 318 ? 24.672 10.086 4.531 1 85.81 318 THR A C 1
ATOM 2447 O O . THR A 1 318 ? 24.75 8.867 4.668 1 85.81 318 THR A O 1
ATOM 2450 N N . MET A 1 319 ? 23.766 10.641 3.863 1 87.12 319 MET A N 1
ATOM 2451 C CA . MET A 1 319 ? 22.703 9.859 3.242 1 87.12 319 MET A CA 1
ATOM 2452 C C . MET A 1 319 ? 23.25 8.984 2.123 1 87.12 319 MET A C 1
ATOM 2454 O O . MET A 1 319 ? 22.797 7.855 1.936 1 87.12 319 MET A O 1
ATOM 2458 N N . GLN A 1 320 ? 24.203 9.484 1.449 1 89.62 320 GLN A N 1
ATOM 2459 C CA . GLN A 1 320 ? 24.828 8.703 0.385 1 89.62 320 GLN A CA 1
ATOM 2460 C C . GLN A 1 320 ? 25.516 7.469 0.945 1 89.62 320 GLN A C 1
ATOM 2462 O O . GLN A 1 320 ? 25.469 6.398 0.337 1 89.62 320 GLN A O 1
ATOM 2467 N N . LYS A 1 321 ? 26.156 7.617 2.072 1 91.12 321 LYS A N 1
ATOM 2468 C CA . LYS A 1 321 ? 26.828 6.488 2.713 1 91.12 321 LYS A CA 1
ATOM 2469 C C . LYS A 1 321 ? 25.828 5.406 3.107 1 91.12 321 LYS A C 1
ATOM 2471 O O . LYS A 1 321 ? 26.125 4.211 3.004 1 91.12 321 LYS A O 1
ATOM 2476 N N . LEU A 1 322 ? 24.734 5.852 3.594 1 92.44 322 LEU A N 1
ATOM 2477 C CA . LEU A 1 322 ? 23.672 4.895 3.924 1 92.44 322 LEU A CA 1
ATOM 2478 C C . LEU A 1 322 ? 23.172 4.195 2.668 1 92.44 322 LEU A C 1
ATOM 2480 O O . LEU A 1 322 ? 23 2.975 2.662 1 92.44 322 LEU A O 1
ATOM 2484 N N . LEU A 1 323 ? 22.9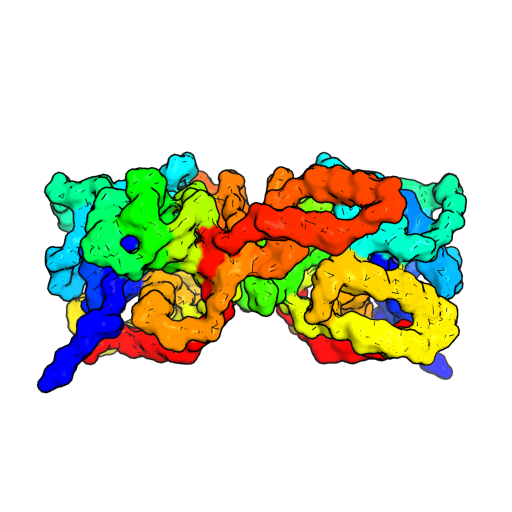53 4.949 1.651 1 92.81 323 LEU A N 1
ATOM 2485 C CA . LEU A 1 323 ? 22.406 4.441 0.398 1 92.81 323 LEU A CA 1
ATOM 2486 C C . LEU A 1 323 ? 23.328 3.4 -0.219 1 92.81 323 LEU A C 1
ATOM 2488 O O . LEU A 1 323 ? 22.859 2.408 -0.787 1 92.81 323 LEU A O 1
ATOM 2492 N N . ASP A 1 324 ? 24.609 3.592 -0.093 1 94.88 324 ASP A N 1
ATOM 2493 C CA . ASP A 1 324 ? 25.609 2.723 -0.702 1 94.88 324 ASP A CA 1
ATOM 2494 C C . ASP A 1 324 ? 25.531 1.31 -0.13 1 94.88 324 ASP A C 1
ATOM 2496 O O . ASP A 1 324 ? 26 0.355 -0.752 1 94.88 324 ASP A O 1
ATOM 2500 N N . LYS A 1 325 ? 24.953 1.179 0.967 1 95.31 325 LYS A N 1
ATOM 2501 C CA . LYS A 1 325 ? 24.891 -0.117 1.638 1 95.31 325 LYS A CA 1
ATOM 2502 C C . LYS A 1 325 ? 23.578 -0.833 1.321 1 95.31 325 LYS A C 1
ATOM 2504 O O . LYS A 1 325 ? 23.328 -1.941 1.804 1 95.31 325 LYS A O 1
ATOM 2509 N N . ILE A 1 326 ? 22.734 -0.222 0.532 1 95.69 326 ILE A N 1
ATOM 2510 C CA . ILE A 1 326 ? 21.422 -0.774 0.226 1 95.69 326 ILE A CA 1
ATOM 2511 C C . ILE A 1 326 ? 21.422 -1.327 -1.198 1 95.69 326 ILE A C 1
ATOM 2513 O O . ILE A 1 326 ? 21.375 -0.564 -2.166 1 95.69 326 ILE A O 1
ATOM 2517 N N . PRO A 1 327 ? 21.406 -2.648 -1.39 1 93.88 327 PRO A N 1
ATOM 2518 C CA . PRO A 1 327 ? 21.359 -3.229 -2.734 1 93.88 327 PRO A CA 1
ATOM 2519 C C . PRO A 1 327 ? 19.953 -3.215 -3.336 1 93.88 327 PRO A C 1
ATOM 2521 O O . PRO A 1 327 ? 18.969 -3.23 -2.602 1 93.88 327 PRO A O 1
ATOM 2524 N N . ASP A 1 328 ? 19.969 -3.156 -4.691 1 94.19 328 ASP A N 1
ATOM 2525 C CA . ASP A 1 328 ? 18.719 -3.553 -5.34 1 94.19 328 ASP A CA 1
ATOM 2526 C C . ASP A 1 328 ? 18.5 -5.062 -5.234 1 94.19 328 ASP A C 1
ATOM 2528 O O . AS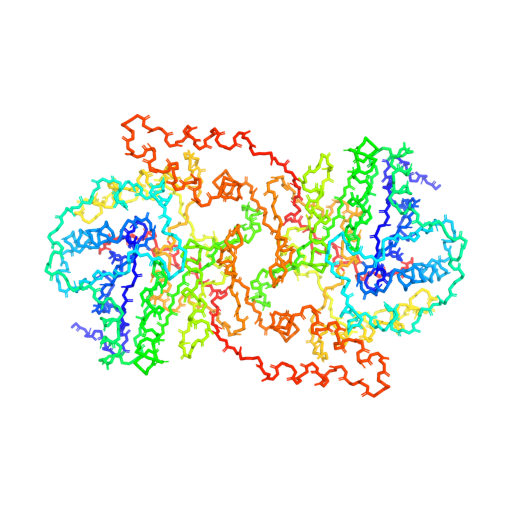P A 1 328 ? 19.406 -5.844 -5.512 1 94.19 328 ASP A O 1
ATOM 2532 N N . ASN A 1 329 ? 17.328 -5.473 -4.797 1 95.44 329 ASN A N 1
ATOM 2533 C CA . ASN A 1 329 ? 17.109 -6.898 -4.566 1 95.44 329 ASN A CA 1
ATOM 2534 C C . ASN A 1 329 ? 15.836 -7.391 -5.238 1 95.44 329 ASN A C 1
ATOM 2536 O O . ASN A 1 329 ? 15.43 -8.539 -5.051 1 95.44 329 ASN A O 1
ATOM 2540 N N . ILE A 1 330 ? 15.203 -6.582 -6.008 1 94.81 330 ILE A N 1
ATOM 2541 C CA . ILE A 1 330 ? 13.945 -6.957 -6.652 1 94.81 330 ILE A CA 1
ATOM 2542 C C . ILE A 1 330 ? 13.75 -6.141 -7.926 1 94.81 330 ILE A C 1
ATOM 2544 O O . ILE A 1 330 ? 14.195 -4.996 -8.008 1 94.81 330 ILE A O 1
ATOM 2548 N N . ARG A 1 331 ? 13.141 -6.715 -8.883 1 94.5 331 ARG A N 1
ATOM 2549 C CA . ARG A 1 331 ? 12.68 -6.016 -10.078 1 94.5 331 ARG A CA 1
ATOM 2550 C C . ARG A 1 331 ? 11.164 -5.898 -10.102 1 94.5 331 ARG A C 1
ATOM 2552 O O . ARG A 1 331 ? 10.461 -6.816 -9.672 1 94.5 331 ARG A O 1
ATOM 2559 N N . VAL A 1 332 ? 10.68 -4.766 -10.625 1 92.56 332 VAL A N 1
ATOM 2560 C CA . VAL A 1 332 ? 9.242 -4.496 -10.633 1 92.56 332 VAL A CA 1
ATOM 2561 C C . VAL A 1 332 ? 8.805 -4.082 -12.039 1 92.56 332 VAL A C 1
ATOM 2563 O O . VAL A 1 332 ? 9.352 -3.133 -12.609 1 92.56 332 VAL A O 1
ATOM 2566 N N . ILE A 1 333 ? 7.863 -4.812 -12.602 1 93.25 333 ILE A N 1
ATOM 2567 C CA . ILE A 1 333 ? 7.238 -4.406 -13.852 1 93.25 333 ILE A CA 1
ATOM 2568 C C . ILE A 1 333 ? 6.227 -3.291 -13.586 1 93.25 333 ILE A C 1
ATOM 2570 O O . ILE A 1 333 ? 5.227 -3.502 -12.898 1 93.25 333 ILE A O 1
ATOM 2574 N N . LEU A 1 334 ? 6.398 -2.17 -14.234 1 89.31 334 LEU A N 1
ATOM 2575 C CA . LEU A 1 334 ? 5.586 -1.004 -13.906 1 89.31 334 LEU A CA 1
ATOM 2576 C C . LEU A 1 334 ? 4.562 -0.727 -15 1 89.31 334 LEU A C 1
ATOM 2578 O O . LEU A 1 334 ? 3.6 0.013 -14.789 1 89.31 334 LEU A O 1
ATOM 2582 N N . GLU A 1 335 ? 4.879 -1.235 -16.172 1 92.25 335 GLU A N 1
ATOM 2583 C CA . GLU A 1 335 ? 3.982 -0.994 -17.297 1 92.25 335 GLU A CA 1
ATOM 2584 C C . GLU A 1 335 ? 3.936 -2.197 -18.234 1 92.25 335 GLU A C 1
ATOM 2586 O O . GLU A 1 335 ? 4.969 -2.801 -18.531 1 92.25 335 GLU A O 1
ATOM 2591 N N . VAL A 1 336 ? 2.715 -2.492 -18.625 1 95.62 336 VAL A N 1
ATOM 2592 C CA . VAL A 1 336 ? 2.525 -3.561 -19.609 1 95.62 336 VAL A CA 1
ATOM 2593 C C . VAL A 1 336 ? 1.599 -3.082 -20.719 1 95.62 336 VAL A C 1
ATOM 2595 O O . VAL A 1 336 ? 0.957 -2.035 -20.594 1 95.62 336 VAL A O 1
ATOM 2598 N N . ASP A 1 337 ? 1.574 -3.793 -21.781 1 97.75 337 ASP A N 1
ATOM 2599 C CA . ASP A 1 337 ? 0.643 -3.543 -22.875 1 97.75 337 ASP A CA 1
ATOM 2600 C C . ASP A 1 337 ? -0.734 -4.129 -22.578 1 97.75 337 ASP A C 1
ATOM 2602 O O . ASP A 1 337 ? -1.046 -5.246 -23 1 97.75 337 ASP A O 1
ATOM 2606 N N . VAL A 1 338 ? -1.529 -3.326 -21.984 1 96.88 338 VAL A N 1
ATOM 2607 C CA . VAL A 1 338 ? -2.832 -3.748 -21.484 1 96.88 338 VAL A CA 1
ATOM 2608 C C . VAL A 1 338 ? -3.705 -4.227 -22.641 1 96.88 338 VAL A C 1
ATOM 2610 O O . VAL A 1 338 ? -4.328 -5.285 -22.562 1 96.88 338 VAL A O 1
ATOM 2613 N N . ALA A 1 339 ? -3.725 -3.488 -23.703 1 97.5 339 ALA A N 1
ATOM 2614 C CA . ALA A 1 339 ? -4.57 -3.809 -24.859 1 97.5 339 ALA A CA 1
ATOM 2615 C C . ALA A 1 339 ? -4.195 -5.164 -25.453 1 97.5 339 ALA A C 1
ATOM 2617 O O . ALA A 1 339 ? -5.07 -5.973 -25.766 1 97.5 339 ALA A O 1
ATOM 2618 N N . GLN A 1 340 ? -2.979 -5.395 -25.578 1 97.62 340 GLN A N 1
ATOM 2619 C CA . GLN A 1 340 ? -2.516 -6.652 -26.156 1 97.62 340 GLN A CA 1
ATOM 2620 C C . GLN A 1 340 ? -2.873 -7.836 -25.266 1 97.62 340 GLN A C 1
ATOM 2622 O O . GLN A 1 340 ? -3.309 -8.883 -25.75 1 97.62 340 GLN A O 1
ATOM 2627 N N . ILE A 1 341 ? -2.689 -7.684 -24 1 98 341 ILE A N 1
ATOM 2628 C CA . ILE A 1 341 ? -2.955 -8.773 -23.062 1 98 341 ILE A CA 1
ATOM 2629 C C . ILE A 1 341 ? -4.449 -9.086 -23.047 1 98 341 ILE A C 1
ATOM 2631 O O . ILE A 1 341 ? -4.844 -10.25 -23.062 1 98 341 ILE A O 1
ATOM 2635 N N . LYS A 1 342 ? -5.242 -8.055 -23.031 1 97.19 342 LYS A N 1
ATOM 2636 C CA . LYS A 1 342 ? -6.688 -8.258 -23.078 1 97.19 342 LYS A CA 1
ATOM 2637 C C . LYS A 1 342 ? -7.105 -9 -24.344 1 97.19 342 LYS A C 1
ATOM 2639 O O . LYS A 1 342 ? -7.984 -9.859 -24.297 1 97.19 342 LYS A O 1
ATOM 2644 N N . LYS A 1 343 ? -6.504 -8.617 -25.438 1 96.31 343 LYS A N 1
ATOM 2645 C CA . LYS A 1 343 ? -6.789 -9.297 -26.703 1 96.31 343 LYS A CA 1
ATOM 2646 C C . LYS A 1 343 ? -6.469 -10.781 -26.609 1 96.31 343 LYS A C 1
ATOM 2648 O O . LYS A 1 343 ? -7.238 -11.625 -27.078 1 96.31 343 LYS A O 1
ATOM 2653 N N . VAL A 1 344 ? -5.367 -11.094 -26.047 1 96.25 344 VAL A N 1
ATOM 2654 C CA . VAL A 1 344 ? -4.945 -12.477 -25.891 1 96.25 344 VAL A CA 1
ATOM 2655 C C . VAL A 1 344 ? -5.953 -13.234 -25.031 1 96.25 344 VAL A C 1
ATOM 2657 O O . VAL A 1 344 ? -6.32 -14.367 -25.344 1 96.25 344 VAL A O 1
ATOM 2660 N N . ILE A 1 345 ? -6.406 -12.617 -23.953 1 96.75 345 ILE A N 1
ATOM 2661 C CA . ILE A 1 345 ? -7.383 -13.234 -23.062 1 96.75 345 ILE A CA 1
ATOM 2662 C C . ILE A 1 345 ? -8.688 -13.492 -23.812 1 96.75 345 ILE A C 1
ATOM 2664 O O . ILE A 1 345 ? -9.289 -14.562 -23.688 1 96.75 345 ILE A O 1
ATOM 2668 N N . GLU A 1 346 ? -9.031 -12.602 -24.609 1 92.75 346 GLU A N 1
ATOM 2669 C CA . GLU A 1 346 ? -10.281 -12.703 -25.359 1 92.75 346 GLU A CA 1
ATOM 2670 C C . GLU A 1 346 ? -10.195 -13.797 -26.422 1 92.75 346 GLU A C 1
ATOM 2672 O O . GLU A 1 346 ? -11.195 -14.453 -26.734 1 92.75 346 GLU A O 1
ATOM 2677 N N . GLU A 1 347 ? -9.055 -13.961 -27.016 1 92.38 347 GLU A N 1
ATOM 2678 C CA . GLU A 1 347 ? -8.859 -15.008 -28 1 92.38 347 GLU A CA 1
ATOM 2679 C C . GLU A 1 347 ? -9.07 -16.391 -27.391 1 92.38 347 GLU A C 1
ATOM 2681 O O . GLU A 1 347 ? -9.469 -17.328 -28.094 1 92.38 347 GLU A O 1
ATOM 2686 N N . GLY A 1 348 ? -8.828 -16.5 -26.094 1 91 348 GLY A N 1
ATOM 2687 C CA . GLY A 1 348 ? -9.156 -17.703 -25.344 1 91 348 GLY A CA 1
ATOM 2688 C C . GLY A 1 348 ? -8.172 -18.844 -25.594 1 91 348 GLY A C 1
ATOM 2689 O O . GLY A 1 348 ? -6.965 -18.609 -25.672 1 91 348 GLY A O 1
ATOM 2690 N N . PHE A 1 349 ? -8.797 -20.094 -25.422 1 91.12 349 PHE A N 1
ATOM 2691 C CA . PHE A 1 349 ? -7.984 -21.312 -25.406 1 91.12 349 PHE A CA 1
ATOM 2692 C C . PHE A 1 349 ? -8.203 -22.125 -26.672 1 91.12 349 PHE A C 1
ATOM 2694 O O . PHE A 1 349 ? -9.336 -22.5 -26.984 1 91.12 349 PHE A O 1
ATOM 2701 N N . GLY A 1 350 ? -7.395 -22.156 -27.578 1 76.31 350 GLY A N 1
ATOM 2702 C CA . GLY A 1 350 ? -7.562 -22.984 -28.75 1 76.31 350 GLY A CA 1
ATOM 2703 C C . GLY A 1 350 ? -7.016 -22.344 -30.016 1 76.31 350 GLY A C 1
ATOM 2704 O O . GLY A 1 350 ? -6.668 -21.156 -30.016 1 76.31 350 GLY A O 1
ATOM 2705 N N . HIS A 1 351 ? -6.613 -23.188 -30.938 1 58.12 351 HIS A N 1
ATOM 2706 C CA . HIS A 1 351 ? -6.258 -22.828 -32.312 1 58.12 351 HIS A CA 1
ATOM 2707 C C . HIS A 1 351 ? -7.496 -22.5 -33.156 1 58.12 351 HIS A C 1
ATOM 2709 O O . HIS A 1 351 ? -8.578 -23.031 -32.875 1 58.12 351 HIS A O 1
ATOM 2715 N N . MET B 1 1 ? -19.594 46.781 -2.379 1 21.02 1 MET B N 1
ATOM 2716 C CA . MET B 1 1 ? -18.625 45.688 -2.346 1 21.02 1 MET B CA 1
ATOM 2717 C C . MET B 1 1 ? -19.25 44.438 -1.737 1 21.02 1 MET B C 1
ATOM 2719 O O . MET B 1 1 ? -19.703 44.438 -0.596 1 21.02 1 MET B O 1
ATOM 2723 N N . VAL B 1 2 ? -19.844 43.531 -2.412 1 33.03 2 VAL B N 1
ATOM 2724 C CA . VAL B 1 2 ? -20.797 42.5 -1.993 1 33.03 2 VAL B CA 1
ATOM 2725 C C . VAL B 1 2 ? -20.172 41.625 -0.907 1 33.03 2 VAL B C 1
ATOM 2727 O O . VAL B 1 2 ? -19.047 41.156 -1.057 1 33.03 2 VAL B O 1
ATOM 2730 N N . ASP B 1 3 ? -20.391 41.719 0.312 1 30.7 3 ASP B N 1
ATOM 2731 C CA . ASP B 1 3 ? -20.047 40.969 1.517 1 30.7 3 ASP B CA 1
ATOM 2732 C C . ASP B 1 3 ? -20.047 39.469 1.238 1 30.7 3 ASP B C 1
ATOM 2734 O O . ASP B 1 3 ? -20.984 38.906 0.659 1 30.7 3 ASP B O 1
ATOM 2738 N N . ALA B 1 4 ? -18.844 38.844 1.017 1 42.28 4 ALA B N 1
ATOM 2739 C CA . ALA B 1 4 ? -18.844 37.406 0.795 1 42.28 4 ALA B CA 1
ATOM 2740 C C . ALA B 1 4 ? -19.891 36.688 1.664 1 42.28 4 ALA B C 1
ATOM 2742 O O . ALA B 1 4 ? -19.953 36.938 2.873 1 42.28 4 ALA B O 1
ATOM 2743 N N . ASP B 1 5 ? -20.953 36.219 1.391 1 43.41 5 ASP B N 1
ATOM 2744 C CA . ASP B 1 5 ? -22.062 35.594 2.104 1 43.41 5 ASP B CA 1
ATOM 2745 C C . ASP B 1 5 ? -21.547 34.562 3.119 1 43.41 5 ASP B C 1
ATOM 2747 O O . ASP B 1 5 ? -20.703 33.719 2.787 1 43.41 5 ASP B O 1
ATOM 2751 N N . GLU B 1 6 ? -21.391 34.781 4.52 1 48.25 6 GLU B N 1
ATOM 2752 C CA . GLU B 1 6 ? -21.078 34.031 5.73 1 48.25 6 GLU B CA 1
ATOM 2753 C C . GLU B 1 6 ? -21.328 32.562 5.531 1 48.25 6 GLU B C 1
ATOM 2755 O O . GLU B 1 6 ? -20.656 31.719 6.137 1 48.25 6 GLU B O 1
ATOM 2760 N N . SER B 1 7 ? -22.281 32.156 4.793 1 51.19 7 SER B N 1
ATOM 2761 C CA . SER B 1 7 ? -22.75 30.797 4.574 1 51.19 7 SER B CA 1
ATOM 2762 C C . SER B 1 7 ? -21.734 29.984 3.787 1 51.19 7 SER B C 1
ATOM 2764 O O . SER B 1 7 ? -21.688 28.75 3.898 1 51.19 7 SER B O 1
ATOM 2766 N N . GLU B 1 8 ? -20.641 30.781 3.174 1 68.38 8 GLU B N 1
ATOM 2767 C CA . GLU B 1 8 ? -19.734 30.094 2.258 1 68.38 8 GLU B CA 1
ATOM 2768 C C . GLU B 1 8 ? -18.328 30 2.838 1 68.38 8 GLU B C 1
ATOM 2770 O O . GLU B 1 8 ? -17.469 29.328 2.277 1 68.38 8 GLU B O 1
ATOM 2775 N N . THR B 1 9 ? -18.203 30.562 4.113 1 87.44 9 THR B N 1
ATOM 2776 C CA . THR B 1 9 ? -16.875 30.594 4.715 1 87.44 9 THR B CA 1
ATOM 2777 C C . THR B 1 9 ? -16.578 29.281 5.434 1 87.44 9 THR B C 1
ATOM 2779 O O . THR B 1 9 ? -17.391 28.797 6.227 1 87.44 9 THR B O 1
ATOM 2782 N N . VAL B 1 10 ? -15.477 28.734 5.215 1 91.69 10 VAL B N 1
ATOM 2783 C CA . VAL B 1 10 ? -15.039 27.484 5.836 1 91.69 10 VAL B CA 1
ATOM 2784 C C . VAL B 1 10 ? -14.406 27.781 7.191 1 91.69 10 VAL B C 1
ATOM 2786 O O . VAL B 1 10 ? -13.445 28.562 7.281 1 91.69 10 VAL B O 1
ATOM 2789 N N . LYS B 1 11 ? -15.117 27.281 8.25 1 96.81 11 LYS B N 1
ATOM 2790 C CA . LYS B 1 11 ? -14.531 27.328 9.586 1 96.81 11 LYS B CA 1
ATOM 2791 C C . LYS B 1 11 ? -13.469 26.25 9.758 1 96.81 11 LYS B C 1
ATOM 2793 O O . LYS B 1 11 ? -13.797 25.062 9.836 1 96.81 11 LYS B O 1
ATOM 2798 N N . LEU B 1 12 ? -12.219 26.688 9.828 1 98.12 12 LEU B N 1
ATOM 2799 C CA . LEU B 1 12 ? -11.109 25.75 9.742 1 98.12 12 LEU B CA 1
ATOM 2800 C C . LEU B 1 12 ? -10.242 25.812 11 1 98.12 12 LEU B C 1
ATOM 2802 O O . LEU B 1 12 ? -9.898 26.906 11.469 1 98.12 12 LEU B O 1
ATOM 2806 N N . PHE B 1 13 ? -10.008 24.688 11.609 1 98.75 13 PHE B N 1
ATOM 2807 C CA . PHE B 1 13 ? -9.031 24.531 12.688 1 98.75 13 PHE B CA 1
ATOM 2808 C C . PHE B 1 13 ? -7.805 23.766 12.195 1 98.75 13 PHE B C 1
ATOM 2810 O O . PHE B 1 13 ? -7.93 22.781 11.469 1 98.75 13 PHE B O 1
ATOM 2817 N N . ILE B 1 14 ? -6.57 24.219 12.57 1 98.88 14 ILE B N 1
ATOM 2818 C CA . ILE B 1 14 ? -5.348 23.609 12.047 1 98.88 14 ILE B CA 1
ATOM 2819 C C . ILE B 1 14 ? -4.605 22.906 13.18 1 98.88 14 ILE B C 1
ATOM 2821 O O . ILE B 1 14 ? -4.344 23.484 14.227 1 98.88 14 ILE B O 1
ATOM 2825 N N . ASP B 1 15 ? -4.285 21.641 13.062 1 98.94 15 ASP B N 1
ATOM 2826 C CA . ASP B 1 15 ? -3.369 20.891 13.914 1 98.94 15 ASP B CA 1
ATOM 2827 C C . ASP B 1 15 ? -2.096 20.516 13.156 1 98.94 15 ASP B C 1
ATOM 2829 O O . ASP B 1 15 ? -2.154 19.859 12.109 1 98.94 15 ASP B O 1
ATOM 2833 N N . SER B 1 16 ? -0.897 20.906 13.703 1 98.75 16 SER B N 1
ATOM 2834 C CA . SER B 1 16 ? 0.265 20.875 12.82 1 98.75 16 SER B CA 1
ATOM 2835 C C . SER B 1 16 ? 1.551 20.656 13.617 1 98.75 16 SER B C 1
ATOM 2837 O O . SER B 1 16 ? 1.629 21.016 14.789 1 98.75 16 SER B O 1
ATOM 2839 N N . ASP B 1 17 ? 2.514 20.031 13.047 1 98.38 17 ASP B N 1
ATOM 2840 C CA . ASP B 1 17 ? 3.902 19.984 13.5 1 98.38 17 ASP B CA 1
ATOM 2841 C C . ASP B 1 17 ? 4.781 20.906 12.664 1 98.38 17 ASP B C 1
ATOM 2843 O O . ASP B 1 17 ? 5.859 20.516 12.219 1 98.38 17 ASP B O 1
ATOM 2847 N N . VAL B 1 18 ? 4.535 22.016 12.57 1 98.44 18 VAL B N 1
ATOM 2848 C CA . VAL B 1 18 ? 4.883 23.094 11.656 1 98.44 18 VAL B CA 1
ATOM 2849 C C . VAL B 1 18 ? 6.336 22.953 11.211 1 98.44 18 VAL B C 1
ATOM 2851 O O . VAL B 1 18 ? 7.246 23.469 11.859 1 98.44 18 VAL B O 1
ATOM 2854 N N . GLY B 1 19 ? 6.484 22.344 10.07 1 97.31 19 GLY B N 1
ATOM 2855 C CA . GLY B 1 19 ? 7.684 22.406 9.25 1 97.31 19 GLY B CA 1
ATOM 2856 C C . GLY B 1 19 ? 7.547 23.328 8.07 1 97.31 19 GLY B C 1
ATOM 2857 O O . GLY B 1 19 ? 6.711 24.234 8.078 1 97.31 19 GLY B O 1
ATOM 2858 N N . VAL B 1 20 ? 8.367 23.141 7.082 1 97 20 VAL B N 1
ATOM 2859 C CA . VAL B 1 20 ? 8.438 24.047 5.945 1 97 20 VAL B CA 1
ATOM 2860 C C . VAL B 1 20 ? 7.117 24.016 5.172 1 97 20 VAL B C 1
ATOM 2862 O O . VAL B 1 20 ? 6.5 25.047 4.934 1 97 20 VAL B O 1
ATOM 2865 N N . ASP B 1 21 ? 6.676 22.812 4.812 1 96.19 21 ASP B N 1
ATOM 2866 C CA . ASP B 1 21 ? 5.477 22.75 3.982 1 96.19 21 ASP B CA 1
ATOM 2867 C C . ASP B 1 21 ? 4.227 23.047 4.805 1 96.19 21 ASP B C 1
ATOM 2869 O O . ASP B 1 21 ? 3.223 23.516 4.273 1 96.19 21 ASP B O 1
ATOM 2873 N N . ASP B 1 22 ? 4.277 22.859 6.133 1 98.06 22 ASP B N 1
ATOM 2874 C CA . ASP B 1 22 ? 3.219 23.344 7.016 1 98.06 22 ASP B CA 1
ATOM 2875 C C . ASP B 1 22 ? 3.127 24.859 6.977 1 98.06 22 ASP B C 1
ATOM 2877 O O . ASP B 1 22 ? 2.029 25.422 6.918 1 98.06 22 ASP B O 1
ATOM 2881 N N . ALA B 1 23 ? 4.289 25.469 7.125 1 98.44 23 ALA B N 1
ATOM 2882 C CA . ALA B 1 23 ? 4.332 26.922 7.105 1 98.44 23 ALA B CA 1
ATOM 2883 C C . ALA B 1 23 ? 3.697 27.484 5.832 1 98.44 23 ALA B C 1
ATOM 2885 O O . ALA B 1 23 ? 2.902 28.422 5.887 1 98.44 23 ALA B O 1
ATOM 2886 N N . LEU B 1 24 ? 4.012 26.875 4.707 1 98.12 24 LEU B N 1
ATOM 2887 C CA . LEU B 1 24 ? 3.43 27.281 3.438 1 98.12 24 LEU B CA 1
ATOM 2888 C C . LEU B 1 24 ? 1.916 27.109 3.449 1 98.12 24 LEU B C 1
ATOM 2890 O O . LEU B 1 24 ? 1.181 27.969 2.953 1 98.12 24 LEU B O 1
ATOM 2894 N N . ALA B 1 25 ? 1.457 26.047 4.012 1 98.56 25 ALA B N 1
ATOM 2895 C CA . ALA B 1 25 ? 0.026 25.781 4.105 1 98.56 25 ALA B CA 1
ATOM 2896 C C . ALA B 1 25 ? -0.68 26.828 4.961 1 98.56 25 ALA B C 1
ATOM 2898 O O . ALA B 1 25 ? -1.704 27.375 4.559 1 98.56 25 ALA B O 1
ATOM 2899 N N . ILE B 1 26 ? -0.131 27.125 6.121 1 98.62 26 ILE B N 1
ATOM 2900 C CA . ILE B 1 26 ? -0.73 28.062 7.055 1 98.62 26 ILE B CA 1
ATOM 2901 C C . ILE B 1 26 ? -0.766 29.453 6.426 1 98.62 26 ILE B C 1
ATOM 2903 O O . ILE B 1 26 ? -1.787 30.141 6.484 1 98.62 26 ILE B O 1
ATOM 2907 N N . ILE B 1 27 ? 0.342 29.844 5.801 1 98.12 27 ILE B N 1
ATOM 2908 C CA . ILE B 1 27 ? 0.413 31.141 5.137 1 98.12 27 ILE B CA 1
ATOM 2909 C C . ILE B 1 27 ? -0.67 31.234 4.062 1 98.12 27 ILE B C 1
ATOM 2911 O O . ILE B 1 27 ? -1.43 32.188 4.02 1 98.12 27 ILE B O 1
ATOM 2915 N N . TRP B 1 28 ? -0.758 30.219 3.25 1 97.88 28 TRP B N 1
ATOM 2916 C CA . TRP B 1 28 ? -1.708 30.234 2.141 1 97.88 28 TRP B CA 1
ATOM 2917 C C . TRP B 1 28 ? -3.143 30.266 2.654 1 97.88 28 TRP B C 1
ATOM 2919 O O . TRP B 1 28 ? -3.963 31.047 2.172 1 97.88 28 TRP B O 1
ATOM 2929 N N . LEU B 1 29 ? -3.449 29.453 3.635 1 97.75 29 LEU B N 1
ATOM 2930 C CA . LEU B 1 29 ? -4.793 29.391 4.203 1 97.75 29 LEU B CA 1
ATOM 2931 C C . LEU B 1 29 ? -5.195 30.734 4.793 1 97.75 29 LEU B C 1
ATOM 2933 O O . LEU B 1 29 ? -6.332 31.172 4.625 1 97.75 29 LEU B O 1
ATOM 2937 N N . ALA B 1 30 ? -4.309 31.406 5.48 1 96.94 30 ALA B N 1
ATOM 2938 C CA . ALA B 1 30 ? -4.59 32.656 6.156 1 96.94 30 ALA B CA 1
ATOM 2939 C C . ALA B 1 30 ? -4.879 33.781 5.148 1 96.94 30 ALA B C 1
ATOM 2941 O O . ALA B 1 30 ? -5.434 34.812 5.5 1 96.94 30 ALA B O 1
ATOM 2942 N N . MET B 1 31 ? -4.516 33.531 3.91 1 94.12 31 MET B N 1
ATOM 2943 C CA . MET B 1 31 ? -4.688 34.531 2.871 1 94.12 31 MET B CA 1
ATOM 2944 C C . MET B 1 31 ? -5.988 34.312 2.109 1 94.12 31 MET B C 1
ATOM 2946 O O . MET B 1 31 ? -6.375 35.156 1.279 1 94.12 31 MET B O 1
ATOM 2950 N N . GLN B 1 32 ? -6.637 33.25 2.379 1 94 32 GLN B N 1
ATOM 2951 C CA . GLN B 1 32 ? -7.867 32.938 1.663 1 94 32 GLN B CA 1
ATOM 2952 C C . GLN B 1 32 ? -9.062 33.656 2.273 1 94 32 GLN B C 1
ATOM 2954 O O . GLN B 1 32 ? -9.297 33.562 3.482 1 94 32 GLN B O 1
ATOM 2959 N N . LYS B 1 33 ? -9.867 34.281 1.459 1 90.56 33 LYS B N 1
ATOM 2960 C CA . LYS B 1 33 ? -11.016 35.062 1.916 1 90.56 33 LYS B CA 1
ATOM 2961 C C . LYS B 1 33 ? -12.141 34.156 2.4 1 90.56 33 LYS B C 1
ATOM 2963 O O . LYS B 1 33 ? -12.922 34.562 3.275 1 90.56 33 LYS B O 1
ATOM 2968 N N . ASN B 1 34 ? -12.203 33.062 1.889 1 91.25 34 ASN B N 1
ATOM 2969 C CA . ASN B 1 34 ? -13.297 32.156 2.219 1 91.25 34 ASN B CA 1
ATOM 2970 C C . ASN B 1 34 ? -12.938 31.234 3.393 1 91.25 34 ASN B C 1
ATOM 2972 O O . ASN B 1 34 ? -13.664 30.281 3.688 1 91.25 34 ASN B O 1
ATOM 2976 N N . ILE B 1 35 ? -11.828 31.484 4.109 1 95.88 35 ILE B N 1
ATOM 2977 C CA . ILE B 1 35 ? -11.391 30.641 5.211 1 95.88 35 ILE B CA 1
ATOM 2978 C C . ILE B 1 35 ? -11.305 31.469 6.492 1 95.88 35 ILE B C 1
ATOM 2980 O O . ILE B 1 35 ? -10.711 32.531 6.508 1 95.88 35 ILE B O 1
ATOM 2984 N N . ARG B 1 36 ? -11.945 30.984 7.477 1 97 36 ARG B N 1
ATOM 2985 C CA . ARG B 1 36 ? -11.75 31.5 8.828 1 97 36 ARG B CA 1
ATOM 2986 C C . ARG B 1 36 ? -10.977 30.516 9.688 1 97 36 ARG B C 1
ATOM 2988 O O . ARG B 1 36 ? -11.5 29.438 10.031 1 97 36 ARG B O 1
ATOM 2995 N N . ILE B 1 37 ? -9.805 30.875 10.047 1 98.38 37 ILE B N 1
ATOM 2996 C CA . ILE B 1 37 ? -9 30.016 10.922 1 98.38 37 ILE B CA 1
ATOM 2997 C C . ILE B 1 37 ? -9.414 30.234 12.375 1 98.38 37 ILE B C 1
ATOM 2999 O O . ILE B 1 37 ? -9.289 31.328 12.906 1 98.38 37 ILE B O 1
ATOM 3003 N N . LEU B 1 38 ? -9.859 29.156 12.992 1 98.44 38 LEU B N 1
ATOM 3004 C CA . LEU B 1 38 ? -10.43 29.234 14.336 1 98.44 38 LEU B CA 1
ATOM 3005 C C . LEU B 1 38 ? -9.336 29.125 15.391 1 98.44 38 LEU B C 1
ATOM 3007 O O . LEU B 1 38 ? -9.531 29.547 16.531 1 98.44 38 LEU B O 1
ATOM 3011 N N . GLY B 1 39 ? -8.234 28.531 15.078 1 98.69 39 GLY B N 1
ATOM 3012 C CA . GLY B 1 39 ? -7.098 28.297 15.953 1 98.69 39 GLY B CA 1
ATOM 3013 C C . GLY B 1 39 ? -6.086 27.328 15.375 1 98.69 39 GLY B C 1
ATOM 3014 O O . GLY B 1 39 ? -6.348 26.688 14.352 1 98.69 39 GLY B O 1
ATOM 3015 N N . ILE B 1 40 ? -4.93 27.328 15.984 1 98.88 40 ILE B N 1
ATOM 3016 C CA . ILE B 1 40 ? -3.861 26.406 15.617 1 98.88 40 ILE B CA 1
ATOM 3017 C C . ILE B 1 40 ? -3.391 25.641 16.859 1 98.88 40 ILE B C 1
ATOM 3019 O O . ILE B 1 40 ? -3.152 26.234 17.906 1 98.88 40 ILE B O 1
ATOM 3023 N N . THR B 1 41 ? -3.357 24.359 16.766 1 98.94 41 THR B N 1
ATOM 3024 C CA . THR B 1 41 ? -2.666 23.547 17.75 1 98.94 41 THR B CA 1
ATOM 3025 C C . THR B 1 41 ? -1.401 22.922 17.156 1 98.94 41 THR B C 1
ATOM 3027 O O . THR B 1 41 ? -1.353 22.625 15.969 1 98.94 41 THR B O 1
ATOM 3030 N N . THR B 1 42 ? -0.385 22.812 18.016 1 98.88 42 THR B N 1
ATOM 3031 C CA . THR B 1 42 ? 0.878 22.25 17.562 1 98.88 42 THR B CA 1
ATOM 3032 C C . THR B 1 42 ? 1.122 20.891 18.188 1 98.88 42 THR B C 1
ATOM 3034 O O . THR B 1 42 ? 0.612 20.594 19.266 1 98.88 42 THR B O 1
ATOM 3037 N N . VAL B 1 43 ? 1.844 20.031 17.484 1 98.75 43 VAL B N 1
ATOM 3038 C CA . VAL B 1 43 ? 2.123 18.656 17.906 1 98.75 43 VAL B CA 1
ATOM 3039 C C . VAL B 1 43 ? 3.541 18.281 17.5 1 98.75 43 VAL B C 1
ATOM 3041 O O . VAL B 1 43 ? 4.074 18.797 16.516 1 98.75 43 VAL B O 1
ATOM 3044 N N . SER B 1 44 ? 4.168 17.422 18.266 1 97.5 44 SER B N 1
ATOM 3045 C CA . SER B 1 44 ? 5.484 16.906 17.906 1 97.5 44 SER B CA 1
ATOM 3046 C C . SER B 1 44 ? 5.41 16.016 16.672 1 97.5 44 SER B C 1
ATOM 3048 O O . SER B 1 44 ? 4.465 15.242 16.516 1 97.5 44 SER B O 1
ATOM 3050 N N . GLY B 1 45 ? 6.352 16.109 15.789 1 95.38 45 GLY B N 1
ATOM 3051 C CA . GLY B 1 45 ? 6.461 15.336 14.562 1 95.38 45 GLY B CA 1
ATOM 3052 C C . GLY B 1 45 ? 7.73 15.625 13.781 1 95.38 45 GLY B C 1
ATOM 3053 O O . GLY B 1 45 ? 8.773 15.016 14.031 1 95.38 45 GLY B O 1
ATOM 3054 N N . ASN B 1 46 ? 7.629 16.688 12.93 1 92.94 46 ASN B N 1
ATOM 3055 C CA . ASN B 1 46 ? 8.812 17.109 12.203 1 92.94 46 ASN B CA 1
ATOM 3056 C C . ASN B 1 46 ? 9.961 17.469 13.148 1 92.94 46 ASN B C 1
ATOM 3058 O O . ASN B 1 46 ? 11.125 17.172 12.867 1 92.94 46 ASN B O 1
ATOM 3062 N N . ASN B 1 47 ? 9.641 18.094 14.172 1 92.5 47 ASN B N 1
ATOM 3063 C CA . ASN B 1 47 ? 10.516 18.484 15.273 1 92.5 47 ASN B CA 1
ATOM 3064 C C . ASN B 1 47 ? 9.797 18.406 16.625 1 92.5 47 ASN B C 1
ATOM 3066 O O . ASN B 1 47 ? 8.805 17.688 16.75 1 92.5 47 ASN B O 1
ATOM 3070 N N . THR B 1 48 ? 10.469 19.016 17.719 1 95.06 48 THR B N 1
ATOM 3071 C CA . THR B 1 48 ? 9.805 19.031 19.016 1 95.06 48 THR B CA 1
ATOM 3072 C C . THR B 1 48 ? 8.555 19.906 18.969 1 95.06 48 THR B C 1
ATOM 3074 O O . THR B 1 48 ? 8.398 20.734 18.062 1 95.06 48 THR B O 1
ATOM 3077 N N . VAL B 1 49 ? 7.656 19.641 19.938 1 97.81 49 VAL B N 1
ATOM 3078 C CA . VAL B 1 49 ? 6.438 20.438 19.969 1 97.81 49 VAL B CA 1
ATOM 3079 C C . VAL B 1 49 ? 6.785 21.906 20.25 1 97.81 49 VAL B C 1
ATOM 3081 O O . VAL B 1 49 ? 6.129 22.812 19.734 1 97.81 49 VAL B O 1
ATOM 3084 N N . GLU B 1 50 ? 7.816 22.172 20.984 1 97.69 50 GLU B N 1
ATOM 3085 C CA . GLU B 1 50 ? 8.266 23.547 21.219 1 97.69 50 GLU B CA 1
ATOM 3086 C C . GLU B 1 50 ? 8.688 24.219 19.922 1 97.69 50 GLU B C 1
ATOM 3088 O O . GLU B 1 50 ? 8.305 25.359 19.656 1 97.69 50 GLU B O 1
ATOM 3093 N N . ASP B 1 51 ? 9.5 23.484 19.125 1 97.19 51 ASP B N 1
ATOM 3094 C CA . ASP B 1 51 ? 9.906 24.016 17.828 1 97.19 51 ASP B CA 1
ATOM 3095 C C . ASP B 1 51 ? 8.688 24.297 16.938 1 97.19 51 ASP B C 1
ATOM 3097 O O . ASP B 1 51 ? 8.602 25.344 16.312 1 97.19 51 ASP B O 1
ATOM 3101 N N . ALA B 1 52 ? 7.781 23.328 16.922 1 98.31 52 ALA B N 1
ATOM 3102 C CA . ALA B 1 52 ? 6.57 23.5 16.125 1 98.31 52 ALA B CA 1
ATOM 3103 C C . ALA B 1 52 ? 5.793 24.734 16.578 1 98.31 52 ALA B C 1
ATOM 3105 O O . ALA B 1 52 ? 5.23 25.453 15.75 1 98.31 52 ALA B O 1
ATOM 3106 N N . THR B 1 53 ? 5.766 25 17.875 1 98.75 53 THR B N 1
ATOM 3107 C CA . THR B 1 53 ? 5.039 26.141 18.422 1 98.75 53 THR B CA 1
ATOM 3108 C C . THR B 1 53 ? 5.734 27.453 18.078 1 98.75 53 THR B C 1
ATOM 3110 O O . THR B 1 53 ? 5.086 28.406 17.641 1 98.75 53 THR B O 1
ATOM 3113 N N . HIS B 1 54 ? 7.016 27.469 18.234 1 98.62 54 HIS B N 1
ATOM 3114 C CA . HIS B 1 54 ? 7.766 28.625 17.781 1 98.62 54 HIS B CA 1
ATOM 3115 C C . HIS B 1 54 ? 7.52 28.906 16.312 1 98.62 54 HIS B C 1
ATOM 3117 O O . HIS B 1 54 ? 7.363 30.062 15.906 1 98.62 54 HIS B O 1
ATOM 3123 N N . ASN B 1 55 ? 7.516 27.844 15.516 1 98.69 55 ASN B N 1
ATOM 3124 C CA . ASN B 1 55 ? 7.336 27.984 14.07 1 98.69 55 ASN B CA 1
ATOM 3125 C C . ASN B 1 55 ? 5.949 28.531 13.734 1 98.69 55 ASN B C 1
ATOM 3127 O O . ASN B 1 55 ? 5.805 29.375 12.859 1 98.69 55 ASN B O 1
ATOM 3131 N N . ALA B 1 56 ? 4.926 28.016 14.445 1 98.75 56 ALA B N 1
ATOM 3132 C CA . ALA B 1 56 ? 3.576 28.531 14.234 1 98.75 56 ALA B CA 1
ATOM 3133 C C . ALA B 1 56 ? 3.518 30.031 14.539 1 98.75 56 ALA B C 1
ATOM 3135 O O . ALA B 1 56 ? 2.984 30.812 13.75 1 98.75 56 ALA B O 1
ATOM 3136 N N . LEU B 1 57 ? 4.09 30.391 15.641 1 98.62 57 LEU B N 1
ATOM 3137 C CA . LEU B 1 57 ? 4.09 31.797 16.047 1 98.62 57 LEU B CA 1
ATOM 3138 C C . LEU B 1 57 ? 4.918 32.656 15.102 1 98.62 57 LEU B C 1
ATOM 3140 O O . LEU B 1 57 ? 4.547 33.781 14.781 1 98.62 57 LEU B O 1
ATOM 3144 N N . THR B 1 58 ? 6.039 32.125 14.648 1 98.56 58 THR B N 1
ATOM 3145 C CA . THR B 1 58 ? 6.875 32.812 13.672 1 98.56 58 THR B CA 1
ATOM 3146 C C . THR B 1 58 ? 6.09 33.094 12.398 1 98.56 58 THR B C 1
ATOM 3148 O O . THR B 1 58 ? 6.109 34.219 11.891 1 98.56 58 THR B O 1
ATOM 3151 N N . VAL B 1 59 ? 5.41 32.094 11.906 1 98.5 59 VAL B N 1
ATOM 3152 C CA . VAL B 1 59 ? 4.613 32.25 10.688 1 98.5 59 VAL B CA 1
ATOM 3153 C C . VAL B 1 59 ? 3.541 33.312 10.898 1 98.5 59 VAL B C 1
ATOM 3155 O O . VAL B 1 59 ? 3.357 34.188 10.055 1 98.5 59 VAL B O 1
ATOM 3158 N N . LEU B 1 60 ? 2.854 33.25 12.023 1 98.19 60 LEU B N 1
ATOM 3159 C CA . LEU B 1 60 ? 1.775 34.188 12.305 1 98.19 60 LEU B CA 1
ATOM 3160 C C . LEU B 1 60 ? 2.314 35.625 12.43 1 98.19 60 LEU B C 1
ATOM 3162 O O . LEU B 1 60 ? 1.653 36.562 12.023 1 98.19 60 LEU B O 1
ATOM 3166 N N . ASP B 1 61 ? 3.488 35.781 13 1 97.81 61 ASP B N 1
ATOM 3167 C CA . ASP B 1 61 ? 4.145 37.094 13.062 1 97.81 61 ASP B CA 1
ATOM 3168 C C . ASP B 1 61 ? 4.387 37.656 11.664 1 97.81 61 ASP B C 1
ATOM 3170 O O . ASP B 1 61 ? 4.094 38.812 11.391 1 97.81 61 ASP B O 1
ATOM 3174 N N . VAL B 1 62 ? 4.895 36.844 10.82 1 96.94 62 VAL B N 1
ATOM 3175 C CA . VAL B 1 62 ? 5.301 37.25 9.477 1 96.94 62 VAL B CA 1
ATOM 3176 C C . VAL B 1 62 ? 4.078 37.688 8.68 1 96.94 62 VAL B C 1
ATOM 3178 O O . VAL B 1 62 ? 4.145 38.656 7.902 1 96.94 62 VAL B O 1
ATOM 3181 N N . ILE B 1 63 ? 2.992 37 8.891 1 96.5 63 ILE B N 1
ATOM 3182 C CA . ILE B 1 63 ? 1.817 37.312 8.078 1 96.5 63 ILE B CA 1
ATOM 3183 C C . ILE B 1 63 ? 0.896 38.25 8.852 1 96.5 63 ILE B C 1
ATOM 3185 O O . ILE B 1 63 ? -0.214 38.531 8.406 1 96.5 63 ILE B O 1
ATOM 3189 N N . ASN B 1 64 ? 1.259 38.688 10.008 1 96.62 64 ASN B N 1
ATOM 3190 C CA . ASN B 1 64 ? 0.568 39.656 10.852 1 96.62 64 ASN B CA 1
ATOM 3191 C C . ASN B 1 64 ? -0.835 39.188 11.219 1 96.62 64 ASN B C 1
ATOM 3193 O O . ASN B 1 64 ? -1.814 39.906 10.992 1 96.62 64 ASN B O 1
ATOM 3197 N N . ARG B 1 65 ? -0.901 38.031 11.758 1 97.12 65 ARG B N 1
ATOM 3198 C CA . ARG B 1 65 ? -2.17 37.469 12.211 1 97.12 65 ARG B CA 1
ATOM 3199 C C . ARG B 1 65 ? -2.096 37.062 13.68 1 97.12 65 ARG B C 1
ATOM 3201 O O . ARG B 1 65 ? -2.266 35.875 14.008 1 97.12 65 ARG B O 1
ATOM 3208 N N . PRO B 1 66 ? -1.855 38.031 14.562 1 94.88 66 PRO B N 1
ATOM 3209 C CA . PRO B 1 66 ? -1.794 37.719 16 1 94.88 66 PRO B CA 1
ATOM 3210 C C . PRO B 1 66 ? -3.146 37.312 16.578 1 94.88 66 PRO B C 1
ATOM 3212 O O . PRO B 1 66 ? -3.221 36.844 17.719 1 94.88 66 PRO B O 1
ATOM 3215 N N . ASP B 1 67 ? -4.191 37.438 15.797 1 96.25 67 ASP B N 1
ATOM 3216 C CA . ASP B 1 67 ? -5.551 37.125 16.234 1 96.25 67 ASP B CA 1
ATOM 3217 C C . ASP B 1 67 ? -5.762 35.625 16.297 1 96.25 67 ASP B C 1
ATOM 3219 O O . ASP B 1 67 ? -6.695 35.125 16.953 1 96.25 67 ASP B O 1
ATOM 3223 N N . ILE B 1 68 ? -5.004 34.875 15.633 1 97.88 68 ILE B N 1
ATOM 3224 C CA . ILE B 1 68 ? -5.141 33.438 15.617 1 97.88 68 ILE B CA 1
ATOM 3225 C C . ILE B 1 68 ? -4.441 32.844 16.844 1 97.88 68 ILE B C 1
ATOM 3227 O O . ILE B 1 68 ? -3.229 33 17 1 97.88 68 ILE B O 1
ATOM 3231 N N . THR B 1 69 ? -5.172 32.156 17.656 1 98 69 THR B N 1
ATOM 3232 C CA . THR B 1 69 ? -4.633 31.578 18.891 1 98 69 THR B CA 1
ATOM 3233 C C . THR B 1 69 ? -3.84 30.312 18.594 1 98 69 THR B C 1
ATOM 3235 O O . THR B 1 69 ? -4.262 29.484 17.781 1 98 69 THR B O 1
ATOM 3238 N N . VAL B 1 70 ? -2.732 30.172 19.281 1 98.69 70 VAL B N 1
ATOM 3239 C CA . VAL B 1 70 ? -1.919 28.953 19.188 1 98.69 70 VAL B CA 1
ATOM 3240 C C . VAL B 1 70 ? -1.9 28.234 20.531 1 98.69 70 VAL B C 1
ATOM 3242 O O . VAL B 1 70 ? -1.682 28.859 21.562 1 98.69 70 VAL B O 1
ATOM 3245 N N . THR B 1 71 ? -2.203 27 20.531 1 98.81 71 THR B N 1
ATOM 3246 C CA . THR B 1 71 ? -2.109 26.141 21.703 1 98.81 71 THR B CA 1
ATOM 3247 C C . THR B 1 71 ? -1.065 25.047 21.5 1 98.81 71 THR B C 1
ATOM 3249 O O . THR B 1 71 ? -1.1 24.328 20.5 1 98.81 71 THR B O 1
ATOM 3252 N N . MET B 1 72 ? -0.113 24.969 22.406 1 98.62 72 MET B N 1
ATOM 3253 C CA . MET B 1 72 ? 0.902 23.922 22.328 1 98.62 72 MET B CA 1
ATOM 3254 C C . MET B 1 72 ? 0.333 22.578 22.781 1 98.62 72 MET B C 1
ATOM 3256 O O . MET B 1 72 ? -0.312 22.5 23.828 1 98.62 72 MET B O 1
ATOM 3260 N N . GLY B 1 73 ? 0.536 21.562 21.953 1 98.62 73 GLY B N 1
ATOM 3261 C CA . GLY B 1 73 ? -0.111 20.281 22.219 1 98.62 73 GLY B CA 1
ATOM 3262 C C . GLY B 1 73 ? 0.862 19.188 22.625 1 98.62 73 GLY B C 1
ATOM 3263 O O . GLY B 1 73 ? 1.733 19.406 23.469 1 98.62 73 GLY B O 1
ATOM 3264 N N . ALA B 1 74 ? 0.737 17.969 22.109 1 98.44 74 ALA B N 1
ATOM 3265 C CA . ALA B 1 74 ? 1.415 16.75 22.531 1 98.44 74 ALA B CA 1
ATOM 3266 C C . ALA B 1 74 ? 2.891 16.781 22.141 1 98.44 74 ALA B C 1
ATOM 3268 O O . ALA B 1 74 ? 3.232 17.078 21 1 98.44 74 ALA B O 1
ATOM 3269 N N . SER B 1 75 ? 3.715 16.406 23.078 1 97.75 75 SER B N 1
ATOM 3270 C CA . SER B 1 75 ? 5.156 16.375 22.859 1 97.75 75 SER B CA 1
ATOM 3271 C C . SER B 1 75 ? 5.609 14.992 22.391 1 97.75 75 SER B C 1
ATOM 3273 O O . SER B 1 75 ? 6.785 14.789 22.078 1 97.75 75 SER B O 1
ATOM 3275 N N . ARG B 1 76 ? 4.664 14.07 22.312 1 96.94 76 ARG B N 1
ATOM 3276 C CA . ARG B 1 76 ? 4.992 12.711 21.891 1 96.94 76 ARG B CA 1
ATOM 3277 C C . ARG B 1 76 ? 3.766 12 21.328 1 96.94 76 ARG B C 1
ATOM 3279 O O . ARG B 1 76 ? 2.631 12.352 21.656 1 96.94 76 ARG B O 1
ATOM 3286 N N . PRO B 1 77 ? 4 10.961 20.422 1 97.38 77 PRO B N 1
ATOM 3287 C CA . PRO B 1 77 ? 2.891 10.125 19.969 1 97.38 77 PRO B CA 1
ATOM 3288 C C . PRO B 1 77 ? 2.188 9.398 21.109 1 97.38 77 PRO B C 1
ATOM 3290 O O . PRO B 1 77 ? 2.68 9.398 22.25 1 97.38 77 PRO B O 1
ATOM 3293 N N . LEU B 1 78 ? 1.045 8.891 20.797 1 97.56 78 LEU B N 1
ATOM 3294 C CA . LEU B 1 78 ? 0.253 8.219 21.812 1 97.56 78 LEU B CA 1
ATOM 3295 C C . LEU B 1 78 ? 1.02 7.043 22.406 1 97.56 78 LEU B C 1
ATOM 3297 O O . LEU B 1 78 ? 0.929 6.781 23.609 1 97.56 78 LEU B O 1
ATOM 3301 N N . PHE B 1 79 ? 1.749 6.285 21.562 1 95.69 79 PHE B N 1
ATOM 3302 C CA . PHE B 1 79 ? 2.383 5.074 22.062 1 95.69 79 PHE B CA 1
ATOM 3303 C C . PHE B 1 79 ? 3.844 5.012 21.641 1 95.69 79 PHE B C 1
ATOM 3305 O O . PHE B 1 79 ? 4.719 4.68 22.453 1 95.69 79 PHE B O 1
ATOM 3312 N N . PHE B 1 80 ? 4.199 5.367 20.453 1 94.75 80 PHE B N 1
ATOM 3313 C CA . PHE B 1 80 ? 5.559 5.266 19.938 1 94.75 80 PHE B CA 1
ATOM 3314 C C . PHE B 1 80 ? 6.453 6.332 20.562 1 94.75 80 PHE B C 1
ATOM 3316 O O . PHE B 1 80 ? 5.965 7.352 21.047 1 94.75 80 PHE B O 1
ATOM 3323 N N . ALA B 1 81 ? 7.742 6.09 20.516 1 92.56 81 ALA B N 1
ATOM 3324 C CA . ALA B 1 81 ? 8.711 7.137 20.828 1 92.56 81 ALA B CA 1
ATOM 3325 C C . ALA B 1 81 ? 8.688 8.234 19.766 1 92.56 81 ALA B C 1
ATOM 3327 O O . ALA B 1 81 ? 8.375 7.98 18.609 1 92.56 81 ALA B O 1
ATOM 3328 N N . PRO B 1 82 ? 8.945 9.461 20.219 1 92 82 PRO B N 1
ATOM 3329 C CA . PRO B 1 82 ? 9.039 10.531 19.234 1 92 82 PRO B CA 1
ATOM 3330 C C . PRO B 1 82 ? 10.125 10.281 18.188 1 92 82 PRO B C 1
ATOM 3332 O O . PRO B 1 82 ? 11.188 9.742 18.516 1 92 82 PRO B O 1
ATOM 3335 N N . ILE B 1 83 ? 9.797 10.648 16.984 1 90.75 83 ILE B N 1
ATOM 3336 C CA . ILE B 1 83 ? 10.805 10.57 15.922 1 90.75 83 ILE B CA 1
ATOM 3337 C C . ILE B 1 83 ? 11.531 11.914 15.805 1 90.75 83 ILE B C 1
ATOM 3339 O O . ILE B 1 83 ? 10.961 12.961 16.094 1 90.75 83 ILE B O 1
ATOM 3343 N N . ARG B 1 84 ? 12.82 11.836 15.32 1 88.38 84 ARG B N 1
ATOM 3344 C CA . ARG B 1 84 ? 13.594 13.07 15.219 1 88.38 84 ARG B CA 1
ATOM 3345 C C . ARG B 1 84 ? 14.18 13.227 13.82 1 88.38 84 ARG B C 1
ATOM 3347 O O . ARG B 1 84 ? 14.852 14.219 13.531 1 88.38 84 ARG B O 1
ATOM 3354 N N . PHE B 1 85 ? 13.867 12.32 12.945 1 86.94 85 PHE B N 1
ATOM 3355 C CA . PHE B 1 85 ? 14.547 12.383 11.656 1 86.94 85 PHE B CA 1
ATOM 3356 C C . PHE B 1 85 ? 13.828 13.344 10.711 1 86.94 85 PHE B C 1
ATOM 3358 O O . PHE B 1 85 ? 14.32 13.625 9.617 1 86.94 85 PHE B O 1
ATOM 3365 N N . GLY B 1 86 ? 12.672 13.906 11.164 1 88.25 86 GLY B N 1
ATOM 3366 C CA . GLY B 1 86 ? 12.078 15.008 10.422 1 88.25 86 GLY B CA 1
ATOM 3367 C C . GLY B 1 86 ? 13.031 16.172 10.242 1 88.25 86 GLY B C 1
ATOM 3368 O O . GLY B 1 86 ? 12.945 16.906 9.242 1 88.25 86 GLY B O 1
ATOM 3369 N N . GLN B 1 87 ? 13.859 16.297 11.133 1 88.56 87 GLN B N 1
ATOM 3370 C CA . GLN B 1 87 ? 14.836 17.375 11.125 1 88.56 87 GLN B CA 1
ATOM 3371 C C . GLN B 1 87 ? 15.773 17.266 9.93 1 88.56 87 GLN B C 1
ATOM 3373 O O . GLN B 1 87 ? 16.359 18.266 9.492 1 88.56 87 GLN B O 1
ATOM 3378 N N . LEU B 1 88 ? 15.938 16.062 9.453 1 86.25 88 LEU B N 1
ATOM 3379 C CA . LEU B 1 88 ? 16.812 15.852 8.305 1 86.25 88 LEU B CA 1
ATOM 3380 C C . LEU B 1 88 ? 16.234 16.516 7.059 1 86.25 88 LEU B C 1
ATOM 3382 O O . LEU B 1 88 ? 16.984 16.906 6.156 1 86.25 88 LEU B O 1
ATOM 3386 N N . ILE B 1 89 ? 14.93 16.688 7.062 1 88.19 89 ILE B N 1
ATOM 3387 C CA . ILE B 1 89 ? 14.25 17.25 5.902 1 88.19 89 ILE B CA 1
ATOM 3388 C C . ILE B 1 89 ? 13.867 18.703 6.191 1 88.19 89 ILE B C 1
ATOM 3390 O O . ILE B 1 89 ? 14.047 19.578 5.344 1 88.19 89 ILE B O 1
ATOM 3394 N N . MET B 1 90 ? 13.422 18.953 7.422 1 91.94 90 MET B N 1
ATOM 3395 C CA . MET B 1 90 ? 12.844 20.25 7.77 1 91.94 90 MET B CA 1
ATOM 3396 C C . MET B 1 90 ? 13.898 21.172 8.383 1 91.94 90 MET B C 1
ATOM 3398 O O . MET B 1 90 ? 13.664 22.375 8.547 1 91.94 90 MET B O 1
ATOM 3402 N N . GLY B 1 91 ? 15.031 20.672 8.664 1 89.12 91 GLY B N 1
ATOM 3403 C CA . GLY B 1 91 ? 16.062 21.453 9.32 1 89.12 91 GLY B CA 1
ATOM 3404 C C . GLY B 1 91 ? 16.016 21.375 10.828 1 89.12 91 GLY B C 1
ATOM 3405 O O . GLY B 1 91 ? 15.102 20.766 11.398 1 89.12 91 GLY B O 1
ATOM 3406 N N . PRO B 1 92 ? 16.969 21.984 11.469 1 88.44 92 PRO B N 1
ATOM 3407 C CA . PRO B 1 92 ? 17.156 21.781 12.906 1 88.44 92 PRO B CA 1
ATOM 3408 C C . PRO B 1 92 ? 16.016 22.344 13.742 1 88.44 92 PRO B C 1
ATOM 3410 O O . PRO B 1 92 ? 15.75 21.859 14.844 1 88.44 92 PRO B O 1
ATOM 3413 N N . ASP B 1 93 ? 15.375 23.406 13.195 1 92.88 93 ASP B N 1
ATOM 3414 C CA . ASP B 1 93 ? 14.281 24.016 13.945 1 92.88 93 ASP B CA 1
ATOM 3415 C C . ASP B 1 93 ? 12.961 23.891 13.195 1 92.88 93 ASP B C 1
ATOM 3417 O O . ASP B 1 93 ? 11.977 24.547 13.547 1 92.88 93 ASP B O 1
ATOM 3421 N N . GLY B 1 94 ? 12.938 23.172 12.109 1 94.25 94 GLY B N 1
ATOM 3422 C CA . GLY B 1 94 ? 11.734 22.969 11.312 1 94.25 94 GLY B CA 1
ATOM 3423 C C . GLY B 1 94 ? 11.555 24.031 10.242 1 94.25 94 GLY B C 1
ATOM 3424 O O . GLY B 1 94 ? 10.664 23.922 9.391 1 94.25 94 GLY B O 1
ATOM 3425 N N . LEU B 1 95 ? 12.383 25.062 10.289 1 96.75 95 LEU B N 1
ATOM 3426 C CA . LEU B 1 95 ? 12.297 26.141 9.297 1 96.75 95 LEU B CA 1
ATOM 3427 C C . LEU B 1 95 ? 13.688 26.531 8.805 1 96.75 95 LEU B C 1
ATOM 3429 O O . LEU B 1 95 ? 13.922 27.688 8.445 1 96.75 95 LEU B O 1
ATOM 3433 N N . TRP B 1 96 ? 14.617 25.625 8.969 1 93.25 96 TRP B N 1
ATOM 3434 C CA . TRP B 1 96 ? 15.977 25.75 8.453 1 93.25 96 TRP B CA 1
ATOM 3435 C C . TRP B 1 96 ? 16.641 27.016 8.984 1 93.25 96 TRP B C 1
ATOM 3437 O O . TRP B 1 96 ? 17.297 27.734 8.227 1 93.25 96 TRP B O 1
ATOM 3447 N N . GLY B 1 97 ? 16.438 27.297 10.219 1 92.88 97 GLY B N 1
ATOM 3448 C CA . GLY B 1 97 ? 17.156 28.359 10.883 1 92.88 97 GLY B CA 1
ATOM 3449 C C . GLY B 1 97 ? 16.406 29.688 10.875 1 92.88 97 GLY B C 1
ATOM 3450 O O . GLY B 1 97 ? 16.891 30.688 11.422 1 92.88 97 GLY B O 1
ATOM 3451 N N . PHE B 1 98 ? 15.227 29.719 10.383 1 95.69 98 PHE B N 1
ATOM 3452 C CA . PHE B 1 98 ? 14.508 30.984 10.258 1 95.69 98 PHE B CA 1
ATOM 3453 C C . PHE B 1 98 ? 13.391 31.078 11.289 1 95.69 98 PHE B C 1
ATOM 3455 O O . PHE B 1 98 ? 12.484 31.906 11.148 1 95.69 98 PHE B O 1
ATOM 3462 N N . GLN B 1 99 ? 13.438 30.266 12.234 1 96.69 99 GLN B N 1
ATOM 3463 C CA . GLN B 1 99 ? 12.531 30.297 13.375 1 96.69 99 GLN B CA 1
ATOM 3464 C C . GLN B 1 99 ? 12.852 31.469 14.297 1 96.69 99 GLN B C 1
ATOM 3466 O O . GLN B 1 99 ? 14.023 31.781 14.547 1 96.69 99 GLN B O 1
ATOM 3471 N N . LYS B 1 100 ? 11.828 32.156 14.742 1 97.31 100 LYS B N 1
ATOM 3472 C CA . LYS B 1 100 ? 11.938 33.094 15.844 1 97.31 100 LYS B CA 1
ATOM 3473 C C . LYS B 1 100 ? 11.523 32.469 17.172 1 97.31 100 LYS B C 1
ATOM 3475 O O . LYS B 1 100 ? 10.539 31.719 17.219 1 97.31 100 LYS B O 1
ATOM 3480 N N . LYS B 1 101 ? 12.281 32.781 18.203 1 97.31 101 LYS B N 1
ATOM 3481 C CA . LYS B 1 101 ? 11.93 32.281 19.516 1 97.31 101 LYS B CA 1
ATOM 3482 C C . LYS B 1 101 ? 10.859 33.125 20.188 1 97.31 101 LYS B C 1
ATOM 3484 O O . LYS B 1 101 ? 10.898 34.375 20.078 1 97.31 101 LYS B O 1
ATOM 3489 N N . HIS B 1 102 ? 9.93 32.5 20.703 1 97.62 102 HIS B N 1
ATOM 3490 C CA . HIS B 1 102 ? 8.844 33.156 21.422 1 97.62 102 HIS B CA 1
ATOM 3491 C C . HIS B 1 102 ? 8.773 32.688 22.875 1 97.62 102 HIS B C 1
ATOM 3493 O O . HIS B 1 102 ? 9.367 31.656 23.219 1 97.62 102 HIS B O 1
ATOM 3499 N N . ASN B 1 103 ? 8.172 33.531 23.734 1 96.62 103 ASN B N 1
ATOM 3500 C CA . ASN B 1 103 ? 7.859 33.062 25.078 1 96.62 103 ASN B CA 1
ATOM 3501 C C . ASN B 1 103 ? 6.664 32.125 25.078 1 96.62 103 ASN B C 1
ATOM 3503 O O . ASN B 1 103 ? 5.535 32.531 24.828 1 96.62 103 ASN B O 1
ATOM 3507 N N . LEU B 1 104 ? 6.945 30.891 25.391 1 96.5 104 LEU B N 1
ATOM 3508 C CA . LEU B 1 104 ? 5.906 29.875 25.297 1 96.5 104 LEU B CA 1
ATOM 3509 C C . LEU B 1 104 ? 5.211 29.688 26.641 1 96.5 104 LEU B C 1
ATOM 3511 O O . LEU B 1 104 ? 4.207 28.984 26.734 1 96.5 104 LEU B O 1
ATOM 3515 N N . ASP B 1 105 ? 5.656 30.344 27.672 1 92.81 105 ASP B N 1
ATOM 3516 C CA . ASP B 1 105 ? 5.195 30.109 29.031 1 92.81 105 ASP B CA 1
ATOM 3517 C C . ASP B 1 105 ? 3.727 30.5 29.188 1 92.81 105 ASP B C 1
ATOM 3519 O O . ASP B 1 105 ? 3.016 29.922 30.016 1 92.81 105 ASP B O 1
ATOM 3523 N N . ASN B 1 106 ? 3.277 31.438 28.453 1 90.56 106 ASN B N 1
ATOM 3524 C CA . ASN B 1 106 ? 1.919 31.938 28.625 1 90.56 106 ASN B CA 1
ATOM 3525 C C . ASN B 1 106 ? 0.944 31.25 27.672 1 90.56 106 ASN B C 1
ATOM 3527 O O . ASN B 1 106 ? -0.25 31.562 27.672 1 90.56 106 ASN B O 1
ATOM 3531 N N . LEU B 1 107 ? 1.402 30.266 26.969 1 94.12 107 LEU B N 1
ATOM 3532 C CA . LEU B 1 107 ? 0.516 29.594 26.016 1 94.12 107 LEU B CA 1
ATOM 3533 C C . LEU B 1 107 ? -0.244 28.469 26.703 1 94.12 107 LEU B C 1
ATOM 3535 O O . LEU B 1 107 ? 0.294 27.797 27.594 1 94.12 107 LEU B O 1
ATOM 3539 N N . SER B 1 108 ? -1.516 28.328 26.281 1 93.31 108 SER B N 1
ATOM 3540 C CA . SER B 1 108 ? -2.234 27.125 26.703 1 93.31 108 SER B CA 1
ATOM 3541 C C . SER B 1 108 ? -1.562 25.859 26.172 1 93.31 108 SER B C 1
ATOM 3543 O O . SER B 1 108 ? -0.967 25.875 25.078 1 93.31 108 SER B O 1
ATOM 3545 N N . THR B 1 109 ? -1.715 24.734 26.969 1 94.69 109 THR B N 1
ATOM 3546 C CA . THR B 1 109 ? -1.016 23.516 26.594 1 94.69 109 THR B CA 1
ATOM 3547 C C . THR B 1 109 ? -1.998 22.359 26.438 1 94.69 109 THR B C 1
ATOM 3549 O O . THR B 1 109 ? -1.59 21.203 26.344 1 94.69 109 THR B O 1
ATOM 3552 N N . ASP B 1 110 ? -3.254 22.672 26.453 1 97.81 110 ASP B N 1
ATOM 3553 C CA . ASP B 1 110 ? -4.254 21.625 26.281 1 97.81 110 ASP B CA 1
ATOM 3554 C C . ASP B 1 110 ? -4.883 21.688 24.891 1 97.81 110 ASP B C 1
ATOM 3556 O O . ASP B 1 110 ? -6.051 22.062 24.75 1 97.81 110 ASP B O 1
ATOM 3560 N N . ALA B 1 111 ? -4.113 21.188 23.938 1 98.75 111 ALA B N 1
ATOM 3561 C CA . ALA B 1 111 ? -4.52 21.234 22.531 1 98.75 111 ALA B CA 1
ATOM 3562 C C . ALA B 1 111 ? -5.836 20.5 22.312 1 98.75 111 ALA B C 1
ATOM 3564 O O . ALA B 1 111 ? -6.75 21.016 21.672 1 98.75 111 ALA B O 1
ATOM 3565 N N . PRO B 1 112 ? -6.035 19.281 22.891 1 98.5 112 PRO B N 1
ATOM 3566 C CA . PRO B 1 112 ? -7.316 18.594 22.719 1 98.5 112 PRO B CA 1
ATOM 3567 C C . PRO B 1 112 ? -8.508 19.438 23.188 1 98.5 112 PRO B C 1
ATOM 3569 O O . PRO B 1 112 ? -9.531 19.5 22.5 1 98.5 112 PRO B O 1
ATOM 3572 N N . ALA B 1 113 ? -8.375 20.094 24.266 1 98.5 113 ALA B N 1
ATOM 3573 C CA . ALA B 1 113 ? -9.445 20.938 24.781 1 98.5 113 ALA B CA 1
ATOM 3574 C C . ALA B 1 113 ? -9.703 22.125 23.859 1 98.5 113 ALA B C 1
ATOM 3576 O O . ALA B 1 113 ? -10.852 22.547 23.672 1 98.5 113 ALA B O 1
ATOM 3577 N N . ALA B 1 114 ? -8.664 22.703 23.344 1 98.75 114 ALA B N 1
ATOM 3578 C CA . ALA B 1 114 ? -8.805 23.828 22.422 1 98.75 114 ALA B CA 1
ATOM 3579 C C . ALA B 1 114 ? -9.594 23.422 21.188 1 98.75 114 ALA B C 1
ATOM 3581 O O . ALA B 1 114 ? -10.469 24.156 20.734 1 98.75 114 ALA B O 1
ATOM 3582 N N . ILE B 1 115 ? -9.297 22.266 20.656 1 98.69 115 ILE B N 1
ATOM 3583 C CA . ILE B 1 115 ? -10.008 21.75 19.484 1 98.69 115 ILE B CA 1
ATOM 3584 C C . ILE B 1 115 ? -11.477 21.531 19.844 1 98.69 115 ILE B C 1
ATOM 3586 O O . ILE B 1 115 ? -12.367 21.969 19.109 1 98.69 115 ILE B O 1
ATOM 3590 N N . ALA B 1 116 ? -11.695 20.953 20.969 1 98.12 116 ALA B N 1
ATOM 3591 C CA . ALA B 1 116 ? -13.055 20.641 21.391 1 98.12 116 ALA B CA 1
ATOM 3592 C C . ALA B 1 116 ? -13.859 21.906 21.641 1 98.12 116 ALA B C 1
ATOM 3594 O O . ALA B 1 116 ? -15.062 21.953 21.344 1 98.12 116 ALA B O 1
ATOM 3595 N N . GLU B 1 117 ? -13.258 22.859 22.219 1 98.25 117 GLU B N 1
ATOM 3596 C CA . GLU B 1 117 ? -13.938 24.125 22.469 1 98.25 117 GLU B CA 1
ATOM 3597 C C . GLU B 1 117 ? -14.375 24.797 21.172 1 98.25 117 GLU B C 1
ATOM 3599 O O . GLU B 1 117 ? -15.492 25.297 21.078 1 98.25 117 GLU B O 1
ATOM 3604 N N . ALA B 1 118 ? -13.484 24.766 20.203 1 98.31 118 ALA B N 1
ATOM 3605 C CA . ALA B 1 118 ? -13.852 25.312 18.891 1 98.31 118 ALA B CA 1
ATOM 3606 C C . ALA B 1 118 ? -15.016 24.531 18.297 1 98.31 118 ALA B C 1
ATOM 3608 O O . ALA B 1 118 ? -15.93 25.109 17.703 1 98.31 118 ALA B O 1
ATOM 3609 N N . ALA B 1 119 ? -14.945 23.234 18.438 1 97.38 119 ALA B N 1
ATOM 3610 C CA . ALA B 1 119 ? -15.984 22.359 17.906 1 97.38 119 ALA B CA 1
ATOM 3611 C C . ALA B 1 119 ? -17.328 22.625 18.578 1 97.38 119 ALA B C 1
ATOM 3613 O O . ALA B 1 119 ? -18.391 22.5 17.953 1 97.38 119 ALA B O 1
ATOM 3614 N N . ARG B 1 120 ? -17.25 22.953 19.828 1 97.12 120 ARG B N 1
ATOM 3615 C CA . ARG B 1 120 ? -18.469 23.281 20.562 1 97.12 120 ARG B CA 1
ATOM 3616 C C . ARG B 1 120 ? -19.109 24.547 20.016 1 97.12 120 ARG B C 1
ATOM 3618 O O . ARG B 1 120 ? -20.344 24.625 19.891 1 97.12 120 ARG B O 1
ATOM 3625 N N . ILE B 1 121 ? -18.359 25.516 19.688 1 97.19 121 ILE B N 1
ATOM 3626 C CA . ILE B 1 121 ? -18.844 26.797 19.172 1 97.19 121 ILE B CA 1
ATOM 3627 C C . ILE B 1 121 ? -19.266 26.641 17.719 1 97.19 121 ILE B C 1
ATOM 3629 O O . ILE B 1 121 ? -20.266 27.234 17.281 1 97.19 121 ILE B O 1
ATOM 3633 N N . TYR B 1 122 ? -18.578 25.906 16.953 1 96.62 122 TYR B N 1
ATOM 3634 C CA . TYR B 1 122 ? -18.844 25.703 15.531 1 96.62 122 TYR B CA 1
ATOM 3635 C C . TYR B 1 122 ? -18.969 24.219 15.211 1 96.62 122 TYR B C 1
ATOM 3637 O O . TYR B 1 122 ? -18.062 23.625 14.617 1 96.62 122 TYR B O 1
ATOM 3645 N N . PRO B 1 123 ? -20.203 23.797 15.461 1 92 123 PRO B N 1
ATOM 3646 C CA . PRO B 1 123 ? -20.391 22.391 15.086 1 92 123 PRO B CA 1
ATOM 3647 C C . PRO B 1 123 ? -20.25 22.156 13.586 1 92 123 PRO B C 1
ATOM 3649 O O . PRO B 1 123 ? -20.656 23 12.781 1 92 123 PRO B O 1
ATOM 3652 N N . GLY B 1 124 ? -19.562 21.312 13.133 1 92.19 124 GLY B N 1
ATOM 3653 C CA . GLY B 1 124 ? -19.375 21 11.719 1 92.19 124 GLY B CA 1
ATOM 3654 C C . GLY B 1 124 ? -18.109 21.609 11.148 1 92.19 124 GLY B C 1
ATOM 3655 O O . GLY B 1 124 ? -17.859 21.5 9.953 1 92.19 124 GLY B O 1
ATOM 3656 N N . MET B 1 125 ? -17.328 22.219 12.008 1 96.44 125 MET B N 1
ATOM 3657 C CA . MET B 1 125 ? -16.062 22.766 11.555 1 96.44 125 MET B CA 1
ATOM 3658 C C . MET B 1 125 ? -15.188 21.688 10.938 1 96.44 125 MET B C 1
ATOM 3660 O O . MET B 1 125 ? -15.461 20.5 11.102 1 96.44 125 MET B O 1
ATOM 3664 N N . MET B 1 126 ? -14.25 22.188 10.188 1 97.62 126 MET B N 1
ATOM 3665 C CA . MET B 1 126 ? -13.234 21.297 9.648 1 97.62 126 MET B CA 1
ATOM 3666 C C . MET B 1 126 ? -11.945 21.391 10.453 1 97.62 126 MET B C 1
ATOM 3668 O O . MET B 1 126 ? -11.547 22.469 10.883 1 97.62 126 MET B O 1
ATOM 3672 N N . VAL B 1 127 ? -11.375 20.266 10.703 1 98.56 127 VAL B N 1
ATOM 3673 C CA . VAL B 1 127 ? -10.016 20.188 11.227 1 98.56 127 VAL B CA 1
ATOM 3674 C C . VAL B 1 127 ? -9.078 19.641 10.148 1 98.56 127 VAL B C 1
ATOM 3676 O O . VAL B 1 127 ? -9.305 18.562 9.609 1 98.56 127 VAL B O 1
ATOM 3679 N N . ILE B 1 128 ? -8.102 20.422 9.82 1 98.69 128 ILE B N 1
ATOM 3680 C CA . ILE B 1 128 ? -7.043 19.922 8.938 1 98.69 128 ILE B CA 1
ATOM 3681 C C . ILE B 1 128 ? -5.844 19.484 9.773 1 98.69 128 ILE B C 1
ATOM 3683 O O . ILE B 1 128 ? -5.273 20.266 10.523 1 98.69 128 ILE B O 1
ATOM 3687 N N . GLY B 1 129 ? -5.559 18.188 9.688 1 98.56 129 GLY B N 1
ATOM 3688 C CA . GLY B 1 129 ? -4.375 17.641 10.344 1 98.56 129 GLY B CA 1
ATOM 3689 C C . GLY B 1 129 ? -3.148 17.641 9.445 1 98.56 129 GLY B C 1
ATOM 3690 O O . GLY B 1 129 ? -3.039 16.828 8.531 1 98.56 129 GLY B O 1
ATOM 3691 N N . LEU B 1 130 ? -2.217 18.5 9.766 1 98.38 130 LEU B N 1
ATOM 3692 C CA . LEU B 1 130 ? -1.001 18.625 8.969 1 98.38 130 LEU B CA 1
ATOM 3693 C C . LEU B 1 130 ? 0.152 17.859 9.617 1 98.38 130 LEU B C 1
ATOM 3695 O O . LEU B 1 130 ? 1.173 17.609 8.977 1 98.38 130 LEU B O 1
ATOM 3699 N N . GLY B 1 131 ? 0.034 17.594 10.836 1 97.94 131 GLY B N 1
ATOM 3700 C CA . GLY B 1 131 ? 0.983 16.781 11.578 1 97.94 131 GLY B CA 1
ATOM 3701 C C . GLY B 1 131 ? 0.38 15.492 12.109 1 97.94 131 GLY B C 1
ATOM 3702 O O . GLY B 1 131 ? -0.741 15.133 11.742 1 97.94 131 GLY B O 1
ATOM 3703 N N . PRO B 1 132 ? 1.188 14.75 12.961 1 98.06 132 PRO B N 1
ATOM 3704 C CA . PRO B 1 132 ? 0.626 13.562 13.602 1 98.06 132 PRO B CA 1
ATOM 3705 C C . PRO B 1 132 ? -0.687 13.844 14.32 1 98.06 132 PRO B C 1
ATOM 3707 O O . PRO B 1 132 ? -0.839 14.898 14.945 1 98.06 132 PRO B O 1
ATOM 3710 N N . ALA B 1 133 ? -1.603 12.93 14.32 1 98.5 133 ALA B N 1
ATOM 3711 C CA . ALA B 1 133 ? -2.986 13.156 14.734 1 98.5 133 ALA B CA 1
ATOM 3712 C C . ALA B 1 133 ? -3.131 13.07 16.25 1 98.5 133 ALA B C 1
ATOM 3714 O O . ALA B 1 133 ? -4.242 12.93 16.766 1 98.5 133 ALA B O 1
ATOM 3715 N N . THR B 1 134 ? -2.076 13.164 17 1 98.62 134 THR B N 1
ATOM 3716 C CA . THR B 1 134 ? -2.066 12.922 18.438 1 98.62 134 THR B CA 1
ATOM 3717 C C . THR B 1 134 ? -3.074 13.828 19.141 1 98.62 134 THR B C 1
ATOM 3719 O O . THR B 1 134 ? -3.916 13.359 19.906 1 98.62 134 THR B O 1
ATOM 3722 N N . ASN B 1 135 ? -3.037 15.117 18.891 1 98.88 135 ASN B N 1
ATOM 3723 C CA . ASN B 1 135 ? -3.973 16.047 19.5 1 98.88 135 ASN B CA 1
ATOM 3724 C C . ASN B 1 135 ? -5.414 15.727 19.125 1 98.88 135 ASN B C 1
ATOM 3726 O O . ASN B 1 135 ? -6.301 15.742 19.984 1 98.88 135 ASN B O 1
ATOM 3730 N N . ILE B 1 136 ? -5.656 15.477 17.891 1 98.75 136 ILE B N 1
ATOM 3731 C CA . ILE B 1 136 ? -6.992 15.211 17.375 1 98.75 136 ILE B CA 1
ATOM 3732 C C . ILE B 1 136 ? -7.547 13.938 18 1 98.75 136 ILE B C 1
ATOM 3734 O O . ILE B 1 136 ? -8.711 13.891 18.422 1 98.75 136 ILE B O 1
ATOM 3738 N N . ALA B 1 137 ? -6.688 12.906 18.062 1 98.56 137 ALA B N 1
ATOM 3739 C CA . ALA B 1 137 ? -7.094 11.656 18.688 1 98.56 137 ALA B CA 1
ATOM 3740 C C . ALA B 1 137 ? -7.465 11.859 20.156 1 98.56 137 ALA B C 1
ATOM 3742 O O . ALA B 1 137 ? -8.484 11.344 20.625 1 98.56 137 ALA B O 1
ATOM 3743 N N . GLN B 1 138 ? -6.648 12.609 20.812 1 98.25 138 GLN B N 1
ATOM 3744 C CA . GLN B 1 138 ? -6.938 12.891 22.219 1 98.25 138 GLN B CA 1
ATOM 3745 C C . GLN B 1 138 ? -8.227 13.695 22.359 1 98.25 138 GLN B C 1
ATOM 3747 O O . GLN B 1 138 ? -8.984 13.492 23.312 1 98.25 138 GLN B O 1
ATOM 3752 N N . ALA B 1 139 ? -8.469 14.586 21.484 1 98.5 139 ALA B N 1
ATOM 3753 C CA . ALA B 1 139 ? -9.719 15.344 21.5 1 98.5 139 ALA B CA 1
ATOM 3754 C C . ALA B 1 139 ? -10.922 14.43 21.328 1 98.5 139 ALA B C 1
ATOM 3756 O O . ALA B 1 139 ? -11.922 14.555 22.047 1 98.5 139 ALA B O 1
ATOM 3757 N N . VAL B 1 140 ? -10.828 13.516 20.391 1 97.5 140 VAL B N 1
ATOM 3758 C CA . VAL B 1 140 ? -11.914 12.578 20.109 1 97.5 140 VAL B CA 1
ATOM 3759 C C . VAL B 1 140 ? -12.18 11.703 21.328 1 97.5 140 VAL B C 1
ATOM 3761 O O . VAL B 1 140 ? -13.328 11.391 21.641 1 97.5 140 VAL B O 1
ATOM 3764 N N . GLN B 1 141 ? -11.156 11.328 21.984 1 96.31 141 GLN B N 1
ATOM 3765 C CA . GLN B 1 141 ? -11.273 10.445 23.141 1 96.31 141 GLN B CA 1
ATOM 3766 C C . GLN B 1 141 ? -11.82 11.195 24.344 1 96.31 141 GLN B C 1
ATOM 3768 O O . GLN B 1 141 ? -12.688 10.68 25.062 1 96.31 141 GLN B O 1
ATOM 3773 N N . ARG B 1 142 ? -11.352 12.375 24.562 1 96.81 142 ARG B N 1
ATOM 3774 C CA . ARG B 1 142 ? -11.695 13.133 25.766 1 96.81 142 ARG B CA 1
ATOM 3775 C C . ARG B 1 142 ? -13.039 13.836 25.594 1 96.81 142 ARG B C 1
ATOM 3777 O O . ARG B 1 142 ? -13.75 14.055 26.578 1 96.81 142 ARG B O 1
ATOM 3784 N N . PHE B 1 143 ? -13.391 14.227 24.406 1 96.81 143 PHE B N 1
ATOM 3785 C CA . PHE B 1 143 ? -14.578 15.023 24.125 1 96.81 143 PHE B CA 1
ATOM 3786 C C . PHE B 1 143 ? -15.359 14.43 22.953 1 96.81 143 PHE B C 1
ATOM 3788 O O . PHE B 1 143 ? -15.625 15.117 21.969 1 96.81 143 PHE B O 1
ATOM 3795 N N . PRO B 1 144 ? -15.852 13.25 23.062 1 95.75 144 PRO B N 1
ATOM 3796 C CA . PRO B 1 144 ? -16.469 12.547 21.938 1 95.75 144 PRO B CA 1
ATOM 3797 C C . PRO B 1 144 ? -17.734 13.242 21.438 1 95.75 144 PRO B C 1
ATOM 3799 O O . PRO B 1 144 ? -18.016 13.219 20.234 1 95.75 144 PRO B O 1
ATOM 3802 N N . GLU B 1 145 ? -18.484 13.891 22.281 1 95.75 145 GLU B N 1
ATOM 3803 C CA . GLU B 1 145 ? -19.703 14.562 21.844 1 95.75 145 GLU B CA 1
ATOM 3804 C C . GLU B 1 145 ? -19.391 15.789 21 1 95.75 145 GLU B C 1
ATOM 3806 O O . GLU B 1 145 ? -20.016 16 19.953 1 95.75 145 GLU B O 1
ATOM 3811 N N . GLU B 1 146 ? -18.438 16.547 21.422 1 96 146 GLU B N 1
ATOM 3812 C CA . GLU B 1 146 ? -18.047 17.75 20.688 1 96 146 GLU B CA 1
ATOM 3813 C C . GLU B 1 146 ? -17.453 17.391 19.328 1 96 146 GLU B C 1
ATOM 3815 O O . GLU B 1 146 ? -17.641 18.109 18.344 1 96 146 GLU B O 1
ATOM 3820 N N . MET B 1 147 ? -16.75 16.25 19.312 1 96.5 147 MET B N 1
ATOM 3821 C CA . MET B 1 147 ? -15.969 15.906 18.125 1 96.5 147 MET B CA 1
ATOM 3822 C C . MET B 1 147 ? -16.797 15.109 17.141 1 96.5 147 MET B C 1
ATOM 3824 O O . MET B 1 147 ? -16.375 14.883 16 1 96.5 147 MET B O 1
ATOM 3828 N N . ALA B 1 148 ? -17.984 14.773 17.438 1 93.38 148 ALA B N 1
ATOM 3829 C CA . ALA B 1 148 ? -18.797 13.836 16.672 1 93.38 148 ALA B CA 1
ATOM 3830 C C . ALA B 1 148 ? -19.141 14.414 15.305 1 93.38 148 ALA B C 1
ATOM 3832 O O . ALA B 1 148 ? -19.297 13.672 14.336 1 93.38 148 ALA B O 1
ATOM 3833 N N . ASN B 1 149 ? -19.188 15.711 15.219 1 91.06 149 ASN B N 1
ATOM 3834 C CA . ASN B 1 149 ? -19.625 16.297 13.953 1 91.06 149 ASN B CA 1
ATOM 3835 C C . ASN B 1 149 ? -18.484 17.047 13.273 1 91.06 149 ASN B C 1
ATOM 3837 O O . ASN B 1 149 ? -18.703 17.766 12.297 1 91.06 149 ASN B O 1
ATOM 3841 N N . VAL B 1 150 ? -17.328 16.953 13.805 1 96.12 150 VAL B N 1
ATOM 3842 C CA . VAL B 1 150 ? -16.156 17.609 13.227 1 96.12 150 VAL B CA 1
ATOM 3843 C C . VAL B 1 150 ? -15.695 16.844 11.992 1 96.12 150 VAL B C 1
ATOM 3845 O O . VAL B 1 150 ? -15.656 15.609 12 1 96.12 150 VAL B O 1
ATOM 3848 N N . LYS B 1 151 ? -15.453 17.562 10.922 1 96.75 151 LYS B N 1
ATOM 3849 C CA . LYS B 1 151 ? -14.867 16.969 9.719 1 96.75 151 LYS B CA 1
ATOM 3850 C C . LYS B 1 151 ? -13.344 17.047 9.766 1 96.75 151 LYS B C 1
ATOM 3852 O O . LYS B 1 151 ? -12.758 18.125 9.797 1 96.75 151 LYS B O 1
ATOM 3857 N N . ILE B 1 152 ? -12.766 15.898 9.781 1 98.12 152 ILE B N 1
ATOM 3858 C CA . ILE B 1 152 ? -11.312 15.82 9.852 1 98.12 152 ILE B CA 1
ATOM 3859 C C . ILE B 1 152 ? -10.742 15.406 8.5 1 98.12 152 ILE B C 1
ATOM 3861 O O . ILE B 1 152 ? -11.195 14.43 7.898 1 98.12 152 ILE B O 1
ATOM 3865 N N . ILE B 1 153 ? -9.766 16.156 8 1 97.75 153 ILE B N 1
ATOM 3866 C CA . ILE B 1 153 ? -9.086 15.812 6.754 1 97.75 153 ILE B CA 1
ATOM 3867 C C . ILE B 1 153 ? -7.582 15.758 6.988 1 97.75 153 ILE B C 1
ATOM 3869 O O . ILE B 1 153 ? -7.016 16.641 7.633 1 97.75 153 ILE B O 1
ATOM 3873 N N . MET B 1 154 ? -6.938 14.672 6.527 1 96.62 154 MET B N 1
ATOM 3874 C CA . MET B 1 154 ? -5.504 14.484 6.711 1 96.62 154 MET B CA 1
ATOM 3875 C C . MET B 1 154 ? -4.895 13.742 5.523 1 96.62 154 MET B C 1
ATOM 3877 O O . MET B 1 154 ? -5.613 13.102 4.754 1 96.62 154 MET B O 1
ATOM 3881 N N . MET B 1 155 ? -3.627 13.891 5.418 1 92.12 155 MET B N 1
ATOM 3882 C CA . MET B 1 155 ? -2.82 13.016 4.574 1 92.12 155 MET B CA 1
ATOM 3883 C C . MET B 1 155 ? -2.135 11.938 5.406 1 92.12 155 MET B C 1
ATOM 3885 O O . MET B 1 155 ? -1.243 12.234 6.203 1 92.12 155 MET B O 1
ATOM 3889 N N . VAL B 1 156 ? -2.51 10.688 5.188 1 88.5 156 VAL B N 1
ATOM 3890 C CA . VAL B 1 156 ? -2.021 9.594 6.016 1 88.5 156 VAL B CA 1
ATOM 3891 C C . VAL B 1 156 ? -1.163 8.656 5.172 1 88.5 156 VAL B C 1
ATOM 3893 O O . VAL B 1 156 ? -0.364 7.883 5.707 1 88.5 156 VAL B O 1
ATOM 3896 N N . ASN B 1 157 ? -1.372 8.711 3.896 1 77.5 157 ASN B N 1
ATOM 3897 C CA . ASN B 1 157 ? -0.608 7.855 2.996 1 77.5 157 ASN B CA 1
ATOM 3898 C C . ASN B 1 157 ? 0.329 8.664 2.109 1 77.5 157 ASN B C 1
ATOM 3900 O O . ASN B 1 157 ? 0.173 9.883 1.984 1 77.5 157 ASN B O 1
ATOM 3904 N N . LEU B 1 158 ? 1.336 7.902 1.618 1 67.12 158 LEU B N 1
ATOM 3905 C CA . LEU B 1 158 ? 2.242 8.508 0.65 1 67.12 158 LEU B CA 1
ATOM 3906 C C . LEU B 1 158 ? 1.67 8.422 -0.761 1 67.12 158 LEU B C 1
ATOM 3908 O O . LEU B 1 158 ? 0.886 7.516 -1.062 1 67.12 158 LEU B O 1
ATOM 3912 N N . PRO B 1 159 ? 2.01 9.484 -1.551 1 58.66 159 PRO B N 1
ATOM 3913 C CA . PRO B 1 159 ? 1.693 9.336 -2.973 1 58.66 159 PRO B CA 1
ATOM 3914 C C . PRO B 1 159 ? 2.303 8.078 -3.582 1 58.66 159 PRO B C 1
ATOM 3916 O O . PRO B 1 159 ? 3.326 7.586 -3.102 1 58.66 159 PRO B O 1
ATOM 3919 N N . THR B 1 160 ? 1.486 7.32 -4.355 1 59.66 160 THR B N 1
ATOM 3920 C CA . THR B 1 160 ? 1.966 6.152 -5.086 1 59.66 160 THR B CA 1
ATOM 3921 C C . THR B 1 160 ? 2.701 6.57 -6.355 1 59.66 160 THR B C 1
ATOM 3923 O O . THR B 1 160 ? 2.117 7.203 -7.238 1 59.66 160 THR B O 1
ATOM 3926 N N . GLN B 1 161 ? 3.787 7.312 -6.242 1 50.97 161 GLN B N 1
ATOM 3927 C CA . GLN B 1 161 ? 4.34 7.773 -7.508 1 50.97 161 GLN B CA 1
ATOM 3928 C C . GLN B 1 161 ? 4.414 6.637 -8.523 1 50.97 161 GLN B C 1
ATOM 3930 O O . GLN B 1 161 ? 4.965 5.574 -8.234 1 50.97 161 GLN B O 1
ATOM 3935 N N . LYS B 1 162 ? 3.457 6.637 -9.469 1 45.44 162 LYS B N 1
ATOM 3936 C CA . LYS B 1 162 ? 3.711 5.727 -10.578 1 45.44 162 LYS B CA 1
ATOM 3937 C C . LYS B 1 162 ? 5.207 5.613 -10.867 1 45.44 162 LYS B C 1
ATOM 3939 O O . LYS B 1 162 ? 5.691 4.547 -11.242 1 45.44 162 LYS B O 1
ATOM 3944 N N . MET B 1 163 ? 5.77 6.77 -10.984 1 38.56 163 MET B N 1
ATOM 3945 C CA . MET B 1 163 ? 7.164 6.801 -11.414 1 38.56 163 MET B CA 1
ATOM 3946 C C . MET B 1 163 ? 8.078 6.223 -10.344 1 38.56 163 MET B C 1
ATOM 3948 O O . MET B 1 163 ? 9.211 5.836 -10.633 1 38.56 163 MET B O 1
ATOM 3952 N N . ARG B 1 164 ? 7.793 6.645 -9.203 1 39.91 164 ARG B N 1
ATOM 3953 C CA . ARG B 1 164 ? 8.836 6.219 -8.273 1 39.91 164 ARG B CA 1
ATOM 3954 C C . ARG B 1 164 ? 8.617 4.777 -7.824 1 39.91 164 ARG B C 1
ATOM 3956 O O . ARG B 1 164 ? 9.398 4.238 -7.043 1 39.91 164 ARG B O 1
ATOM 3963 N N . GLY B 1 165 ? 7.895 4.066 -8.742 1 35.97 165 GLY B N 1
ATOM 3964 C CA . GLY B 1 165 ? 7.789 2.623 -8.578 1 35.97 165 GLY B CA 1
ATOM 3965 C C . GLY B 1 165 ? 7.5 2.199 -7.156 1 35.97 165 GLY B C 1
ATOM 3966 O O . GLY B 1 165 ? 7.828 1.079 -6.754 1 35.97 165 GLY B O 1
ATOM 3967 N N . ALA B 1 166 ? 7.426 3.205 -6.219 1 41.97 166 ALA B N 1
ATOM 3968 C CA . ALA B 1 166 ? 7.418 2.816 -4.812 1 41.97 166 ALA B CA 1
ATOM 3969 C C . ALA B 1 166 ? 6.059 2.25 -4.406 1 41.97 166 ALA B C 1
ATOM 3971 O O . ALA B 1 166 ? 5.023 2.871 -4.652 1 41.97 166 ALA B O 1
ATOM 3972 N N . ILE B 1 167 ? 6.027 0.899 -4.484 1 43.78 167 ILE B N 1
ATOM 3973 C CA . ILE B 1 167 ? 4.926 0.285 -3.752 1 43.78 167 ILE B CA 1
ATOM 3974 C C . ILE B 1 167 ? 4.797 0.928 -2.373 1 43.78 167 ILE B C 1
ATOM 3976 O O . ILE B 1 167 ? 5.805 1.207 -1.717 1 43.78 167 ILE B O 1
ATOM 3980 N N . GLN B 1 168 ? 3.791 1.206 -1.736 1 56.56 168 GLN B N 1
ATOM 3981 C CA . GLN B 1 168 ? 2.934 1.629 -0.633 1 56.56 168 GLN B CA 1
ATOM 3982 C C . GLN B 1 168 ? 3.754 1.918 0.621 1 56.56 168 GLN B C 1
ATOM 3984 O O . GLN B 1 168 ? 4.871 1.418 0.767 1 56.56 168 GLN B O 1
ATOM 3989 N N . GLY B 1 169 ? 3.557 2.934 1.245 1 64.94 169 GLY B N 1
ATOM 3990 C CA . GLY B 1 169 ? 4.09 3.242 2.562 1 64.94 169 GLY B CA 1
ATOM 3991 C C . GLY B 1 169 ? 3.262 4.266 3.316 1 64.94 169 GLY B C 1
ATOM 3992 O O . GLY B 1 169 ? 2.389 4.914 2.736 1 64.94 169 GLY B O 1
ATOM 3993 N N . ALA B 1 170 ? 3.469 4.25 4.539 1 77.81 170 ALA B N 1
ATOM 3994 C CA . ALA B 1 170 ? 2.783 5.195 5.418 1 77.81 170 ALA B CA 1
ATOM 3995 C C . ALA B 1 170 ? 3.242 6.625 5.156 1 77.81 170 ALA B C 1
ATOM 3997 O O . ALA B 1 170 ? 4.422 6.863 4.883 1 77.81 170 ALA B O 1
ATOM 3998 N N . GLY B 1 171 ? 2.32 7.523 5.117 1 88.62 171 GLY B N 1
ATOM 3999 C CA . GLY B 1 171 ? 2.701 8.922 5.227 1 88.62 171 GLY B CA 1
ATOM 4000 C C . GLY B 1 171 ? 3.342 9.266 6.559 1 88.62 171 GLY B C 1
ATOM 4001 O O . GLY B 1 171 ? 3.16 8.547 7.543 1 88.62 171 GLY B O 1
ATOM 4002 N N . PHE B 1 172 ? 4.055 10.328 6.551 1 90.94 172 PHE B N 1
ATOM 4003 C CA . PHE B 1 172 ? 4.82 10.734 7.723 1 90.94 172 PHE B CA 1
ATOM 4004 C C . PHE B 1 172 ? 3.934 10.766 8.961 1 90.94 172 PHE B C 1
ATOM 4006 O O . PHE B 1 172 ? 4.305 10.234 10.008 1 90.94 172 PHE B O 1
ATOM 4013 N N . ASN B 1 173 ? 2.768 11.391 8.891 1 95.38 173 ASN B N 1
ATOM 4014 C CA . ASN B 1 173 ? 1.895 11.586 10.047 1 95.38 173 ASN B CA 1
ATOM 4015 C C . ASN B 1 173 ? 1.423 10.25 10.625 1 95.38 173 ASN B C 1
ATOM 4017 O O . ASN B 1 173 ? 1.413 10.062 11.836 1 95.38 173 ASN B O 1
ATOM 4021 N N . ALA B 1 174 ? 1.058 9.359 9.766 1 94.94 174 ALA B N 1
ATOM 4022 C CA . ALA B 1 174 ? 0.638 8.023 10.203 1 94.94 174 ALA B CA 1
ATOM 4023 C C . ALA B 1 174 ? 1.828 7.211 10.695 1 94.94 174 ALA B C 1
ATOM 4025 O O . ALA B 1 174 ? 1.695 6.406 11.625 1 94.94 174 ALA B O 1
ATOM 4026 N N . TYR B 1 175 ? 2.918 7.418 10.055 1 93.19 175 TYR B N 1
ATOM 4027 C CA . TYR B 1 175 ? 4.137 6.719 10.445 1 93.19 175 TYR B CA 1
ATOM 4028 C C . TYR B 1 175 ? 4.562 7.113 11.859 1 93.19 175 TYR B C 1
ATOM 4030 O O . TYR B 1 175 ? 5.031 6.273 12.625 1 93.19 175 TYR B O 1
ATOM 4038 N N . VAL B 1 176 ? 4.367 8.336 12.195 1 94.94 176 VAL B N 1
ATOM 4039 C CA . VAL B 1 176 ? 4.789 8.883 13.484 1 94.94 176 VAL B CA 1
ATOM 4040 C C . VAL B 1 176 ? 3.84 8.422 14.586 1 94.94 176 VAL B C 1
ATOM 4042 O O . VAL B 1 176 ? 4.277 8.016 15.664 1 94.94 176 VAL B O 1
ATOM 4045 N N . ASP B 1 177 ? 2.578 8.461 14.297 1 97.12 177 ASP B N 1
ATOM 4046 C CA . ASP B 1 177 ? 1.625 8.102 15.344 1 97.12 177 ASP B CA 1
ATOM 4047 C C . ASP B 1 177 ? 0.453 7.309 14.773 1 97.12 177 ASP B C 1
ATOM 4049 O O . ASP B 1 177 ? -0.68 7.797 14.742 1 97.12 177 ASP B O 1
ATOM 4053 N N . PRO B 1 178 ? 0.705 6.023 14.438 1 97 178 PRO B N 1
ATOM 4054 C CA . PRO B 1 178 ? -0.377 5.195 13.898 1 97 178 PRO B CA 1
ATOM 4055 C C . PRO B 1 178 ? -1.496 4.957 14.906 1 97 178 PRO B C 1
ATOM 4057 O O . PRO B 1 178 ? -2.656 4.789 14.523 1 97 178 PRO B O 1
ATOM 4060 N N . HIS B 1 179 ? -1.204 5.012 16.172 1 98.12 179 HIS B N 1
ATOM 4061 C CA . HIS B 1 179 ? -2.207 4.781 17.203 1 98.12 179 HIS B CA 1
ATOM 4062 C C . HIS B 1 179 ? -3.236 5.906 17.234 1 98.12 179 HIS B C 1
ATOM 4064 O O . HIS B 1 179 ? -4.414 5.668 17.516 1 98.12 179 HIS B O 1
ATOM 4070 N N . ALA B 1 180 ? -2.762 7.09 16.969 1 98.44 180 ALA B N 1
ATOM 4071 C CA . ALA B 1 180 ? -3.693 8.211 16.891 1 98.44 180 ALA B CA 1
ATOM 4072 C C . ALA B 1 180 ? -4.691 8.016 15.75 1 98.44 180 ALA B C 1
ATOM 4074 O O . ALA B 1 180 ? -5.887 8.266 15.914 1 98.44 180 ALA B O 1
ATOM 4075 N N . ILE B 1 181 ? -4.227 7.594 14.609 1 97.56 181 ILE B N 1
ATOM 4076 C CA . ILE B 1 181 ? -5.094 7.328 13.469 1 97.56 181 ILE B CA 1
ATOM 4077 C C . ILE B 1 181 ? -6.051 6.184 13.805 1 97.56 181 ILE B C 1
ATOM 4079 O O . ILE B 1 181 ? -7.223 6.215 13.422 1 97.56 181 ILE B O 1
ATOM 4083 N N . ASP B 1 182 ? -5.527 5.188 14.477 1 97.62 182 ASP B N 1
ATOM 4084 C CA . ASP B 1 182 ? -6.367 4.074 14.898 1 97.62 182 ASP B CA 1
ATOM 4085 C C . ASP B 1 182 ? -7.531 4.559 15.758 1 97.62 182 ASP B C 1
ATOM 4087 O O . ASP B 1 182 ? -8.648 4.059 15.633 1 97.62 182 ASP B O 1
ATOM 4091 N N . VAL B 1 183 ? -7.273 5.492 16.625 1 97.81 183 VAL B N 1
ATOM 4092 C CA . VAL B 1 183 ? -8.32 6.094 17.438 1 97.81 183 VAL B CA 1
ATOM 4093 C C . VAL B 1 183 ? -9.375 6.738 16.547 1 97.81 183 VAL B C 1
ATOM 4095 O O . VAL B 1 183 ? -10.578 6.559 16.75 1 97.81 183 VAL B O 1
ATOM 4098 N N . LEU B 1 184 ? -8.992 7.48 15.555 1 97.56 184 LEU B N 1
ATOM 4099 C CA . LEU B 1 184 ? -9.93 8.148 14.656 1 97.56 184 LEU B CA 1
ATOM 4100 C C . LEU B 1 184 ? -10.766 7.129 13.891 1 97.56 184 LEU B C 1
ATOM 4102 O O . LEU B 1 184 ? -11.953 7.355 13.648 1 97.56 184 LEU B O 1
ATOM 4106 N N . LEU B 1 185 ? -10.156 6.012 13.484 1 96.25 185 LEU B N 1
ATOM 4107 C CA . LEU B 1 185 ? -10.852 4.973 12.734 1 96.25 185 LEU B CA 1
ATOM 4108 C C . LEU B 1 185 ? -11.898 4.281 13.602 1 96.25 185 LEU B C 1
ATOM 4110 O O . LEU B 1 185 ? -12.875 3.732 13.086 1 96.25 185 LEU B O 1
ATOM 4114 N N . ASN B 1 186 ? -11.68 4.328 14.859 1 94.94 186 ASN B N 1
ATOM 4115 C CA . ASN B 1 186 ? -12.539 3.551 15.75 1 94.94 186 ASN B CA 1
ATOM 4116 C C . ASN B 1 186 ? -13.516 4.445 16.5 1 94.94 186 ASN B C 1
ATOM 4118 O O . ASN B 1 186 ? -14.18 3.996 17.438 1 94.94 186 ASN B O 1
ATOM 4122 N N . HIS B 1 187 ? -13.523 5.625 16.078 1 88.38 187 HIS B N 1
ATOM 4123 C CA . HIS B 1 187 ? -14.469 6.547 16.688 1 88.38 187 HIS B CA 1
ATOM 4124 C C . HIS B 1 187 ? -15.398 7.16 15.656 1 88.38 187 HIS B C 1
ATOM 4126 O O . HIS B 1 187 ? -15.133 7.086 14.453 1 88.38 187 HIS B O 1
ATOM 4132 N N . GLY B 1 188 ? -16.578 7.598 16.094 1 78.88 188 GLY B N 1
ATOM 4133 C CA . GLY B 1 188 ? -17.609 8.117 15.227 1 78.88 188 GLY B CA 1
ATOM 4134 C C . GLY B 1 188 ? -17.312 9.516 14.711 1 78.88 188 GLY B C 1
ATOM 4135 O O . GLY B 1 188 ? -18.203 10.375 14.695 1 78.88 188 GLY B O 1
ATOM 4136 N N . CYS B 1 189 ? -16.141 9.867 14.227 1 85.06 189 CYS B N 1
ATOM 4137 C CA . CYS B 1 189 ? -15.867 11.156 13.594 1 85.06 189 CYS B CA 1
ATOM 4138 C C . CYS B 1 189 ? -15.859 11.023 12.078 1 85.06 189 CYS B C 1
ATOM 4140 O O . CYS B 1 189 ? -15.828 9.914 11.539 1 85.06 189 CYS B O 1
ATOM 4142 N N . ASP B 1 190 ? -16.062 12.133 11.398 1 94.62 190 ASP B N 1
ATOM 4143 C CA . ASP B 1 190 ? -15.984 12.195 9.945 1 94.62 190 ASP B CA 1
ATOM 4144 C C . ASP B 1 190 ? -14.539 12.367 9.477 1 94.62 190 ASP B C 1
ATOM 4146 O O . ASP B 1 190 ? -14.047 13.492 9.383 1 94.62 190 ASP B O 1
ATOM 4150 N N . PHE B 1 191 ? -13.906 11.242 9.242 1 96.81 191 PHE B N 1
ATOM 4151 C CA . PHE B 1 191 ? -12.477 11.203 8.969 1 96.81 191 PHE B CA 1
ATOM 4152 C C . PHE B 1 191 ? -12.211 10.93 7.488 1 96.81 191 PHE B C 1
ATOM 4154 O O . PHE B 1 191 ? -12.578 9.875 6.973 1 96.81 191 PHE B O 1
ATOM 4161 N N . THR B 1 192 ? -11.555 11.891 6.809 1 96.5 192 THR B N 1
ATOM 4162 C CA . THR B 1 192 ? -11.266 11.82 5.383 1 96.5 192 THR B CA 1
ATOM 4163 C C . THR B 1 192 ? -9.766 11.859 5.133 1 96.5 192 THR B C 1
ATOM 4165 O O . THR B 1 192 ? -9.047 12.656 5.742 1 96.5 192 THR B O 1
ATOM 4168 N N . ILE B 1 193 ? -9.305 10.969 4.242 1 94.5 193 ILE B N 1
ATOM 4169 C CA . ILE B 1 193 ? -7.902 11 3.85 1 94.5 193 ILE B CA 1
ATOM 4170 C C . ILE B 1 193 ? -7.793 11.094 2.33 1 94.5 193 ILE B C 1
ATOM 4172 O O . ILE B 1 193 ? -8.781 10.906 1.618 1 94.5 193 ILE B O 1
ATOM 4176 N N . LEU B 1 194 ? -6.594 11.469 1.885 1 91.81 194 LEU B N 1
ATOM 4177 C CA . LEU B 1 194 ? -6.293 11.406 0.458 1 91.81 194 LEU B CA 1
ATOM 4178 C C . LEU B 1 194 ? -6.023 9.969 0.026 1 91.81 194 LEU B C 1
ATOM 4180 O O . LEU B 1 194 ? -5.328 9.227 0.724 1 91.81 194 LEU B O 1
ATOM 4184 N N . GLY B 1 195 ? -6.605 9.625 -1.1 1 86.44 195 GLY B N 1
ATOM 4185 C CA . GLY B 1 195 ? -6.379 8.297 -1.646 1 86.44 195 GLY B CA 1
ATOM 4186 C C . GLY B 1 195 ? -5.02 8.148 -2.301 1 86.44 195 GLY B C 1
ATOM 4187 O O . GLY B 1 195 ? -4.324 9.141 -2.537 1 86.44 195 GLY B O 1
ATOM 4188 N N . PRO B 1 196 ? -4.652 6.902 -2.527 1 78.25 196 PRO B N 1
ATOM 4189 C CA . PRO B 1 196 ? -3.354 6.648 -3.154 1 78.25 196 PRO B CA 1
ATOM 4190 C C . PRO B 1 196 ? -3.232 7.281 -4.539 1 78.25 196 PRO B C 1
ATOM 4192 O O . PRO B 1 196 ? -4.152 7.168 -5.355 1 78.25 196 PRO B O 1
ATOM 4195 N N . GLY B 1 197 ? -2.15 8 -4.719 1 77.56 197 GLY B N 1
ATOM 4196 C CA . GLY B 1 197 ? -1.791 8.508 -6.035 1 77.56 197 GLY B CA 1
ATOM 4197 C C . GLY B 1 197 ? -2.559 9.758 -6.422 1 77.56 197 GLY B C 1
ATOM 4198 O O . GLY B 1 197 ? -2.338 10.32 -7.5 1 77.56 197 GLY B O 1
ATOM 4199 N N . VAL B 1 198 ? -3.447 10.211 -5.594 1 85.88 198 VAL B N 1
ATOM 4200 C CA . VAL B 1 198 ? -4.363 11.289 -5.945 1 85.88 198 VAL B CA 1
ATOM 4201 C C . VAL B 1 198 ? -3.576 12.578 -6.195 1 85.88 198 VAL B C 1
ATOM 4203 O O . VAL B 1 198 ? -3.969 13.398 -7.023 1 85.88 198 VAL B O 1
ATOM 4206 N N . ILE B 1 199 ? -2.402 12.68 -5.555 1 89.06 199 ILE B N 1
ATOM 4207 C CA . ILE B 1 199 ? -1.717 13.961 -5.66 1 89.06 199 ILE B CA 1
ATOM 4208 C C . ILE B 1 199 ? -0.35 13.766 -6.312 1 89.06 199 ILE B C 1
ATOM 4210 O O . ILE B 1 199 ? 0.507 14.648 -6.254 1 89.06 199 ILE B O 1
ATOM 4214 N N . ASP B 1 200 ? -0.147 12.625 -6.934 1 86.12 200 ASP B N 1
ATOM 4215 C CA . ASP B 1 200 ? 1.16 12.258 -7.469 1 86.12 200 ASP B CA 1
ATOM 4216 C C . ASP B 1 200 ? 1.632 13.273 -8.508 1 86.12 200 ASP B C 1
ATOM 4218 O O . ASP B 1 200 ? 2.828 13.547 -8.617 1 86.12 200 ASP B O 1
ATOM 4222 N N . GLU B 1 201 ? 0.684 13.828 -9.234 1 89.62 201 GLU B N 1
ATOM 4223 C CA . GLU B 1 201 ? 1.049 14.711 -10.336 1 89.62 201 GLU B CA 1
ATOM 4224 C C . GLU B 1 201 ? 1.087 16.172 -9.898 1 89.62 201 GLU B C 1
ATOM 4226 O O . GLU B 1 201 ? 1.414 17.047 -10.688 1 89.62 201 GLU B O 1
ATOM 4231 N N . ILE B 1 202 ? 0.749 16.375 -8.672 1 94.56 202 ILE B N 1
ATOM 4232 C CA . ILE B 1 202 ? 0.738 17.734 -8.156 1 94.56 202 ILE B CA 1
ATOM 4233 C C . ILE B 1 202 ? 2.104 18.078 -7.562 1 94.56 202 ILE B C 1
ATOM 4235 O O . ILE B 1 202 ? 2.264 18.109 -6.34 1 94.56 202 ILE B O 1
ATOM 4239 N N . ASN B 1 203 ? 3.027 18.312 -8.453 1 93.06 203 ASN B N 1
ATOM 4240 C CA . ASN B 1 203 ? 4.395 18.609 -8.039 1 93.06 203 ASN B CA 1
ATOM 4241 C C . ASN B 1 203 ? 4.914 19.875 -8.719 1 93.06 203 ASN B C 1
ATOM 4243 O O . ASN B 1 203 ? 4.281 20.391 -9.641 1 93.06 203 ASN B O 1
ATOM 4247 N N . VAL B 1 204 ? 5.977 20.391 -8.164 1 93.94 204 VAL B N 1
ATOM 4248 C CA . VAL B 1 204 ? 6.625 21.578 -8.734 1 93.94 204 VAL B CA 1
ATOM 4249 C C . VAL B 1 204 ? 8.086 21.25 -9.062 1 93.94 204 VAL B C 1
ATOM 4251 O O . VAL B 1 204 ? 8.68 20.359 -8.453 1 93.94 204 VAL B O 1
ATOM 4254 N N . ASP B 1 205 ? 8.539 21.938 -10.055 1 93.31 205 ASP B N 1
ATOM 4255 C CA . ASP B 1 205 ? 9.984 22 -10.227 1 93.31 205 ASP B CA 1
ATOM 4256 C C . ASP B 1 205 ? 10.617 22.969 -9.219 1 93.31 205 ASP B C 1
ATOM 4258 O O . ASP B 1 205 ? 10.312 24.156 -9.211 1 93.31 205 ASP B O 1
ATOM 4262 N N . PRO B 1 206 ? 11.492 22.422 -8.398 1 93.56 206 PRO B N 1
ATOM 4263 C CA . PRO B 1 206 ? 12.047 23.25 -7.332 1 93.56 206 PRO B CA 1
ATOM 4264 C C . PRO B 1 206 ? 12.695 24.531 -7.855 1 93.56 206 PRO B C 1
ATOM 4266 O O . PRO B 1 206 ? 12.523 25.594 -7.262 1 93.56 206 PRO B O 1
ATOM 4269 N N . PHE B 1 207 ? 13.414 24.453 -8.898 1 92.5 207 PHE B N 1
ATOM 4270 C CA . PHE B 1 207 ? 14.109 25.609 -9.438 1 92.5 207 PHE B CA 1
ATOM 4271 C C . PHE B 1 207 ? 13.117 26.656 -9.945 1 92.5 207 PHE B C 1
ATOM 4273 O O . PHE B 1 207 ? 13.234 27.828 -9.625 1 92.5 207 PHE B O 1
ATOM 4280 N N . ASP B 1 208 ? 12.156 26.219 -10.695 1 94.06 208 ASP B N 1
ATOM 4281 C CA . ASP B 1 208 ? 11.148 27.125 -11.227 1 94.06 208 ASP B CA 1
ATOM 4282 C C . ASP B 1 208 ? 10.312 27.734 -10.102 1 94.06 208 ASP B C 1
ATOM 4284 O O . ASP B 1 208 ? 9.961 28.906 -10.148 1 94.06 208 ASP B O 1
ATOM 4288 N N . TYR B 1 209 ? 10.023 26.969 -9.164 1 94.88 209 TYR B N 1
ATOM 4289 C CA . TYR B 1 209 ? 9.203 27.438 -8.047 1 94.88 209 TYR B CA 1
ATOM 4290 C C . TYR B 1 209 ? 9.93 28.516 -7.254 1 94.88 209 TYR B C 1
ATOM 4292 O O . TYR B 1 209 ? 9.344 29.562 -6.945 1 94.88 209 TYR B O 1
ATOM 4300 N N . ILE B 1 210 ? 11.188 28.328 -6.961 1 94.19 210 ILE B N 1
ATOM 4301 C CA . ILE B 1 210 ? 12 29.297 -6.234 1 94.19 210 ILE B CA 1
ATOM 4302 C C . ILE B 1 210 ? 12.117 30.578 -7.043 1 94.19 210 ILE B C 1
ATOM 4304 O O . ILE B 1 210 ? 11.977 31.688 -6.496 1 94.19 210 ILE B O 1
ATOM 4308 N N . LYS B 1 211 ? 12.336 30.406 -8.289 1 94.25 211 LYS B N 1
ATOM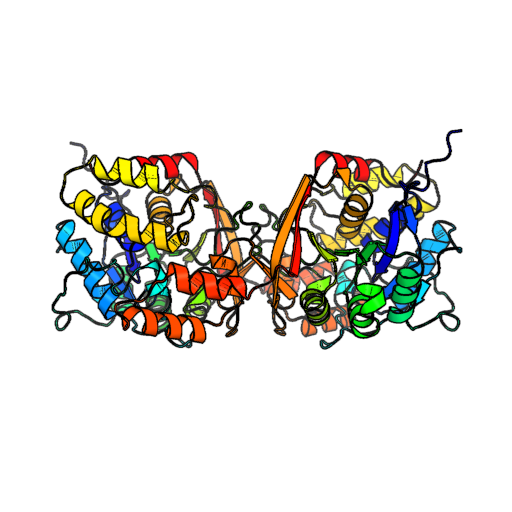 4309 C CA . LYS B 1 211 ? 12.461 31.562 -9.164 1 94.25 211 LYS B CA 1
ATOM 4310 C C . LYS B 1 211 ? 11.188 32.406 -9.141 1 94.25 211 LYS B C 1
ATOM 4312 O O . LYS B 1 211 ? 11.258 33.625 -9.102 1 94.25 211 LYS B O 1
ATOM 4317 N N . ASN B 1 212 ? 10.094 31.781 -9.18 1 93.94 212 ASN B N 1
ATOM 4318 C CA . ASN B 1 212 ? 8.82 32.469 -9.18 1 93.94 212 ASN B CA 1
ATOM 4319 C C . ASN B 1 212 ? 8.578 33.188 -7.859 1 93.94 212 ASN B C 1
ATOM 4321 O O . ASN B 1 212 ? 8.07 34.312 -7.848 1 93.94 212 ASN B O 1
ATOM 4325 N N . ILE B 1 213 ? 8.922 32.562 -6.762 1 93.69 213 ILE B N 1
ATOM 4326 C CA . ILE B 1 213 ? 8.766 33.188 -5.445 1 93.69 213 ILE B CA 1
ATOM 4327 C C . ILE B 1 213 ? 9.719 34.375 -5.312 1 93.69 213 ILE B C 1
ATOM 4329 O O . ILE B 1 213 ? 9.359 35.406 -4.746 1 93.69 213 ILE B O 1
ATOM 4333 N N . ALA B 1 214 ? 10.875 34.25 -5.84 1 92.81 214 ALA B N 1
ATOM 4334 C CA . ALA B 1 214 ? 11.93 35.25 -5.723 1 92.81 214 ALA B CA 1
ATOM 4335 C C . ALA B 1 214 ? 11.539 36.531 -6.438 1 92.81 214 ALA B C 1
ATOM 4337 O O . ALA B 1 214 ? 12.094 37.594 -6.152 1 92.81 214 ALA B O 1
ATOM 4338 N N . LYS B 1 215 ? 10.617 36.469 -7.316 1 93.12 215 LYS B N 1
ATOM 4339 C CA . LYS B 1 215 ? 10.164 37.656 -8.047 1 93.12 215 LYS B CA 1
ATOM 4340 C C . LYS B 1 215 ? 9.367 38.594 -7.133 1 93.12 215 LYS B C 1
ATOM 4342 O O . LYS B 1 215 ? 9.203 39.781 -7.441 1 93.12 215 LYS B O 1
ATOM 4347 N N . LYS B 1 216 ? 8.914 38.094 -6.121 1 91 216 LYS B N 1
ATOM 4348 C CA . LYS B 1 216 ? 8.102 38.844 -5.184 1 91 216 LYS B CA 1
ATOM 4349 C C . LYS B 1 216 ? 8.953 39.406 -4.039 1 91 216 LYS B C 1
ATOM 4351 O O . LYS B 1 216 ? 9.75 38.656 -3.447 1 91 216 LYS B O 1
ATOM 4356 N N . THR B 1 217 ? 8.75 40.656 -3.76 1 90.5 217 THR B N 1
ATOM 4357 C CA . THR B 1 217 ? 9.68 41.281 -2.836 1 90.5 217 THR B CA 1
ATOM 4358 C C . THR B 1 217 ? 9 41.594 -1.503 1 90.5 217 THR B C 1
ATOM 4360 O O . THR B 1 217 ? 9.625 42.125 -0.592 1 90.5 217 THR B O 1
ATOM 4363 N N . ASP B 1 218 ? 7.754 41.25 -1.365 1 93.06 218 ASP B N 1
ATOM 4364 C CA . ASP B 1 218 ? 7.066 41.469 -0.098 1 93.06 218 ASP B CA 1
ATOM 4365 C C . ASP B 1 218 ? 7.621 40.562 1.002 1 93.06 218 ASP B C 1
ATOM 4367 O O . ASP B 1 218 ? 8.273 39.562 0.717 1 93.06 218 ASP B O 1
ATOM 4371 N N . PRO B 1 219 ? 7.402 40.906 2.256 1 93.5 219 PRO B N 1
ATOM 4372 C CA . PRO B 1 219 ? 8.023 40.219 3.389 1 93.5 219 PRO B CA 1
ATOM 4373 C C . PRO B 1 219 ? 7.633 38.719 3.461 1 93.5 219 PRO B C 1
ATOM 4375 O O . PRO B 1 219 ? 8.453 37.906 3.844 1 93.5 219 PRO B O 1
ATOM 4378 N N . VAL B 1 220 ? 6.441 38.438 3.182 1 95.81 220 VAL B N 1
ATOM 4379 C CA . VAL B 1 220 ? 5.965 37.062 3.27 1 95.81 220 VAL B CA 1
ATOM 4380 C C . VAL B 1 220 ? 6.738 36.188 2.285 1 95.81 220 VAL B C 1
ATOM 4382 O O . VAL B 1 220 ? 7.273 35.125 2.662 1 95.81 220 VAL B O 1
ATOM 4385 N N . ASN B 1 221 ? 6.852 36.562 1.037 1 95.69 221 ASN B N 1
ATOM 4386 C CA . ASN B 1 221 ? 7.566 35.781 0.019 1 95.69 221 ASN B CA 1
ATOM 4387 C C . ASN B 1 221 ? 9.062 35.719 0.31 1 95.69 221 ASN B C 1
ATOM 4389 O O . ASN B 1 221 ? 9.711 34.719 0.033 1 95.69 221 ASN B O 1
ATOM 4393 N N . GLN B 1 222 ? 9.562 36.812 0.828 1 95.12 222 GLN B N 1
ATOM 4394 C CA . GLN B 1 222 ? 10.969 36.812 1.219 1 95.12 222 GLN B CA 1
ATOM 4395 C C . GLN B 1 222 ? 11.211 35.812 2.35 1 95.12 222 GLN B C 1
ATOM 4397 O O . GLN B 1 222 ? 12.234 35.125 2.373 1 95.12 222 GLN B O 1
ATOM 4402 N N . PHE B 1 223 ? 10.352 35.75 3.303 1 96.12 223 PHE B N 1
ATOM 4403 C CA . PHE B 1 223 ? 10.406 34.781 4.371 1 96.12 223 PHE B CA 1
ATOM 4404 C C . PHE B 1 223 ? 10.367 33.375 3.799 1 96.12 223 PHE B C 1
ATOM 4406 O O . PHE B 1 223 ? 11.188 32.5 4.16 1 96.12 223 PHE B O 1
ATOM 4413 N N . ILE B 1 224 ? 9.477 33.094 2.865 1 96.75 224 ILE B N 1
ATOM 4414 C CA . ILE B 1 224 ? 9.328 31.781 2.232 1 96.75 224 ILE B CA 1
ATOM 4415 C C . ILE B 1 224 ? 10.609 31.406 1.495 1 96.75 224 ILE B C 1
ATOM 4417 O O . ILE B 1 224 ? 11.102 30.281 1.614 1 96.75 224 ILE B O 1
ATOM 4421 N N . LEU B 1 225 ? 11.156 32.312 0.792 1 95.06 225 LEU B N 1
ATOM 4422 C CA . LEU B 1 225 ? 12.359 32.094 -0.004 1 95.06 225 LEU B CA 1
ATOM 4423 C C . LEU B 1 225 ? 13.523 31.641 0.878 1 95.06 225 LEU B C 1
ATOM 4425 O O . LEU B 1 225 ? 14.359 30.844 0.454 1 95.06 225 LEU B O 1
ATOM 4429 N N . SER B 1 226 ? 13.547 32.094 2.064 1 94.69 226 SER B N 1
ATOM 4430 C CA . SER B 1 226 ? 14.68 31.891 2.969 1 94.69 226 SER B CA 1
ATOM 4431 C C . SER B 1 226 ? 14.867 30.422 3.314 1 94.69 226 SER B C 1
ATOM 4433 O O . SER B 1 226 ? 15.984 29.984 3.58 1 94.69 226 SER B O 1
ATOM 4435 N N . PHE B 1 227 ? 13.773 29.672 3.326 1 94.75 227 PHE B N 1
ATOM 4436 C CA . PHE B 1 227 ? 13.938 28.297 3.771 1 94.75 227 PHE B CA 1
ATOM 4437 C C . PHE B 1 227 ? 13.586 27.328 2.65 1 94.75 227 PHE B C 1
ATOM 4439 O O . PHE B 1 227 ? 13.75 26.109 2.803 1 94.75 227 PHE B O 1
ATOM 4446 N N . LEU B 1 228 ? 13.18 27.766 1.51 1 93.88 228 LEU B N 1
ATOM 4447 C CA . LEU B 1 228 ? 12.703 26.875 0.458 1 93.88 228 LEU B CA 1
ATOM 4448 C C . LEU B 1 228 ? 13.852 26.094 -0.152 1 93.88 228 LEU B C 1
ATOM 4450 O O . LEU B 1 228 ? 13.719 24.891 -0.418 1 93.88 228 LEU B O 1
ATOM 4454 N N . LYS B 1 229 ? 14.945 26.766 -0.426 1 90.06 229 LYS B N 1
ATOM 4455 C CA . LYS B 1 229 ? 16.062 26.109 -1.109 1 90.06 229 LYS B CA 1
ATOM 4456 C C . LYS B 1 229 ? 16.594 24.938 -0.292 1 90.06 229 LYS B C 1
ATOM 4458 O O . LYS B 1 229 ? 16.688 23.812 -0.796 1 90.06 229 LYS B O 1
ATOM 4463 N N . PRO B 1 230 ? 16.953 25.203 1.008 1 90.12 230 PRO B N 1
ATOM 4464 C CA . PRO B 1 230 ? 17.453 24.062 1.772 1 90.12 230 PRO B CA 1
ATOM 4465 C C . PRO B 1 230 ? 16.406 22.953 1.935 1 90.12 230 PRO B C 1
ATOM 4467 O O . PRO B 1 230 ? 16.766 21.781 2.002 1 90.12 230 PRO B O 1
ATOM 4470 N N . TYR B 1 231 ? 15.188 23.281 1.949 1 93.06 231 TYR B N 1
ATOM 4471 C CA . TYR B 1 231 ? 14.117 22.297 2.027 1 93.06 231 TYR B CA 1
ATOM 4472 C C . TYR B 1 231 ? 14.094 21.422 0.784 1 93.06 231 TYR B C 1
ATOM 4474 O O . TYR B 1 231 ? 14.07 20.188 0.886 1 93.06 231 TYR B O 1
ATOM 4482 N N . PHE B 1 232 ? 14.141 22 -0.385 1 92.19 232 PHE B N 1
ATOM 4483 C CA . PHE B 1 232 ? 14.117 21.25 -1.637 1 92.19 232 PHE B CA 1
ATOM 4484 C C . PHE B 1 232 ? 15.367 20.406 -1.781 1 92.19 232 PHE B C 1
ATOM 4486 O O . PHE B 1 232 ? 15.305 19.281 -2.285 1 92.19 232 PHE B O 1
ATOM 4493 N N . ASP B 1 233 ? 16.484 20.922 -1.344 1 87.62 233 ASP B N 1
ATOM 4494 C CA . ASP B 1 233 ? 17.734 20.156 -1.393 1 87.62 233 ASP B CA 1
ATOM 4495 C C . ASP B 1 233 ? 17.625 18.906 -0.528 1 87.62 233 ASP B C 1
ATOM 4497 O O . ASP B 1 233 ? 18.078 17.828 -0.929 1 87.62 233 ASP B O 1
ATOM 4501 N N . ALA B 1 234 ? 17.078 19.062 0.62 1 86.19 234 ALA B N 1
ATOM 4502 C CA . ALA B 1 234 ? 16.922 17.938 1.536 1 86.19 234 ALA B CA 1
ATOM 4503 C C . ALA B 1 234 ? 15.906 16.938 1.002 1 86.19 234 ALA B C 1
ATOM 4505 O O . ALA B 1 234 ? 16.141 15.727 1.046 1 86.19 234 ALA B O 1
ATOM 4506 N N . GLU B 1 235 ? 14.789 17.453 0.501 1 85.19 235 GLU B N 1
ATOM 4507 C CA . GLU B 1 235 ? 13.711 16.609 -0.004 1 85.19 235 GLU B CA 1
ATOM 4508 C C . GLU B 1 235 ? 14.18 15.742 -1.172 1 85.19 235 GLU B C 1
ATOM 4510 O O . GLU B 1 235 ? 13.695 14.625 -1.36 1 85.19 235 GLU B O 1
ATOM 4515 N N . THR B 1 236 ? 15.102 16.188 -1.923 1 83.56 236 THR B N 1
ATOM 4516 C CA . THR B 1 236 ? 15.5 15.5 -3.143 1 83.56 236 THR B CA 1
ATOM 4517 C C . THR B 1 236 ? 16.891 14.883 -2.98 1 83.56 236 THR B C 1
ATOM 4519 O O . THR B 1 236 ? 17.406 14.266 -3.912 1 83.56 236 THR B O 1
ATOM 4522 N N . LEU B 1 237 ? 17.453 15.062 -1.818 1 82 237 LEU B N 1
ATOM 4523 C CA . LEU B 1 237 ? 18.844 14.672 -1.582 1 82 237 LEU B CA 1
ATOM 4524 C C . LEU B 1 237 ? 19.75 15.242 -2.662 1 82 237 LEU B C 1
ATOM 4526 O O . LEU B 1 237 ? 20.594 14.523 -3.217 1 82 237 LEU B O 1
ATOM 4530 N N . GLY B 1 238 ? 19.438 16.406 -3.043 1 78.69 238 GLY B N 1
ATOM 4531 C CA . GLY B 1 238 ? 20.281 17.141 -3.975 1 78.69 238 GLY B CA 1
ATOM 4532 C C . GLY B 1 238 ? 19.984 16.828 -5.426 1 78.69 238 GLY B C 1
ATOM 4533 O O . GLY B 1 238 ? 20.578 17.406 -6.332 1 78.69 238 GLY B O 1
ATOM 4534 N N . GLN B 1 239 ? 19.062 15.953 -5.617 1 78.38 239 GLN B N 1
ATOM 4535 C CA . GLN B 1 239 ? 18.734 15.578 -6.988 1 78.38 239 GLN B CA 1
ATOM 4536 C C . GLN B 1 239 ? 17.703 16.531 -7.59 1 78.38 239 GLN B C 1
ATOM 4538 O O . GLN B 1 239 ? 16.906 17.125 -6.863 1 78.38 239 GLN B O 1
ATOM 4543 N N . ARG B 1 240 ? 17.875 16.75 -8.883 1 80.19 240 ARG B N 1
ATOM 4544 C CA . ARG B 1 240 ? 16.875 17.547 -9.57 1 80.19 240 ARG B CA 1
ATOM 4545 C C . ARG B 1 240 ? 15.648 16.719 -9.914 1 80.19 240 ARG B C 1
ATOM 4547 O O . ARG B 1 240 ? 15.648 15.977 -10.906 1 80.19 240 ARG B O 1
ATOM 4554 N N . GLN B 1 241 ? 14.664 16.812 -9.102 1 85.5 241 GLN B N 1
ATOM 4555 C CA . GLN B 1 241 ? 13.406 16.109 -9.32 1 85.5 241 GLN B CA 1
ATOM 4556 C C . GLN B 1 241 ? 12.219 16.922 -8.82 1 85.5 241 GLN B C 1
ATOM 4558 O O . GLN B 1 241 ? 12.367 17.766 -7.941 1 85.5 241 GLN B O 1
ATOM 4563 N N . PRO B 1 242 ? 11.109 16.656 -9.461 1 89.69 242 PRO B N 1
ATOM 4564 C CA . PRO B 1 242 ? 9.906 17.344 -8.984 1 89.69 242 PRO B CA 1
ATOM 4565 C C . PRO B 1 242 ? 9.586 17.016 -7.527 1 89.69 242 PRO B C 1
ATOM 4567 O O . PRO B 1 242 ? 9.867 15.906 -7.062 1 89.69 242 PRO B O 1
ATOM 4570 N N . VAL B 1 243 ? 9.008 18.047 -6.875 1 91 243 VAL B N 1
ATOM 4571 C CA . VAL B 1 243 ? 8.711 17.891 -5.457 1 91 243 VAL B CA 1
ATOM 4572 C C . VAL B 1 243 ? 7.238 18.203 -5.203 1 91 243 VAL B C 1
ATOM 4574 O O . VAL B 1 243 ? 6.691 19.156 -5.781 1 91 243 VAL B O 1
ATOM 4577 N N . ILE B 1 244 ? 6.602 17.375 -4.445 1 92.38 244 ILE B N 1
ATOM 4578 C CA . ILE B 1 244 ? 5.27 17.672 -3.934 1 92.38 244 ILE B CA 1
ATOM 4579 C C . ILE B 1 244 ? 5.383 18.438 -2.617 1 92.38 244 ILE B C 1
ATOM 4581 O O . ILE B 1 244 ? 6.113 18.016 -1.713 1 92.38 244 ILE B O 1
ATOM 4585 N N . ILE B 1 245 ? 4.77 19.578 -2.525 1 95.25 245 ILE B N 1
ATOM 4586 C CA . ILE B 1 245 ? 4.664 20.297 -1.261 1 95.25 245 ILE B CA 1
ATOM 4587 C C . ILE B 1 245 ? 3.414 19.844 -0.51 1 95.25 245 ILE B C 1
ATOM 4589 O O . ILE B 1 245 ? 2.354 20.469 -0.625 1 95.25 245 ILE B O 1
ATOM 4593 N N . TYR B 1 246 ? 3.516 18.875 0.227 1 94.25 246 TYR B N 1
ATOM 4594 C CA . TYR B 1 246 ? 2.436 18.016 0.694 1 94.25 246 TYR B CA 1
ATOM 4595 C C . TYR B 1 246 ? 1.379 18.828 1.438 1 94.25 246 TYR B C 1
ATOM 4597 O O . TYR B 1 246 ? 0.215 18.859 1.031 1 94.25 246 TYR B O 1
ATOM 4605 N N . ASP B 1 247 ? 1.77 19.531 2.432 1 97.25 247 ASP B N 1
ATOM 4606 C CA . ASP B 1 247 ? 0.785 20.188 3.291 1 97.25 247 ASP B CA 1
ATOM 4607 C C . ASP B 1 247 ? 0.12 21.359 2.574 1 97.25 247 ASP B C 1
ATOM 4609 O O . ASP B 1 247 ? -1.047 21.656 2.826 1 97.25 247 ASP B O 1
ATOM 4613 N N . LEU B 1 248 ? 0.824 22 1.654 1 97.88 248 LEU B N 1
ATOM 4614 C CA . LEU B 1 248 ? 0.191 23.031 0.838 1 97.88 248 LEU B CA 1
ATOM 4615 C C . LEU B 1 248 ? -0.886 22.438 -0.058 1 97.88 248 LEU B C 1
ATOM 4617 O O . LEU B 1 248 ? -1.976 23 -0.19 1 97.88 248 LEU B O 1
ATOM 4621 N N . VAL B 1 249 ? -0.582 21.281 -0.637 1 97.12 249 VAL B N 1
ATOM 4622 C CA . VAL B 1 249 ? -1.547 20.609 -1.49 1 97.12 249 VAL B CA 1
ATOM 4623 C C . VAL B 1 249 ? -2.795 20.25 -0.684 1 97.12 249 VAL B C 1
ATOM 4625 O O . VAL B 1 249 ? -3.918 20.516 -1.121 1 97.12 249 VAL B O 1
ATOM 4628 N N . LEU B 1 250 ? -2.605 19.734 0.483 1 97.19 250 LEU B N 1
ATOM 4629 C CA . LEU B 1 250 ? -3.744 19.375 1.323 1 97.19 250 LEU B CA 1
ATOM 4630 C C . LEU B 1 250 ? -4.551 20.625 1.696 1 97.19 250 LEU B C 1
ATOM 4632 O O . LEU B 1 250 ? -5.785 20.594 1.697 1 97.19 250 LEU B O 1
ATOM 4636 N N . ALA B 1 251 ? -3.861 21.703 2.016 1 98.12 251 ALA B N 1
ATOM 4637 C CA . ALA B 1 251 ? -4.527 22.953 2.367 1 98.12 251 ALA B CA 1
ATOM 4638 C C . ALA B 1 251 ? -5.414 23.438 1.227 1 98.12 251 ALA B C 1
ATOM 4640 O O . ALA B 1 251 ? -6.555 23.859 1.452 1 98.12 251 ALA B O 1
ATOM 4641 N N . ILE B 1 252 ? -4.902 23.375 0.036 1 97.5 252 ILE B N 1
ATOM 4642 C CA . ILE B 1 252 ? -5.645 23.828 -1.136 1 97.5 252 ILE B CA 1
ATOM 4643 C C . ILE B 1 252 ? -6.871 22.938 -1.344 1 97.5 252 ILE B C 1
ATOM 4645 O O . ILE B 1 252 ? -7.973 23.438 -1.578 1 97.5 252 ILE B O 1
ATOM 4649 N N . ILE B 1 253 ? -6.719 21.641 -1.187 1 96.56 253 ILE B N 1
ATOM 4650 C CA . ILE B 1 253 ? -7.824 20.703 -1.353 1 96.56 253 ILE B CA 1
ATOM 4651 C C . ILE B 1 253 ? -8.891 20.969 -0.292 1 96.56 253 ILE B C 1
ATOM 4653 O O . ILE B 1 253 ? -10.086 20.984 -0.595 1 96.56 253 ILE B O 1
ATOM 4657 N N . ALA B 1 254 ? -8.453 21.25 0.907 1 95.56 254 ALA B N 1
ATOM 4658 C CA . ALA B 1 254 ? -9.375 21.5 2.012 1 95.56 254 ALA B CA 1
ATOM 4659 C C . ALA B 1 254 ? -10.141 22.812 1.797 1 95.56 254 ALA B C 1
ATOM 4661 O O . ALA B 1 254 ? -11.328 22.891 2.104 1 95.56 254 ALA B O 1
ATOM 4662 N N . ALA B 1 255 ? -9.508 23.766 1.278 1 95.56 255 ALA B N 1
ATOM 4663 C CA . ALA B 1 255 ? -10.086 25.094 1.129 1 95.56 255 ALA B CA 1
ATOM 4664 C C . ALA B 1 255 ? -10.953 25.188 -0.125 1 95.56 255 ALA B C 1
ATOM 4666 O O . ALA B 1 255 ? -11.938 25.922 -0.162 1 95.56 255 ALA B O 1
ATOM 4667 N N . LYS B 1 256 ? -10.508 24.484 -1.121 1 94.81 256 LYS B N 1
ATOM 4668 C CA . LYS B 1 256 ? -11.203 24.516 -2.406 1 94.81 256 LYS B CA 1
ATOM 4669 C C . LYS B 1 256 ? -11.875 23.188 -2.703 1 94.81 256 LYS B C 1
ATOM 4671 O O . LYS B 1 256 ? -11.477 22.469 -3.625 1 94.81 256 LYS B O 1
ATOM 4676 N N . LYS B 1 257 ? -12.984 23.016 -2.117 1 93.69 257 LYS B N 1
ATOM 4677 C CA . LYS B 1 257 ? -13.688 21.734 -2.133 1 93.69 257 LYS B CA 1
ATOM 4678 C C . LYS B 1 257 ? -14.109 21.359 -3.549 1 93.69 257 LYS B C 1
ATOM 4680 O O . LYS B 1 257 ? -14.312 20.188 -3.85 1 93.69 257 LYS B O 1
ATOM 4685 N N . GLU B 1 258 ? -14.195 22.344 -4.352 1 95.31 258 GLU B N 1
ATOM 4686 C CA . GLU B 1 258 ? -14.609 22.078 -5.73 1 95.31 258 GLU B CA 1
ATOM 4687 C C . GLU B 1 258 ? -13.539 21.297 -6.484 1 95.31 258 GLU B C 1
ATOM 4689 O O . GLU B 1 258 ? -13.812 20.719 -7.543 1 95.31 258 GLU B O 1
ATOM 4694 N N . THR B 1 259 ? -12.312 21.25 -5.93 1 96.94 259 THR B N 1
ATOM 4695 C CA . THR B 1 259 ? -11.258 20.469 -6.574 1 96.94 259 THR B CA 1
ATOM 4696 C C . THR B 1 259 ? -11.438 18.984 -6.312 1 96.94 259 THR B C 1
ATOM 4698 O O . THR B 1 259 ? -10.828 18.141 -6.988 1 96.94 259 THR B O 1
ATOM 4701 N N . ILE B 1 260 ? -12.242 18.656 -5.336 1 96.75 260 ILE B N 1
ATOM 4702 C CA . ILE B 1 260 ? -12.516 17.25 -5.047 1 96.75 260 ILE B CA 1
ATOM 4703 C C . ILE B 1 260 ? -13.531 16.703 -6.047 1 96.75 260 ILE B C 1
ATOM 4705 O O . ILE B 1 260 ? -14.656 17.203 -6.137 1 96.75 260 ILE B O 1
ATOM 4709 N N . LYS B 1 261 ? -13.148 15.68 -6.723 1 96.5 261 LYS B N 1
ATOM 4710 C CA . LYS B 1 261 ? -13.992 15.18 -7.801 1 96.5 261 LYS B CA 1
ATOM 4711 C C . LYS B 1 261 ? -14.656 13.867 -7.414 1 96.5 261 LYS B C 1
ATOM 4713 O O . LYS B 1 261 ? -15.742 13.539 -7.914 1 96.5 261 LYS B O 1
ATOM 4718 N N . LYS B 1 262 ? -14.047 13.102 -6.605 1 93.56 262 LYS B N 1
ATOM 4719 C CA . LYS B 1 262 ? -14.609 11.812 -6.199 1 93.56 262 LYS B CA 1
ATOM 4720 C C . LYS B 1 262 ? -14.172 11.445 -4.789 1 93.56 262 LYS B C 1
ATOM 4722 O O . LYS B 1 262 ? -12.977 11.484 -4.473 1 93.56 262 LYS B O 1
ATOM 4727 N N . THR B 1 263 ? -15.109 11.148 -3.963 1 93.31 263 THR B N 1
ATOM 4728 C CA . THR B 1 263 ? -14.883 10.641 -2.613 1 93.31 263 THR B CA 1
ATOM 4729 C C . THR B 1 263 ? -15.688 9.367 -2.371 1 93.31 263 THR B C 1
ATOM 4731 O O . THR B 1 263 ? -16.828 9.258 -2.809 1 93.31 263 THR B O 1
ATOM 4734 N N . VAL B 1 264 ? -15.07 8.414 -1.705 1 91.5 264 VAL B N 1
ATOM 4735 C CA . VAL B 1 264 ? -15.781 7.188 -1.366 1 91.5 264 VAL B CA 1
ATOM 4736 C C . VAL B 1 264 ? -15.648 6.906 0.129 1 91.5 264 VAL B C 1
ATOM 4738 O O . VAL B 1 264 ? -14.742 7.434 0.786 1 91.5 264 VAL B O 1
ATOM 4741 N N . SER B 1 265 ? -16.609 6.207 0.615 1 93.12 265 SER B N 1
ATOM 4742 C CA . SER B 1 265 ? -16.531 5.691 1.978 1 93.12 265 SER B CA 1
ATOM 4743 C C . SER B 1 265 ? -16.109 4.227 1.993 1 93.12 265 SER B C 1
ATOM 4745 O O . SER B 1 265 ? -16.453 3.469 1.084 1 93.12 265 SER B O 1
ATOM 4747 N N . GLY B 1 266 ? -15.32 3.852 2.988 1 92.19 266 GLY B N 1
ATOM 4748 C CA . GLY B 1 266 ? -14.875 2.471 3.111 1 92.19 266 GLY B CA 1
ATOM 4749 C C . GLY B 1 266 ? -14.508 2.088 4.531 1 92.19 266 GLY B C 1
ATOM 4750 O O . GLY B 1 266 ? -14.844 2.795 5.48 1 92.19 266 GLY B O 1
ATOM 4751 N N . PHE B 1 267 ? -13.922 0.862 4.652 1 93.88 267 PHE B N 1
ATOM 4752 C CA . PHE B 1 267 ? -13.422 0.338 5.918 1 93.88 267 PHE B CA 1
ATOM 4753 C C . PHE B 1 267 ? -11.898 0.323 5.934 1 93.88 267 PHE B C 1
ATOM 4755 O O . PHE B 1 267 ? -11.273 -0.262 5.051 1 93.88 267 PHE B O 1
ATOM 4762 N N . GLY B 1 268 ? -11.375 1.021 6.977 1 92.69 268 GLY B N 1
ATOM 4763 C CA . GLY B 1 268 ? -9.93 1.131 7.047 1 92.69 268 GLY B CA 1
ATOM 4764 C C . GLY B 1 268 ? -9.352 0.564 8.328 1 92.69 268 GLY B C 1
ATOM 4765 O O . GLY B 1 268 ? -9.984 0.63 9.383 1 92.69 268 GLY B O 1
ATOM 4766 N N . LYS B 1 269 ? -8.156 -0.017 8.18 1 93 269 LYS B N 1
ATOM 4767 C CA . LYS B 1 269 ? -7.297 -0.411 9.297 1 93 269 LYS B CA 1
ATOM 4768 C C . LYS B 1 269 ? -5.887 0.144 9.125 1 93 269 LYS B C 1
ATOM 4770 O O . LYS B 1 269 ? -5.422 0.349 8 1 93 269 LYS B O 1
ATOM 4775 N N . ILE B 1 270 ? -5.234 0.336 10.219 1 94 270 ILE B N 1
ATOM 4776 C CA . ILE B 1 270 ? -3.887 0.888 10.188 1 94 270 ILE B CA 1
ATOM 4777 C C . ILE B 1 270 ? -2.936 -0.018 10.961 1 94 270 ILE B C 1
ATOM 4779 O O . ILE B 1 270 ? -3.299 -0.552 12.016 1 94 270 ILE B O 1
ATOM 4783 N N . SER B 1 271 ? -1.724 -0.183 10.461 1 94.12 271 SER B N 1
ATOM 4784 C CA . SER B 1 271 ? -0.728 -1.011 11.133 1 94.12 271 SER B CA 1
ATOM 4785 C C . SER B 1 271 ? -0.164 -0.308 12.367 1 94.12 271 SER B C 1
ATOM 4787 O O . SER B 1 271 ? 0.308 0.827 12.273 1 94.12 271 SER B O 1
ATOM 4789 N N . LEU B 1 272 ? -0.146 -1.041 13.438 1 96.44 272 LEU B N 1
ATOM 4790 C CA . LEU B 1 272 ? 0.39 -0.529 14.695 1 96.44 272 LEU B CA 1
ATOM 4791 C C . LEU B 1 272 ? 1.736 -1.172 15.016 1 96.44 272 LEU B C 1
ATOM 4793 O O . LEU B 1 272 ? 2.27 -0.993 16.109 1 96.44 272 LEU B O 1
ATOM 4797 N N . ASN B 1 273 ? 2.23 -1.908 14.039 1 94.19 273 ASN B N 1
ATOM 4798 C CA . ASN B 1 273 ? 3.523 -2.557 14.219 1 94.19 273 ASN B CA 1
ATOM 4799 C C . ASN B 1 273 ? 4.66 -1.54 14.258 1 94.19 273 ASN B C 1
ATOM 4801 O O . ASN B 1 273 ? 4.613 -0.523 13.562 1 94.19 273 ASN B O 1
ATOM 4805 N N . ASP B 1 274 ? 5.699 -1.854 15.039 1 91.94 274 ASP B N 1
ATOM 4806 C CA . ASP B 1 274 ? 6.855 -0.966 15.125 1 91.94 274 ASP B CA 1
ATOM 4807 C C . ASP B 1 274 ? 7.949 -1.397 14.148 1 91.94 274 ASP B C 1
ATOM 4809 O O . ASP B 1 274 ? 9.062 -1.732 14.555 1 91.94 274 ASP B O 1
ATOM 4813 N N . ASP B 1 275 ? 7.648 -1.446 12.914 1 91.81 275 ASP B N 1
ATOM 4814 C CA . ASP B 1 275 ? 8.547 -1.755 11.805 1 91.81 275 ASP B CA 1
ATOM 4815 C C . ASP B 1 275 ? 8.219 -0.912 10.578 1 91.81 275 ASP B C 1
ATOM 4817 O O . ASP B 1 275 ? 7.605 0.152 10.695 1 91.81 275 ASP B O 1
ATOM 4821 N N . PHE B 1 276 ? 8.695 -1.272 9.406 1 88.88 276 PHE B N 1
ATOM 4822 C CA . PHE B 1 276 ? 8.555 -0.431 8.227 1 88.88 276 PHE B CA 1
ATOM 4823 C C . PHE B 1 276 ? 7.086 -0.304 7.828 1 88.88 276 PHE B C 1
ATOM 4825 O O . PHE B 1 276 ? 6.73 0.561 7.023 1 88.88 276 PHE B O 1
ATOM 4832 N N . THR B 1 277 ? 6.184 -1.173 8.438 1 90.25 277 THR B N 1
ATOM 4833 C CA . THR B 1 277 ? 4.773 -1.105 8.086 1 90.25 277 THR B CA 1
ATOM 4834 C C . THR B 1 277 ? 4.031 -0.127 8.992 1 90.25 277 THR B C 1
ATOM 4836 O O . THR B 1 277 ? 2.83 0.093 8.828 1 90.25 277 THR B O 1
ATOM 4839 N N . ALA B 1 278 ? 4.75 0.438 9.914 1 92.06 278 ALA B N 1
ATOM 4840 C CA . ALA B 1 278 ? 4.102 1.362 10.844 1 92.06 278 ALA B CA 1
ATOM 4841 C C . ALA B 1 278 ? 3.328 2.441 10.094 1 92.06 278 ALA B C 1
ATOM 4843 O O . ALA B 1 278 ? 3.873 3.098 9.203 1 92.06 278 ALA B O 1
ATOM 4844 N N . GLY B 1 279 ? 2.041 2.516 10.414 1 93.06 279 GLY B N 1
ATOM 4845 C CA . GLY B 1 279 ? 1.236 3.596 9.867 1 93.06 279 GLY B CA 1
ATOM 4846 C C . GLY B 1 279 ? 0.684 3.285 8.484 1 93.06 279 GLY B C 1
ATOM 4847 O O . GLY B 1 279 ? -0.013 4.109 7.891 1 93.06 279 GLY B O 1
ATOM 4848 N N . GLU B 1 280 ? 1.018 2.139 7.957 1 89.12 280 GLU B N 1
ATOM 4849 C CA . GLU B 1 280 ? 0.386 1.75 6.699 1 89.12 280 GLU B CA 1
ATOM 4850 C C . GLU B 1 280 ? -1.113 1.532 6.879 1 89.12 280 GLU B C 1
ATOM 4852 O O . GLU B 1 280 ? -1.534 0.752 7.738 1 89.12 280 GLU B O 1
ATOM 4857 N N . ILE B 1 281 ? -1.854 2.232 6.078 1 89.69 281 ILE B N 1
ATOM 4858 C CA . ILE B 1 281 ? -3.307 2.148 6.184 1 89.69 281 ILE B CA 1
ATOM 4859 C C . ILE B 1 281 ? -3.867 1.36 5.004 1 89.69 281 ILE B C 1
ATOM 4861 O O . ILE B 1 281 ? -3.428 1.539 3.865 1 89.69 281 ILE B O 1
ATOM 4865 N N . SER B 1 282 ? -4.688 0.401 5.266 1 88.12 282 SER B N 1
ATOM 4866 C CA . SER B 1 282 ? -5.453 -0.31 4.25 1 88.12 282 SER B CA 1
ATOM 4867 C C . SER B 1 282 ? -6.93 0.078 4.297 1 88.12 282 SER B C 1
ATOM 4869 O O . SER B 1 282 ? -7.543 0.063 5.367 1 88.12 282 SER B O 1
ATOM 4871 N N . VAL B 1 283 ? -7.438 0.494 3.146 1 89.81 283 VAL B N 1
ATOM 4872 C CA . VAL B 1 283 ? -8.852 0.843 3.047 1 89.81 283 VAL B CA 1
ATOM 4873 C C . VAL B 1 283 ? -9.516 0 1.962 1 89.81 283 VAL B C 1
ATOM 4875 O O . VAL B 1 283 ? -9.008 -0.102 0.844 1 89.81 283 VAL B O 1
ATOM 4878 N N . LYS B 1 284 ? -10.594 -0.603 2.311 1 88.38 284 LYS B N 1
ATOM 4879 C CA . LYS B 1 284 ? -11.344 -1.419 1.36 1 88.38 284 LYS B CA 1
ATOM 4880 C C . LYS B 1 284 ? -12.766 -0.899 1.192 1 88.38 284 LYS B C 1
ATOM 4882 O O . LYS B 1 284 ? -13.406 -0.511 2.17 1 88.38 284 LYS B O 1
ATOM 4887 N N . ILE B 1 285 ? -13.172 -0.895 -0.075 1 87.56 285 ILE B N 1
ATOM 4888 C CA . ILE B 1 285 ? -14.508 -0.384 -0.379 1 87.56 285 ILE B CA 1
ATOM 4889 C C . ILE B 1 285 ? -15.398 -1.523 -0.87 1 87.56 285 ILE B C 1
ATOM 4891 O O . ILE B 1 285 ? -16.625 -1.455 -0.755 1 87.56 285 ILE B O 1
ATOM 4895 N N . ASP B 1 286 ? -14.75 -2.58 -1.464 1 83.56 286 ASP B N 1
ATOM 4896 C CA . ASP B 1 286 ? -15.523 -3.713 -1.974 1 83.56 286 ASP B CA 1
ATOM 4897 C C . ASP B 1 286 ? -15.828 -4.711 -0.861 1 83.56 286 ASP B C 1
ATOM 4899 O O . ASP B 1 286 ? -15.078 -4.824 0.107 1 83.56 286 ASP B O 1
ATOM 4903 N N . PRO B 1 287 ? -16.906 -5.461 -1.029 1 86.12 287 PRO B N 1
ATOM 4904 C CA . PRO B 1 287 ? -17.344 -6.379 0.022 1 86.12 287 PRO B CA 1
ATOM 4905 C C . PRO B 1 287 ? -16.281 -7.406 0.402 1 86.12 287 PRO B C 1
ATOM 4907 O O . PRO B 1 287 ? -16.016 -7.621 1.589 1 86.12 287 PRO B O 1
ATOM 4910 N N . GLN B 1 288 ? -15.664 -8.07 -0.534 1 84.25 288 GLN B N 1
ATOM 4911 C CA . GLN B 1 288 ? -14.68 -9.109 -0.252 1 84.25 288 GLN B CA 1
ATOM 4912 C C . GLN B 1 288 ? -13.461 -8.523 0.468 1 84.25 288 GLN B C 1
ATOM 4914 O O . GLN B 1 288 ? -12.984 -9.102 1.445 1 84.25 288 GLN B O 1
ATOM 4919 N N . GLY B 1 289 ? -13.023 -7.391 -0.053 1 85.88 289 GLY B N 1
ATOM 4920 C CA . GLY B 1 289 ? -11.898 -6.719 0.585 1 85.88 289 GLY B CA 1
ATOM 4921 C C . GLY B 1 289 ? -12.18 -6.336 2.027 1 85.88 289 GLY B C 1
ATOM 4922 O O . GLY B 1 289 ? -11.312 -6.496 2.895 1 85.88 289 GLY B O 1
ATOM 4923 N N . LYS B 1 290 ? -13.383 -5.824 2.271 1 89.88 290 LYS B N 1
ATOM 4924 C CA . LYS B 1 290 ? -13.773 -5.457 3.629 1 89.88 290 LYS B CA 1
ATOM 4925 C C . LYS B 1 290 ? -13.734 -6.664 4.559 1 89.88 290 LYS B C 1
ATOM 4927 O O . LYS B 1 290 ? -13.227 -6.578 5.68 1 89.88 290 LYS B O 1
ATOM 4932 N N . ILE B 1 291 ? -14.219 -7.781 4.098 1 90.12 291 ILE B N 1
ATOM 4933 C CA . ILE B 1 291 ? -14.281 -8.992 4.902 1 90.12 291 ILE B CA 1
ATOM 4934 C C . ILE B 1 291 ? -12.867 -9.492 5.203 1 90.12 291 ILE B C 1
ATOM 4936 O O . ILE B 1 291 ? -12.539 -9.773 6.359 1 90.12 291 ILE B O 1
ATOM 4940 N N . PHE B 1 292 ? -12.039 -9.508 4.234 1 86.19 292 PHE B N 1
ATOM 4941 C CA . PHE B 1 292 ? -10.695 -10.055 4.41 1 86.19 292 PHE B CA 1
ATOM 4942 C C . PHE B 1 292 ? -9.836 -9.117 5.25 1 86.19 292 PHE B C 1
ATOM 4944 O O . PHE B 1 292 ? -8.906 -9.562 5.926 1 86.19 292 PHE B O 1
ATOM 4951 N N . LEU B 1 293 ? -10.133 -7.844 5.215 1 90.44 293 LEU B N 1
ATOM 4952 C CA . LEU B 1 293 ? -9.414 -6.891 6.051 1 90.44 293 LEU B CA 1
ATOM 4953 C C . LEU B 1 293 ? -9.875 -6.977 7.5 1 90.44 293 LEU B C 1
ATOM 4955 O O . LEU B 1 293 ? -9.062 -6.832 8.422 1 90.44 293 LEU B O 1
ATOM 4959 N N . SER B 1 294 ? -11.141 -7.262 7.66 1 93.56 294 SER B N 1
ATOM 4960 C CA . SER B 1 294 ? -11.742 -7.199 8.992 1 93.56 294 SER B CA 1
ATOM 4961 C C . SER B 1 294 ? -11.508 -8.492 9.766 1 93.56 294 SER B C 1
ATOM 4963 O O . SER B 1 294 ? -11.336 -8.461 10.984 1 93.56 294 SER B O 1
ATOM 4965 N N . TYR B 1 295 ? -11.477 -9.617 9.102 1 92.62 295 TYR B N 1
ATOM 4966 C CA . TYR B 1 295 ? -11.414 -10.898 9.789 1 92.62 295 TYR B CA 1
ATOM 4967 C C . TYR B 1 295 ? -10.047 -11.547 9.625 1 92.62 295 TYR B C 1
ATOM 4969 O O . TYR B 1 295 ? -9.414 -11.422 8.57 1 92.62 295 TYR B O 1
ATOM 4977 N N . SER B 1 296 ? -9.617 -12.297 10.602 1 90.75 296 SER B N 1
ATOM 4978 C CA . SER B 1 296 ? -8.297 -12.93 10.609 1 90.75 296 SER B CA 1
ATOM 4979 C C . SER B 1 296 ? -8.25 -14.117 9.664 1 90.75 296 SER B C 1
ATOM 4981 O O . SER B 1 296 ? -9.281 -14.688 9.312 1 90.75 296 SER B O 1
ATOM 4983 N N . LYS B 1 297 ? -7.027 -14.477 9.305 1 87.25 297 LYS B N 1
ATOM 4984 C CA . LYS B 1 297 ? -6.793 -15.672 8.5 1 87.25 297 LYS B CA 1
ATOM 4985 C C . LYS B 1 297 ? -7.395 -16.906 9.164 1 87.25 297 LYS B C 1
ATOM 4987 O O . LYS B 1 297 ? -8.016 -17.734 8.492 1 87.25 297 LYS B O 1
ATOM 4992 N N . GLN B 1 298 ? -7.148 -16.969 10.422 1 89.31 298 GLN B N 1
ATOM 4993 C CA . GLN B 1 298 ? -7.609 -18.125 11.18 1 89.31 298 GLN B CA 1
ATOM 4994 C C . GLN B 1 298 ? -9.133 -18.234 11.148 1 89.31 298 GLN B C 1
ATOM 4996 O O . GLN B 1 298 ? -9.68 -19.297 10.875 1 89.31 298 GLN B O 1
ATOM 5001 N N . TYR B 1 299 ? -9.805 -17.156 11.391 1 90.88 299 TYR B N 1
ATOM 5002 C CA . TYR B 1 299 ? -11.266 -17.156 11.398 1 90.88 299 TYR B CA 1
ATOM 5003 C C . TYR B 1 299 ? -11.812 -17.547 10.031 1 90.88 299 TYR B C 1
ATOM 5005 O O . TYR B 1 299 ? -12.711 -18.391 9.938 1 90.88 299 TYR B O 1
ATOM 5013 N N . LEU B 1 300 ? -11.281 -17.016 8.984 1 89.5 300 LEU B N 1
ATOM 5014 C CA . LEU B 1 300 ? -11.773 -17.281 7.633 1 89.5 300 LEU B CA 1
ATOM 5015 C C . LEU B 1 300 ? -11.477 -18.719 7.219 1 89.5 300 LEU B C 1
ATOM 5017 O O . LEU B 1 300 ? -12.25 -19.328 6.488 1 89.5 300 LEU B O 1
ATOM 5021 N N . SER B 1 301 ? -10.328 -19.188 7.664 1 88.75 301 SER B N 1
ATOM 5022 C CA . SER B 1 301 ? -9.992 -20.578 7.383 1 88.75 301 SER B CA 1
ATOM 5023 C C . SER B 1 301 ? -10.961 -21.531 8.086 1 88.75 301 SER B C 1
ATOM 5025 O O . SER B 1 301 ? -11.391 -22.531 7.5 1 88.75 301 SER B O 1
ATOM 5027 N N . GLU B 1 302 ? -11.258 -21.203 9.297 1 88.12 302 GLU B N 1
ATOM 5028 C CA . GLU B 1 302 ? -12.227 -22 10.031 1 88.12 302 GLU B CA 1
ATOM 5029 C C . GLU B 1 302 ? -13.602 -21.938 9.383 1 88.12 302 GLU B C 1
ATOM 5031 O O . GLU B 1 302 ? -14.32 -22.953 9.328 1 88.12 302 GLU B O 1
ATOM 5036 N N . LEU B 1 303 ? -13.891 -20.797 8.922 1 86.81 303 LEU B N 1
ATOM 5037 C CA . LEU B 1 303 ? -15.156 -20.625 8.211 1 86.81 303 LEU B CA 1
ATOM 5038 C C . LEU B 1 303 ? -15.195 -21.484 6.945 1 86.81 303 LEU B C 1
ATOM 5040 O O . LEU B 1 303 ? -16.219 -22.094 6.629 1 86.81 303 LEU B O 1
ATOM 5044 N N . ALA B 1 304 ? -14.133 -21.5 6.234 1 85.62 304 ALA B N 1
ATOM 5045 C CA . ALA B 1 304 ? -14.023 -22.297 5.016 1 85.62 304 ALA B CA 1
ATOM 5046 C C . ALA B 1 304 ? -14.188 -23.781 5.316 1 85.62 304 ALA B C 1
ATOM 5048 O O . ALA B 1 304 ? -14.875 -24.5 4.582 1 85.62 304 ALA B O 1
ATOM 5049 N N . ASP B 1 305 ? -13.586 -24.219 6.324 1 83.81 305 ASP B N 1
ATOM 5050 C CA . ASP B 1 305 ? -13.695 -25.625 6.73 1 83.81 305 ASP B CA 1
ATOM 5051 C C . ASP B 1 305 ? -15.148 -25.984 7.043 1 83.81 305 ASP B C 1
ATOM 5053 O O . ASP B 1 305 ? -15.602 -27.078 6.719 1 83.81 305 ASP B O 1
ATOM 5057 N N . LEU B 1 306 ? -15.789 -25.062 7.629 1 80.19 306 LEU B N 1
ATOM 5058 C CA . LEU B 1 306 ? -17.188 -25.281 7.988 1 80.19 306 LEU B CA 1
ATOM 5059 C C . LEU B 1 306 ? -18.062 -25.328 6.742 1 80.19 306 LEU B C 1
ATOM 5061 O O . LEU B 1 306 ? -19.016 -26.109 6.676 1 80.19 306 LEU B O 1
ATOM 5065 N N . THR B 1 307 ? -17.766 -24.5 5.785 1 73.44 307 THR B N 1
ATOM 5066 C CA . THR B 1 307 ? -18.531 -24.422 4.539 1 73.44 307 THR B CA 1
ATOM 5067 C C . THR B 1 307 ? -18.406 -25.734 3.754 1 73.44 307 THR B C 1
ATOM 5069 O O . THR B 1 307 ? -19.375 -26.203 3.174 1 73.44 307 THR B O 1
ATOM 5072 N N . LEU B 1 308 ? -17.297 -26.266 3.689 1 72.44 308 LEU B N 1
ATOM 5073 C CA . LEU B 1 308 ? -17.031 -27.469 2.902 1 72.44 308 LEU B CA 1
ATOM 5074 C C . LEU B 1 308 ? -17.641 -28.703 3.566 1 72.44 308 LEU B C 1
ATOM 5076 O O . LEU B 1 308 ? -17.906 -29.703 2.898 1 72.44 308 LEU B O 1
ATOM 5080 N N . THR B 1 309 ? -17.812 -28.562 4.797 1 68.5 309 THR B N 1
ATOM 5081 C CA . THR B 1 309 ? -18.328 -29.734 5.516 1 68.5 309 THR B CA 1
ATOM 5082 C C . THR B 1 309 ? -19.844 -29.719 5.543 1 68.5 309 THR B C 1
ATOM 5084 O O . THR B 1 309 ? -20.484 -30.766 5.691 1 68.5 309 THR B O 1
ATOM 5087 N N . LYS B 1 310 ? -20.359 -28.516 5.41 1 66.12 310 LYS B N 1
ATOM 5088 C CA . LYS B 1 310 ? -21.812 -28.438 5.508 1 66.12 310 LYS B CA 1
ATOM 5089 C C . LYS B 1 310 ? -22.469 -28.438 4.125 1 66.12 310 LYS B C 1
ATOM 5091 O O . LYS B 1 310 ? -22.094 -27.641 3.262 1 66.12 310 LYS B O 1
ATOM 5096 N N . GLN B 1 311 ? -23.203 -29.359 3.891 1 61.44 311 GLN B N 1
ATOM 5097 C CA . GLN B 1 311 ? -23.875 -29.547 2.613 1 61.44 311 GLN B CA 1
ATOM 5098 C C . GLN B 1 311 ? -24.688 -28.297 2.242 1 61.44 311 GLN B C 1
ATOM 5100 O O . GLN B 1 311 ? -24.781 -27.953 1.065 1 61.44 311 GLN B O 1
ATOM 5105 N N . ASP B 1 312 ? -25.172 -27.594 3.252 1 66.5 312 ASP B N 1
ATOM 5106 C CA . ASP B 1 312 ? -26.078 -26.484 2.957 1 66.5 312 ASP B CA 1
ATOM 5107 C C . ASP B 1 312 ? -25.391 -25.141 3.156 1 66.5 312 ASP B C 1
ATOM 5109 O O . ASP B 1 312 ? -26.062 -24.125 3.393 1 66.5 312 ASP B O 1
ATOM 5113 N N . PHE B 1 313 ? -24.172 -25.25 2.998 1 72.06 313 PHE B N 1
ATOM 5114 C CA . PHE B 1 313 ? -23.5 -23.984 3.25 1 72.06 313 PHE B CA 1
ATOM 5115 C C . PHE B 1 313 ? -23.688 -23.031 2.072 1 72.06 313 PHE B C 1
ATOM 5117 O O . PHE B 1 313 ? -23.438 -23.406 0.923 1 72.06 313 PHE B O 1
ATOM 5124 N N . ASN B 1 314 ? -24.297 -21.906 2.408 1 80.56 314 ASN B N 1
ATOM 5125 C CA . ASN B 1 314 ? -24.438 -20.812 1.446 1 80.56 314 ASN B CA 1
ATOM 5126 C C . ASN B 1 314 ? -23.359 -19.766 1.631 1 80.56 314 ASN B C 1
ATOM 5128 O O . ASN B 1 314 ? -23.438 -18.922 2.533 1 80.56 314 ASN B O 1
ATOM 5132 N N . LEU B 1 315 ? -22.391 -19.812 0.81 1 79 315 LEU B N 1
ATOM 5133 C CA . LEU B 1 315 ? -21.234 -18.938 0.917 1 79 315 LEU B CA 1
ATOM 5134 C C . LEU B 1 315 ? -21.641 -17.469 0.844 1 79 315 LEU B C 1
ATOM 5136 O O . LEU B 1 315 ? -21.203 -16.656 1.655 1 79 315 LEU B O 1
ATOM 5140 N N . ILE B 1 316 ? -22.484 -17.156 -0.049 1 82.69 316 ILE B N 1
ATOM 5141 C CA . ILE B 1 316 ? -22.891 -15.773 -0.293 1 82.69 316 ILE B CA 1
ATOM 5142 C C . ILE B 1 316 ? -23.594 -15.211 0.938 1 82.69 316 ILE B C 1
ATOM 5144 O O . ILE B 1 316 ? -23.312 -14.102 1.385 1 82.69 316 ILE B O 1
ATOM 5148 N N . GLN B 1 317 ? -24.453 -16 1.438 1 85.81 317 GLN B N 1
ATOM 5149 C CA . GLN B 1 317 ? -25.203 -15.57 2.621 1 85.81 317 GLN B CA 1
ATOM 5150 C C . GLN B 1 317 ? -24.266 -15.406 3.818 1 85.81 317 GLN B C 1
ATOM 5152 O O . GLN B 1 317 ? -24.422 -14.469 4.605 1 85.81 317 GLN B O 1
ATOM 5157 N N . THR B 1 318 ? -23.422 -16.328 3.955 1 86.62 318 THR B N 1
ATOM 5158 C CA . THR B 1 318 ? -22.469 -16.281 5.055 1 86.62 318 THR B CA 1
ATOM 5159 C C . THR B 1 318 ? -21.578 -15.055 4.945 1 86.62 318 THR B C 1
ATOM 5161 O O . THR B 1 318 ? -21.344 -14.344 5.93 1 86.62 318 THR B O 1
ATOM 5164 N N . MET B 1 319 ? -21.141 -14.781 3.799 1 87.44 319 MET B N 1
ATOM 5165 C CA . MET B 1 319 ? -20.266 -13.625 3.576 1 87.44 319 MET B CA 1
ATOM 5166 C C . MET B 1 319 ? -21.047 -12.328 3.797 1 87.44 319 MET B C 1
ATOM 5168 O O . MET B 1 319 ? -20.484 -11.359 4.32 1 87.44 319 MET B O 1
ATOM 5172 N N . GLN B 1 320 ? -22.25 -12.344 3.439 1 89.75 320 GLN B N 1
ATOM 5173 C CA . GLN B 1 320 ? -23.094 -11.164 3.654 1 89.75 320 GLN B CA 1
ATOM 5174 C C . GLN B 1 320 ? -23.25 -10.867 5.141 1 89.75 320 GLN B C 1
ATOM 5176 O O . GLN B 1 320 ? -23.234 -9.703 5.555 1 89.75 320 GLN B O 1
ATOM 5181 N N . LYS B 1 321 ? -23.406 -11.891 5.918 1 91.38 321 LYS B N 1
ATOM 5182 C CA . LYS B 1 321 ? -23.531 -11.727 7.363 1 91.38 321 LYS B CA 1
ATOM 5183 C C . LYS B 1 321 ? -22.266 -11.117 7.961 1 91.38 321 LYS B C 1
ATOM 5185 O O . LYS B 1 321 ? -22.344 -10.305 8.891 1 91.38 321 LYS B O 1
ATOM 5190 N N . LEU B 1 322 ? -21.156 -11.578 7.449 1 92.62 322 LEU B N 1
ATOM 5191 C CA . LEU B 1 322 ? -19.906 -10.992 7.898 1 92.62 322 LEU B CA 1
ATOM 5192 C C . LEU B 1 322 ? -19.812 -9.523 7.5 1 92.62 322 LEU B C 1
ATOM 5194 O O . LEU B 1 322 ? -19.422 -8.672 8.305 1 92.62 322 LEU B O 1
ATOM 5198 N N . LEU B 1 323 ? -20.172 -9.25 6.297 1 93 323 LEU B N 1
ATOM 5199 C CA . LEU B 1 323 ? -20.094 -7.902 5.742 1 93 323 LEU B CA 1
ATOM 5200 C C . LEU B 1 323 ? -20.969 -6.938 6.531 1 93 323 LEU B C 1
ATOM 5202 O O . LEU B 1 323 ? -20.594 -5.781 6.746 1 93 323 LEU B O 1
ATOM 5206 N N . ASP B 1 324 ? -22.109 -7.387 6.988 1 94.94 324 ASP B N 1
ATOM 5207 C CA . ASP B 1 324 ? -23.078 -6.555 7.688 1 94.94 324 ASP B CA 1
ATOM 5208 C C . ASP B 1 324 ? -22.516 -6.027 9 1 94.94 324 ASP B C 1
ATOM 5210 O O . ASP B 1 324 ? -23 -5.035 9.547 1 94.94 324 ASP B O 1
ATOM 5214 N N . LYS B 1 325 ? -21.531 -6.648 9.469 1 95.5 325 LYS B N 1
ATOM 5215 C CA . LYS B 1 325 ? -20.953 -6.273 10.75 1 95.5 325 LYS B CA 1
ATOM 5216 C C . LYS B 1 325 ? -19.766 -5.328 10.57 1 95.5 325 LYS B C 1
ATOM 5218 O O . LYS B 1 325 ? -19.141 -4.902 11.539 1 95.5 325 LYS B O 1
ATOM 5223 N N . ILE B 1 326 ? -19.453 -5 9.344 1 95.75 326 ILE B N 1
ATOM 5224 C CA . ILE B 1 326 ? -18.297 -4.164 9.047 1 95.75 326 ILE B CA 1
ATOM 5225 C C . ILE B 1 326 ? -18.766 -2.762 8.664 1 95.75 326 ILE B C 1
ATOM 5227 O O . ILE B 1 326 ? -19.25 -2.543 7.551 1 95.75 326 ILE B O 1
ATOM 5231 N N . PRO B 1 327 ? -18.562 -1.744 9.516 1 93.88 327 PRO B N 1
ATOM 5232 C CA . PRO B 1 327 ? -18.953 -0.374 9.188 1 93.88 327 PRO B CA 1
ATOM 5233 C C . PRO B 1 327 ? -17.953 0.328 8.273 1 93.88 327 PRO B C 1
ATOM 5235 O O . PRO B 1 327 ? -16.766 -0.013 8.281 1 93.88 327 PRO B O 1
ATOM 5238 N N . ASP B 1 328 ? -18.516 1.279 7.496 1 94.31 328 ASP B N 1
ATOM 5239 C CA . ASP B 1 328 ? -17.594 2.25 6.93 1 94.31 328 ASP B CA 1
ATOM 5240 C 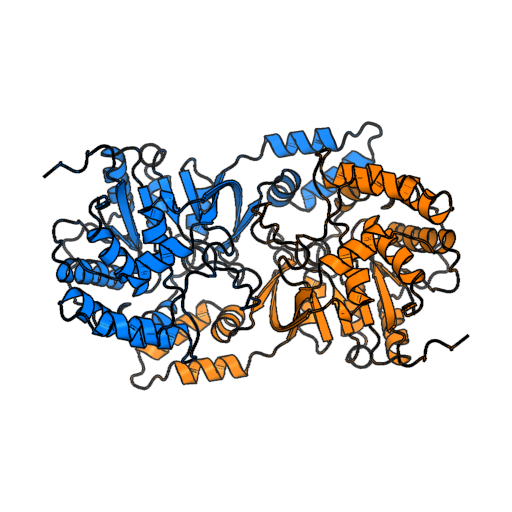C . ASP B 1 328 ? -17.078 3.205 8 1 94.31 328 ASP B C 1
ATOM 5242 O O . ASP B 1 328 ? -17.844 3.74 8.789 1 94.31 328 ASP B O 1
ATOM 5246 N N . ASN B 1 329 ? -15.773 3.377 8.062 1 95.5 329 ASN B N 1
ATOM 5247 C CA . ASN B 1 329 ? -15.219 4.184 9.148 1 95.5 329 ASN B CA 1
ATOM 5248 C C . ASN B 1 329 ? -14.258 5.246 8.617 1 95.5 329 ASN B C 1
ATOM 5250 O O . ASN B 1 329 ? -13.609 5.945 9.398 1 95.5 329 ASN B O 1
ATOM 5254 N N . ILE B 1 330 ? -14.156 5.398 7.344 1 94.94 330 ILE B N 1
ATOM 5255 C CA . ILE B 1 330 ? -13.227 6.359 6.762 1 94.94 330 ILE B CA 1
ATOM 5256 C C . ILE B 1 330 ? -13.727 6.789 5.383 1 94.94 330 ILE B C 1
ATOM 5258 O O . ILE B 1 330 ? -14.375 6.012 4.68 1 94.94 330 ILE B O 1
ATOM 5262 N N . ARG B 1 331 ? -13.445 7.98 5.031 1 94.5 331 ARG B N 1
ATOM 5263 C CA . ARG B 1 331 ? -13.664 8.484 3.68 1 94.5 331 ARG B CA 1
ATOM 5264 C C . ARG B 1 331 ? -12.336 8.719 2.965 1 94.5 331 ARG B C 1
ATOM 5266 O O . ARG B 1 331 ? -11.359 9.133 3.584 1 94.5 331 ARG B O 1
ATOM 5273 N N . VAL B 1 332 ? -12.344 8.453 1.647 1 92.56 332 VAL B N 1
ATOM 5274 C CA . VAL B 1 332 ? -11.117 8.562 0.86 1 92.56 332 VAL B CA 1
ATOM 5275 C C . VAL B 1 332 ? -11.383 9.398 -0.39 1 92.56 332 VAL B C 1
ATOM 5277 O O . VAL B 1 332 ? -12.289 9.094 -1.172 1 92.56 332 VAL B O 1
ATOM 5280 N N . ILE B 1 333 ? -10.625 10.477 -0.548 1 93.31 333 ILE B N 1
ATOM 5281 C CA . ILE B 1 333 ? -10.664 11.242 -1.787 1 93.31 333 ILE B CA 1
ATOM 5282 C C . ILE B 1 333 ? -9.867 10.516 -2.867 1 93.31 333 ILE B C 1
ATOM 5284 O O . ILE B 1 333 ? -8.648 10.359 -2.75 1 93.31 333 ILE B O 1
ATOM 5288 N N . LEU B 1 334 ? -10.5 10.203 -3.971 1 89.5 334 LEU B N 1
ATOM 5289 C CA . LEU B 1 334 ? -9.859 9.359 -4.973 1 89.5 334 LEU B CA 1
ATOM 5290 C C . LEU B 1 334 ? -9.453 10.18 -6.195 1 89.5 334 LEU B C 1
ATOM 5292 O O . LEU B 1 334 ? -8.648 9.727 -7.008 1 89.5 334 LEU B O 1
ATOM 5296 N N . GLU B 1 335 ? -10.117 11.305 -6.332 1 92.25 335 GLU B N 1
ATOM 5297 C CA . GLU B 1 335 ? -9.828 12.141 -7.492 1 92.25 335 GLU B CA 1
ATOM 5298 C C . GLU B 1 335 ? -9.938 13.625 -7.145 1 92.25 335 GLU B C 1
ATOM 5300 O O . GLU B 1 335 ? -10.859 14.039 -6.441 1 92.25 335 GLU B O 1
ATOM 5305 N N . VAL B 1 336 ? -8.953 14.352 -7.652 1 95.56 336 VAL B N 1
ATOM 5306 C CA . VAL B 1 336 ? -8.977 15.797 -7.484 1 95.56 336 VAL B CA 1
ATOM 5307 C C . VAL B 1 336 ? -8.703 16.484 -8.82 1 95.56 336 VAL B C 1
ATOM 5309 O O . VAL B 1 336 ? -8.281 15.828 -9.781 1 95.56 336 VAL B O 1
ATOM 5312 N N . ASP B 1 337 ? -8.977 17.719 -8.891 1 97.75 337 ASP B N 1
ATOM 5313 C CA . ASP B 1 337 ? -8.641 18.547 -10.055 1 97.75 337 ASP B CA 1
ATOM 5314 C C . ASP B 1 337 ? -7.176 18.969 -10.023 1 97.75 337 ASP B C 1
ATOM 5316 O O . ASP B 1 337 ? -6.852 20.062 -9.562 1 97.75 337 ASP B O 1
ATOM 5320 N N . VAL B 1 338 ? -6.371 18.172 -10.617 1 96.88 338 VAL B N 1
ATOM 5321 C CA . VAL B 1 338 ? -4.922 18.328 -10.57 1 96.88 338 VAL B CA 1
ATOM 5322 C C . VAL B 1 338 ? -4.527 19.656 -11.211 1 96.88 338 VAL B C 1
ATOM 5324 O O . VAL B 1 338 ? -3.732 20.422 -10.648 1 96.88 338 VAL B O 1
ATOM 5327 N N . ALA B 1 339 ? -5.09 19.953 -12.336 1 97.5 339 ALA B N 1
ATOM 5328 C CA . ALA B 1 339 ? -4.746 21.172 -13.07 1 97.5 339 ALA B CA 1
ATOM 5329 C C . ALA B 1 339 ? -5.059 22.422 -12.258 1 97.5 339 ALA B C 1
ATOM 5331 O O . ALA B 1 339 ? -4.25 23.344 -12.195 1 97.5 339 ALA B O 1
ATOM 5332 N N . GLN B 1 340 ? -6.164 22.422 -11.656 1 97.62 340 GLN B N 1
ATOM 5333 C CA . GLN B 1 340 ? -6.57 23.578 -10.867 1 97.62 340 GLN B CA 1
ATOM 5334 C C . GLN B 1 340 ? -5.652 23.766 -9.664 1 97.62 340 GLN B C 1
ATOM 5336 O O . GLN B 1 340 ? -5.266 24.891 -9.336 1 97.62 340 GLN B O 1
ATOM 5341 N N . ILE B 1 341 ? -5.328 22.719 -9.016 1 98 341 ILE B N 1
ATOM 5342 C CA . ILE B 1 341 ? -4.5 22.797 -7.812 1 98 341 ILE B CA 1
ATOM 5343 C C . ILE B 1 341 ? -3.098 23.281 -8.188 1 98 341 ILE B C 1
ATOM 5345 O O . ILE B 1 341 ? -2.523 24.125 -7.5 1 98 341 ILE B O 1
ATOM 5349 N N . LYS B 1 342 ? -2.578 22.75 -9.258 1 97.19 342 LYS B N 1
ATOM 5350 C CA . LYS B 1 342 ? -1.265 23.188 -9.719 1 97.19 342 LYS B CA 1
ATOM 5351 C C . LYS B 1 342 ? -1.267 24.672 -10.047 1 97.19 342 LYS B C 1
ATOM 5353 O O . LYS B 1 342 ? -0.299 25.391 -9.75 1 97.19 342 LYS B O 1
ATOM 5358 N N . LYS B 1 343 ? -2.324 25.125 -10.672 1 96.25 343 LYS B N 1
ATOM 5359 C CA . LYS B 1 343 ? -2.457 26.547 -10.984 1 96.25 343 LYS B CA 1
ATOM 5360 C C . LYS B 1 343 ? -2.42 27.391 -9.711 1 96.25 343 LYS B C 1
ATOM 5362 O O . LYS B 1 343 ? -1.765 28.438 -9.672 1 96.25 343 LYS B O 1
ATOM 5367 N N . VAL B 1 344 ? -3.113 26.953 -8.734 1 96.25 344 VAL B N 1
ATOM 5368 C CA . VAL B 1 344 ? -3.162 27.672 -7.465 1 96.25 344 VAL B CA 1
ATOM 5369 C C . VAL B 1 344 ? -1.764 27.734 -6.852 1 96.25 344 VAL B C 1
ATOM 5371 O O . VAL B 1 344 ? -1.348 28.766 -6.34 1 96.25 344 VAL B O 1
ATOM 5374 N N . ILE B 1 345 ? -1.032 26.625 -6.891 1 96.75 345 ILE B N 1
ATOM 5375 C CA . ILE B 1 345 ? 0.322 26.562 -6.352 1 96.75 345 ILE B CA 1
ATOM 5376 C C . ILE B 1 345 ? 1.222 27.531 -7.113 1 96.75 345 ILE B C 1
ATOM 5378 O O . ILE B 1 345 ? 2.016 28.266 -6.504 1 96.75 345 ILE B O 1
ATOM 5382 N N . GLU B 1 346 ? 1.035 27.609 -8.336 1 92.69 346 GLU B N 1
ATOM 5383 C CA . GLU B 1 346 ? 1.853 28.469 -9.188 1 92.69 346 GLU B CA 1
ATOM 5384 C C . GLU B 1 346 ? 1.552 29.938 -8.93 1 92.69 346 GLU B C 1
ATOM 5386 O O . GLU B 1 346 ? 2.443 30.781 -9.031 1 92.69 346 GLU B O 1
ATOM 5391 N N . GLU B 1 347 ? 0.331 30.25 -8.664 1 92.38 347 GLU B N 1
ATOM 5392 C CA . GLU B 1 347 ? -0.053 31.625 -8.359 1 92.38 347 GLU B CA 1
ATOM 5393 C C . GLU B 1 347 ? 0.658 32.125 -7.105 1 92.38 347 GLU B C 1
ATOM 5395 O O . GLU B 1 347 ? 0.911 33.344 -6.973 1 92.38 347 GLU B O 1
ATOM 5400 N N . GLY B 1 348 ? 1 31.203 -6.203 1 91 348 GLY B N 1
ATOM 5401 C CA . GLY B 1 348 ? 1.831 31.531 -5.055 1 91 348 GLY B CA 1
ATOM 5402 C C . GLY B 1 348 ? 1.076 32.25 -3.955 1 91 348 GLY B C 1
ATOM 5403 O O . GLY B 1 348 ? -0.081 31.938 -3.674 1 91 348 GLY B O 1
ATOM 5404 N N . PHE B 1 349 ? 1.938 33.062 -3.201 1 91.12 349 PHE B N 1
ATOM 5405 C CA . PHE B 1 349 ? 1.452 33.688 -1.977 1 91.12 349 PHE B CA 1
ATOM 5406 C C . PHE B 1 349 ? 1.288 35.188 -2.162 1 91.12 349 PHE B C 1
ATOM 5408 O O . PHE B 1 349 ? 2.242 35.906 -2.523 1 91.12 349 PHE B O 1
ATOM 5415 N N . GLY B 1 350 ? 0.203 35.719 -2.314 1 76.25 350 GLY B N 1
ATOM 5416 C CA . GLY B 1 350 ? 0.019 37.156 -2.428 1 76.25 350 GLY B CA 1
ATOM 5417 C C . GLY B 1 350 ? -1.087 37.531 -3.391 1 76.25 350 GLY B C 1
ATOM 5418 O O . GLY B 1 350 ? -1.598 36.688 -4.129 1 76.25 350 GLY B O 1
ATOM 5419 N N . HIS B 1 351 ? -1.675 38.688 -3.141 1 58.03 351 HIS B N 1
ATOM 5420 C CA . HIS B 1 351 ? -2.607 39.375 -4.027 1 58.03 351 HIS B CA 1
ATOM 5421 C C . HIS B 1 351 ? -1.883 40 -5.211 1 58.03 351 HIS B C 1
ATOM 5423 O O . HIS B 1 351 ? -0.712 40.375 -5.098 1 58.03 351 HIS B O 1
#

InterPro domains:
  IPR001910 Inosine/uridine-preferring nucleoside hydrolase domain [PF01156] (13-341)
  IPR023186 Inosine/uridine-preferring nucleoside hydrolase [PTHR12304] (11-344)
  IPR036452 Ribonucleoside hydrolase-like [G3DSA:3.90.245.10] (2-349)
  IPR036452 Ribonucleoside hydrolase-like [SSF53590] (10-285)

Nearest PDB structures (foldseek):
  4kpo-assembly1_B  TM=8.585E-01  e=5.704E-22  Zea mays
  3g5i-assembly1_A  TM=8.530E-01  e=1.515E-19  Escherichia coli K-12
  8db6-assembly1_C  TM=8.444E-01  e=5.341E-18  Trichomonas vaginalis
  8ctm-assembly1_D  TM=8.345E-01  e=2.192E-18  Leishmania donovani
  3t8j-assembly1_A  TM=8.351E-01  e=1.650E-17  Saccharolobus solfataricus P2

pLDDT: mean 90.4, std 12.63, range [21.02, 98.94]

Secondary structure (DSSP, 8-state):
-----GGG-EEEEEEE---HHHHHHHHHHHT-TTEEEEEEEE-SSSS-HHHHHHHHHHHHHHTT-TTS-EEE--SS-SSSPPP-TTHHHH-TTSSTT-PPP---TTS---HHHHHHHHHHHSTT-EEEE-S-THHHHHHHHH-HHHHTT-EEEE--B----TTTT----B-HHHHH-HHHHHHHHTSSSEEEEEPTTTTTT--B-HHHHHHHHHT--SHHHHHHHHHHHHHHHHHHTT----B--HHHHHHHHHH-GGGEEEEEEEEEEE---SSTTTT-EEEE-SHHHHHHHHS-HHHHHHHHHHHHHSTT--HHHHHHHHHTT----EEEEEE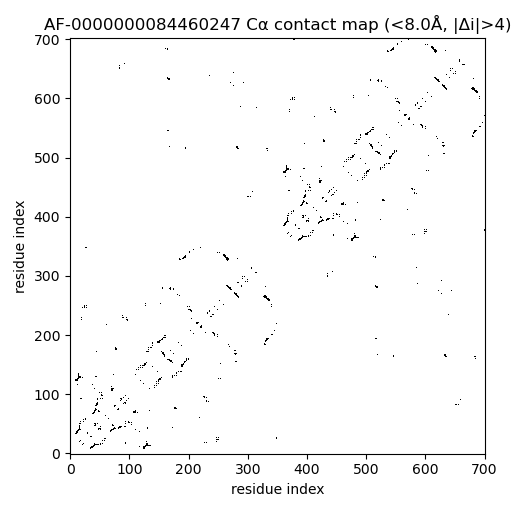E-HHHHHHHHHH-S--/-----GGG-EEEEEEE---HHHHHHHHHHHT-TTEEEEEEEE-SSSS-HHHHHHHHHHHHHHTT-TTS-EEE--SS-SSSPPP-TTHHHH-TTSSTT-PPP---TTS---HHHHHHHHHHHSTT-EEEE-S-THHHHHHHHH-HHHHTT-EEEE--B----TTTT----B-HHHHH-HHHHHHHHTTTSEEEEEPTTTTTT--B-HHHHHHHHHT--SHHHHHHHHHHHHHHHHHHTT----B--HHHHHHHHHH-GGGEEEEEEEEEEE---SSTTTT-EEEE-SHHHHHHHHS-HHHHHHHHHHHHH-TT--HHHHHHHHHTT----EEEEEEE-HHHHHHHHHH-S--